Protein 1RFZ (pdb70)

Structure (mmCIF, N/CA/C/O backbone):
data_1RFZ
#
_entry.id   1RFZ
#
_cell.length_a   80.824
_cell.length_b   80.824
_cell.length_c   236.904
_cell.angle_alpha   90.00
_cell.angle_beta   90.00
_cell.angle_gamma   90.00
#
_symmetry.space_group_name_H-M   'P 41 21 2'
#
loop_
_entity.id
_entity.type
_entity.pdbx_description
1 polymer 'Hypothetical protein APC35681'
2 non-polymer 'SULFATE ION'
3 water water
#
loop_
_atom_site.group_PDB
_atom_site.id
_atom_site.type_symbol
_atom_site.label_atom_id
_atom_site.label_alt_id
_atom_site.label_comp_id
_atom_site.label_asym_id
_atom_site.label_entity_id
_atom_site.label_seq_id
_atom_site.pdbx_PDB_ins_code
_atom_site.Cartn_x
_atom_site.Cartn_y
_atom_site.Cartn_z
_atom_site.occupancy
_atom_site.B_iso_or_equiv
_atom_site.auth_seq_id
_atom_site.auth_comp_id
_atom_site.auth_asym_id
_atom_site.auth_atom_id
_atom_site.pdbx_PDB_model_num
ATOM 1 N N . SER A 1 1 ? 44.450 14.391 32.032 1.00 101.80 -2 SER A N 1
ATOM 2 C CA . SER A 1 1 ? 44.405 14.767 30.585 1.00 102.31 -2 SER A CA 1
ATOM 3 C C . SER A 1 1 ? 45.329 13.893 29.735 1.00 102.70 -2 SER A C 1
ATOM 4 O O . SER A 1 1 ? 44.874 12.936 29.118 1.00 103.39 -2 SER A O 1
ATOM 7 N N . ASN A 1 2 ? 46.620 14.216 29.690 1.00 102.41 -1 ASN A N 1
ATOM 8 C CA . ASN A 1 2 ? 47.561 13.410 28.906 1.00 102.47 -1 ASN A CA 1
ATOM 9 C C . ASN A 1 2 ? 47.680 12.022 29.541 1.00 100.66 -1 ASN A C 1
ATOM 10 O O . ASN A 1 2 ? 47.783 11.006 28.841 1.00 97.75 -1 ASN A O 1
ATOM 15 N N . ALA A 1 3 ? 47.670 11.998 30.874 1.00 99.03 0 ALA A N 1
ATOM 16 C CA . ALA A 1 3 ? 47.757 10.754 31.629 1.00 93.30 0 ALA A CA 1
ATOM 17 C C . ALA A 1 3 ? 46.357 10.157 31.822 1.00 87.49 0 ALA A C 1
ATOM 18 O O . ALA A 1 3 ? 46.216 8.943 31.989 1.00 86.53 0 ALA A O 1
ATOM 28 N N . SER A 1 5 ? 44.276 10.335 29.561 1.00 77.79 2 SER A N 1
ATOM 29 C CA . SER A 1 5 ? 44.104 9.806 28.223 1.00 75.16 2 SER A CA 1
ATOM 30 C C . SER A 1 5 ? 44.553 8.354 28.267 1.00 72.08 2 SER A C 1
ATOM 31 O O . SER A 1 5 ? 43.792 7.446 27.940 1.00 73.02 2 SER A O 1
ATOM 34 N N . GLU A 1 6 ? 45.799 8.155 28.694 1.00 69.55 3 GLU A N 1
ATOM 35 C CA . GLU A 1 6 ? 46.392 6.826 28.805 1.00 69.41 3 GLU A CA 1
ATOM 36 C C . GLU A 1 6 ? 45.589 5.907 29.707 1.00 64.62 3 GLU A C 1
ATOM 37 O O . GLU A 1 6 ? 45.404 4.744 29.375 1.00 64.66 3 GLU A O 1
ATOM 43 N N . PHE A 1 7 ? 45.120 6.418 30.846 1.00 60.45 4 PHE A N 1
ATOM 44 C CA . PHE A 1 7 ? 44.339 5.592 31.762 1.00 55.14 4 PHE A CA 1
ATOM 45 C C . PHE A 1 7 ? 43.055 5.102 31.093 1.00 57.05 4 PHE A C 1
ATOM 46 O O . PHE A 1 7 ? 42.718 3.920 31.165 1.00 55.48 4 PHE A O 1
ATOM 54 N N . ILE A 1 8 ? 42.344 6.011 30.438 1.00 57.39 5 ILE A N 1
ATOM 55 C CA . ILE A 1 8 ? 41.109 5.650 29.760 1.00 57.57 5 ILE A CA 1
ATOM 56 C C . ILE A 1 8 ? 41.318 4.635 28.636 1.00 57.37 5 ILE A C 1
ATOM 57 O O . ILE A 1 8 ? 40.618 3.626 28.566 1.00 61.36 5 ILE A O 1
ATOM 70 N N . ASN A 1 10 ? 43.707 2.522 28.188 1.00 55.09 7 ASN A N 1
ATOM 71 C CA . ASN A 1 10 ? 44.291 1.258 28.619 1.00 51.38 7 ASN A CA 1
ATOM 72 C C . ASN A 1 10 ? 43.356 0.480 29.529 1.00 50.76 7 ASN A C 1
ATOM 73 O O . ASN A 1 10 ? 43.755 -0.537 30.104 1.00 49.08 7 ASN A O 1
ATOM 78 N N . ASN A 1 11 ? 42.114 0.943 29.670 1.00 49.30 8 ASN A N 1
ATOM 79 C CA . ASN A 1 11 ? 41.180 0.243 30.536 1.00 49.01 8 ASN A CA 1
ATOM 80 C C . ASN A 1 11 ? 39.807 -0.031 29.959 1.00 48.97 8 ASN A C 1
ATOM 81 O O . ASN A 1 11 ? 38.790 0.039 30.666 1.00 48.82 8 ASN A O 1
ATOM 86 N N . LEU A 1 12 ? 39.810 -0.407 28.678 1.00 48.66 9 LEU A N 1
ATOM 87 C CA . LEU A 1 12 ? 38.600 -0.704 27.938 1.00 48.66 9 LEU A CA 1
ATOM 88 C C . LEU A 1 12 ? 38.247 -2.179 27.865 1.00 48.96 9 LEU A C 1
ATOM 89 O O . LEU A 1 12 ? 37.081 -2.515 27.682 1.00 50.35 9 LEU A O 1
ATOM 94 N N . GLU A 1 13 ? 39.232 -3.064 28.010 1.00 50.05 10 GLU A N 1
ATOM 95 C CA . GLU A 1 13 ? 38.957 -4.494 27.909 1.00 51.54 10 GLU A CA 1
ATOM 96 C C . GLU A 1 13 ? 37.890 -5.018 28.859 1.00 53.58 10 GLU A C 1
ATOM 97 O O . GLU A 1 13 ? 36.943 -5.670 28.421 1.00 53.21 10 GLU A O 1
ATOM 103 N N . GLN A 1 14 ? 38.014 -4.747 30.152 1.00 55.29 11 GLN A N 1
ATOM 104 C CA . GLN A 1 14 ? 37.012 -5.243 31.091 1.00 56.58 11 GLN A CA 1
ATOM 105 C C . GLN A 1 14 ? 35.593 -4.807 30.738 1.00 59.28 11 GLN A C 1
ATOM 106 O O . GLN A 1 14 ? 34.677 -5.626 30.682 1.00 57.42 11 GLN A O 1
ATOM 112 N N . THR A 1 15 ? 35.419 -3.509 30.509 1.00 61.82 12 THR A N 1
ATOM 113 C CA . THR A 1 15 ? 34.111 -2.960 30.170 1.00 65.86 12 THR A CA 1
ATOM 114 C C . THR A 1 15 ? 33.553 -3.551 28.880 1.00 64.34 12 THR A C 1
ATOM 115 O O . THR A 1 15 ? 32.357 -3.808 28.773 1.00 65.01 12 THR A O 1
ATOM 119 N N . ALA A 1 16 ? 34.423 -3.770 27.904 1.00 63.81 13 ALA A N 1
ATOM 120 C CA . ALA A 1 16 ? 33.998 -4.335 26.638 1.00 61.59 13 ALA A CA 1
ATOM 121 C C . ALA A 1 16 ? 33.541 -5.771 26.843 1.00 62.54 13 ALA A C 1
ATOM 122 O O . ALA A 1 16 ? 32.637 -6.253 26.151 1.00 60.09 13 ALA A O 1
ATOM 124 N N . ARG A 1 17 ? 34.159 -6.457 27.800 1.00 64.14 14 ARG A N 1
ATOM 125 C CA . ARG A 1 17 ? 33.781 -7.837 28.098 1.00 66.78 14 ARG A CA 1
ATOM 126 C C . ARG A 1 17 ? 32.427 -7.877 28.789 1.00 69.68 14 ARG A C 1
ATOM 127 O O . ARG A 1 17 ? 31.581 -8.707 28.466 1.00 71.46 14 ARG A O 1
ATOM 135 N N . ARG A 1 18 ? 32.222 -6.972 29.739 1.00 73.03 15 ARG A N 1
ATOM 136 C CA . ARG A 1 18 ? 30.966 -6.928 30.470 1.00 76.91 15 ARG A CA 1
ATOM 137 C C . ARG A 1 18 ? 29.797 -6.668 29.514 1.00 74.86 15 ARG A C 1
ATOM 138 O O . ARG A 1 18 ? 28.840 -7.438 29.479 1.00 75.81 15 ARG A O 1
ATOM 146 N N . TRP A 1 19 ? 29.879 -5.590 28.737 1.00 71.89 16 TRP A N 1
ATOM 147 C CA . TRP A 1 19 ? 28.827 -5.265 27.784 1.00 68.40 16 TRP A CA 1
ATOM 148 C C . TRP A 1 19 ? 28.468 -6.494 26.953 1.00 68.96 16 TRP A C 1
ATOM 149 O O . TRP A 1 19 ? 27.283 -6.810 26.792 1.00 68.11 16 TRP A O 1
ATOM 160 N N . LEU A 1 20 ? 29.482 -7.187 26.428 1.00 68.27 17 LEU A N 1
ATOM 161 C CA . LEU A 1 20 ? 29.240 -8.390 25.617 1.00 68.17 17 LEU A CA 1
ATOM 162 C C . LEU A 1 20 ? 28.362 -9.381 26.368 1.00 69.41 17 LEU A C 1
ATOM 163 O O . LEU A 1 20 ? 27.435 -9.952 25.801 1.00 68.02 17 LEU A O 1
ATOM 168 N N . GLU A 1 21 ? 28.677 -9.583 27.647 1.00 72.54 18 GLU A N 1
ATOM 169 C CA . GLU A 1 21 ? 27.926 -10.484 28.515 1.00 74.92 18 GLU A CA 1
ATOM 170 C C . GLU A 1 21 ? 26.526 -9.917 28.723 1.00 75.47 18 GLU A C 1
ATOM 171 O O . GLU A 1 21 ? 25.554 -10.668 28.784 1.00 76.87 18 GLU A O 1
ATOM 177 N N . GLU A 1 22 ? 26.442 -8.588 28.819 1.00 76.30 19 GLU A N 1
ATOM 178 C CA . GLU A 1 22 ? 25.178 -7.870 29.018 1.00 77.94 19 GLU A CA 1
ATOM 179 C C . GLU A 1 22 ? 24.279 -7.807 27.788 1.00 77.13 19 GLU A C 1
ATOM 180 O O . GLU A 1 22 ? 23.157 -7.310 27.872 1.00 78.62 19 GLU A O 1
ATOM 186 N N . ARG A 1 23 ? 24.777 -8.285 26.647 1.00 75.92 20 ARG A N 1
ATOM 187 C CA . ARG A 1 23 ? 23.998 -8.314 25.413 1.00 72.76 20 ARG A CA 1
ATOM 188 C C . ARG A 1 23 ? 23.757 -9.780 25.042 1.00 70.02 20 ARG A C 1
ATOM 189 O O . ARG A 1 23 ? 23.111 -10.089 24.033 1.00 70.49 20 ARG A O 1
ATOM 197 N N . GLY A 1 24 ? 24.283 -10.678 25.874 1.00 66.03 21 GLY A N 1
ATOM 198 C CA . GLY A 1 24 ? 24.092 -12.097 25.652 1.00 65.65 21 GLY A CA 1
ATOM 199 C C . GLY A 1 24 ? 25.298 -12.873 25.150 1.00 66.86 21 GLY A C 1
ATOM 200 O O . GLY A 1 24 ? 25.292 -14.117 25.132 1.00 65.26 21 GLY A O 1
ATOM 201 N N . VAL A 1 25 ? 26.354 -12.164 24.765 1.00 66.88 22 VAL A N 1
ATOM 202 C CA . VAL A 1 25 ? 27.525 -12.844 24.230 1.00 65.36 22 VAL A CA 1
ATOM 203 C C . VAL A 1 25 ? 28.610 -13.228 25.236 1.00 66.41 22 VAL A C 1
ATOM 204 O O . VAL A 1 25 ? 29.075 -12.422 26.039 1.00 64.92 22 VAL A O 1
ATOM 208 N N . THR A 1 26 ? 28.997 -14.493 25.156 1.00 67.63 23 THR A N 1
ATOM 209 C CA . THR A 1 26 ? 30.002 -15.094 26.013 1.00 72.21 23 THR A CA 1
ATOM 210 C C . THR A 1 26 ? 31.249 -15.375 25.215 1.00 72.08 23 THR A C 1
ATOM 211 O O . THR A 1 26 ? 31.159 -15.918 24.120 1.00 73.26 23 THR A O 1
ATOM 215 N N . VAL A 1 27 ? 32.411 -15.030 25.756 1.00 72.58 24 VAL A N 1
ATOM 216 C CA . VAL A 1 27 ? 33.669 -15.321 25.070 1.00 68.35 24 VAL A CA 1
ATOM 217 C C . VAL A 1 27 ? 33.641 -16.755 24.550 1.00 70.65 24 VAL A C 1
ATOM 218 O O . VAL A 1 27 ? 34.196 -17.052 23.498 1.00 74.35 24 VAL A O 1
ATOM 222 N N . GLU A 1 28 ? 32.977 -17.629 25.299 1.00 72.33 25 GLU A N 1
ATOM 223 C CA . GLU A 1 28 ? 32.860 -19.046 24.962 1.00 79.90 25 GLU A CA 1
ATOM 224 C C . GLU A 1 28 ? 31.997 -19.362 23.739 1.00 75.32 25 GLU A C 1
ATOM 225 O O . GLU A 1 28 ? 32.329 -20.236 22.944 1.00 78.25 25 GLU A O 1
ATOM 231 N N . LYS A 1 29 ? 30.870 -18.678 23.607 1.00 72.37 26 LYS A N 1
ATOM 232 C CA . LYS A 1 29 ? 29.991 -18.930 22.472 1.00 68.67 26 LYS A CA 1
ATOM 233 C C . LYS A 1 29 ? 30.630 -18.389 21.189 1.00 65.44 26 LYS A C 1
ATOM 234 O O . LYS A 1 29 ? 30.334 -18.860 20.079 1.00 61.63 26 LYS A O 1
ATOM 240 N N . ILE A 1 30 ? 31.522 -17.409 21.357 1.00 60.25 27 ILE A N 1
ATOM 241 C CA . ILE A 1 30 ? 32.270 -16.828 20.251 1.00 54.32 27 ILE A CA 1
ATOM 242 C C . ILE A 1 30 ? 33.304 -17.889 19.881 1.00 56.35 27 ILE A C 1
ATOM 243 O O . ILE A 1 30 ? 33.478 -18.229 18.707 1.00 54.70 27 ILE A O 1
ATOM 248 N N . ALA A 1 31 ? 33.988 -18.407 20.898 1.00 59.55 28 ALA A N 1
ATOM 249 C CA . ALA A 1 31 ? 34.983 -19.447 20.690 1.00 64.75 28 ALA A CA 1
ATOM 250 C C . ALA A 1 31 ? 34.258 -20.643 20.089 1.00 67.53 28 ALA A C 1
ATOM 251 O O . ALA A 1 31 ? 34.857 -21.471 19.396 1.00 70.15 28 ALA A O 1
ATOM 253 N N . GLU A 1 32 ? 32.960 -20.738 20.353 1.00 70.71 29 GLU A N 1
ATOM 254 C CA . GLU A 1 32 ? 32.190 -21.839 19.801 1.00 75.49 29 GLU A CA 1
ATOM 255 C C . GLU A 1 32 ? 32.158 -21.651 18.288 1.00 72.85 29 GLU A C 1
ATOM 256 O O . GLU A 1 32 ? 32.194 -22.617 17.530 1.00 74.53 29 GLU A O 1
ATOM 262 N N . LEU A 1 33 ? 32.125 -20.392 17.861 1.00 69.02 30 LEU A N 1
ATOM 263 C CA . LEU A 1 33 ? 32.118 -20.048 16.447 1.00 62.15 30 LEU A CA 1
ATOM 264 C C . LEU A 1 33 ? 33.480 -20.348 15.834 1.00 61.39 30 LEU A C 1
ATOM 265 O O . LEU A 1 33 ? 33.572 -20.704 14.661 1.00 60.68 30 LEU A O 1
ATOM 270 N N . VAL A 1 34 ? 34.536 -20.197 16.631 1.00 59.92 31 VAL A N 1
ATOM 271 C CA . VAL A 1 34 ? 35.887 -20.462 16.163 1.00 58.43 31 VAL A CA 1
ATOM 272 C C . VAL A 1 34 ? 36.108 -21.951 15.898 1.00 62.03 31 VAL A C 1
ATOM 273 O O . VAL A 1 34 ? 36.798 -22.318 14.940 1.00 62.04 31 VAL A O 1
ATOM 277 N N . TYR A 1 35 ? 35.538 -22.813 16.736 1.00 66.35 32 TYR A N 1
ATOM 278 C CA . TYR A 1 35 ? 35.681 -24.256 16.521 1.00 70.64 32 TYR A CA 1
ATOM 279 C C . TYR A 1 35 ? 34.951 -24.607 15.206 1.00 71.71 32 TYR A C 1
ATOM 280 O O . TYR A 1 35 ? 35.423 -25.419 14.416 1.00 71.21 32 TYR A O 1
ATOM 289 N N . TYR A 1 36 ? 33.804 -23.970 14.977 1.00 70.95 33 TYR A N 1
ATOM 290 C CA . TYR A 1 36 ? 33.008 -24.184 13.772 1.00 70.78 33 TYR A CA 1
ATOM 291 C C . TYR A 1 36 ? 33.807 -23.880 12.506 1.00 72.58 33 TYR A C 1
ATOM 292 O O . TYR A 1 36 ? 33.663 -24.571 11.497 1.00 72.41 33 TYR A O 1
ATOM 301 N N . LEU A 1 37 ? 34.650 -22.852 12.562 1.00 72.03 34 LEU A N 1
ATOM 302 C CA . LEU A 1 37 ? 35.460 -22.463 11.411 1.00 69.16 34 LEU A CA 1
ATOM 303 C C . LEU A 1 37 ? 36.784 -23.221 11.310 1.00 69.54 34 LEU A C 1
ATOM 304 O O . LEU A 1 37 ? 37.186 -23.641 10.223 1.00 70.92 34 LEU A O 1
ATOM 309 N N . GLN A 1 38 ? 37.462 -23.400 12.438 1.00 69.72 35 GLN A N 1
ATOM 310 C CA . GLN A 1 38 ? 38.755 -24.066 12.428 1.00 73.46 35 GLN A CA 1
ATOM 311 C C . GLN A 1 38 ? 38.759 -25.569 12.723 1.00 75.95 35 GLN A C 1
ATOM 312 O O . GLN A 1 38 ? 39.801 -26.235 12.596 1.00 75.44 35 GLN A O 1
ATOM 318 N N . SER A 1 39 ? 37.604 -26.107 13.103 1.00 78.69 36 SER A N 1
ATOM 319 C CA . SER A 1 39 ? 37.505 -27.529 13.411 1.00 80.31 36 SER A CA 1
ATOM 320 C C . SER A 1 39 ? 37.992 -28.370 12.233 1.00 81.90 36 SER A C 1
ATOM 321 O O . SER A 1 39 ? 39.001 -29.067 12.333 1.00 82.08 36 SER A O 1
ATOM 324 N N . LYS A 1 40 ? 37.272 -28.296 11.119 1.00 83.38 37 LYS A N 1
ATOM 325 C CA . LYS A 1 40 ? 37.624 -29.056 9.925 1.00 87.76 37 LYS A CA 1
ATOM 326 C C . LYS A 1 40 ? 39.129 -29.171 9.725 1.00 88.05 37 LYS A C 1
ATOM 327 O O . LYS A 1 40 ? 39.672 -30.268 9.603 1.00 91.54 37 LYS A O 1
ATOM 333 N N . TYR A 1 41 ? 39.807 -28.032 9.720 1.00 89.33 38 TYR A N 1
ATOM 334 C CA . TYR A 1 41 ? 41.247 -28.002 9.485 1.00 91.98 38 TYR A CA 1
ATOM 335 C C . TYR A 1 41 ? 42.078 -28.399 10.689 1.00 91.40 38 TYR A C 1
ATOM 336 O O . TYR A 1 41 ? 43.307 -28.489 10.606 1.00 90.29 38 TYR A O 1
ATOM 345 N N . HIS A 1 42 ? 41.401 -28.646 11.804 1.00 90.71 39 HIS A N 1
ATOM 346 C CA . HIS A 1 42 ? 42.078 -29.025 13.033 1.00 92.05 39 HIS A CA 1
ATOM 347 C C . HIS A 1 42 ? 41.252 -29.971 13.882 1.00 94.32 39 HIS A C 1
ATOM 348 O O . HIS A 1 42 ? 40.426 -29.555 14.697 1.00 89.65 39 HIS A O 1
ATOM 355 N N . PRO A 1 43 ? 41.462 -31.273 13.691 1.00 95.33 40 PRO A N 1
ATOM 356 C CA . PRO A 1 43 ? 40.725 -32.274 14.459 1.00 94.83 40 PRO A CA 1
ATOM 357 C C . PRO A 1 43 ? 41.096 -32.108 15.932 1.00 92.26 40 PRO A C 1
ATOM 358 O O . PRO A 1 43 ? 40.237 -31.949 16.806 1.00 93.11 40 PRO A O 1
ATOM 362 N N . ASP A 1 44 ? 42.400 -32.129 16.174 1.00 89.53 41 ASP A N 1
ATOM 363 C CA . ASP A 1 44 ? 42.989 -31.977 17.499 1.00 90.37 41 ASP A CA 1
ATOM 364 C C . ASP A 1 44 ? 42.606 -30.657 18.192 1.00 86.32 41 ASP A C 1
ATOM 365 O O . ASP A 1 44 ? 42.788 -30.515 19.402 1.00 86.44 41 ASP A O 1
ATOM 370 N N . LEU A 1 45 ? 42.082 -29.702 17.421 1.00 82.83 42 LEU A N 1
ATOM 371 C CA . LEU A 1 45 ? 41.689 -28.392 17.951 1.00 76.66 42 LEU A CA 1
ATOM 372 C C . LEU A 1 45 ? 40.903 -28.491 19.241 1.00 77.02 42 LEU A C 1
ATOM 373 O O . LEU A 1 45 ? 39.937 -29.250 19.326 1.00 73.09 42 LEU A O 1
ATOM 378 N N . THR A 1 46 ? 41.315 -27.698 20.227 1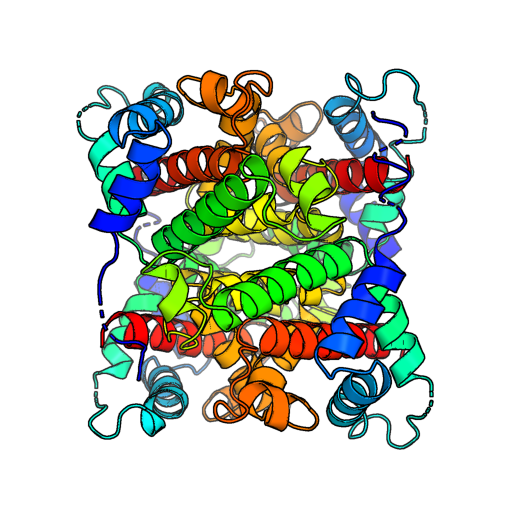.00 77.36 43 THR A N 1
ATOM 379 C CA . THR A 1 46 ? 40.667 -27.664 21.536 1.00 77.74 43 THR A CA 1
ATOM 380 C C . THR A 1 46 ? 39.847 -26.390 21.733 1.00 78.16 43 THR A C 1
ATOM 381 O O . THR A 1 46 ? 40.229 -25.312 21.284 1.00 80.11 43 THR A O 1
ATOM 393 N N . GLU A 1 48 ? 39.466 -24.728 24.366 1.00 77.67 45 GLU A N 1
ATOM 394 C CA . GLU A 1 48 ? 40.278 -23.817 25.178 1.00 78.45 45 GLU A CA 1
ATOM 395 C C . GLU A 1 48 ? 41.221 -23.082 24.237 1.00 76.29 45 GLU A C 1
ATOM 396 O O . GLU A 1 48 ? 41.532 -21.902 24.428 1.00 76.87 45 GLU A O 1
ATOM 402 N N . GLU A 1 49 ? 41.666 -23.818 23.218 1.00 75.29 46 GLU A N 1
ATOM 403 C CA . GLU A 1 49 ? 42.574 -23.327 22.183 1.00 74.84 46 GLU A CA 1
ATOM 404 C C . GLU A 1 49 ? 41.956 -22.083 21.542 1.00 69.97 46 GLU A C 1
ATOM 405 O O . GLU A 1 49 ? 42.614 -21.057 21.363 1.00 69.42 46 GLU A O 1
ATOM 411 N N . CYS A 1 50 ? 40.678 -22.204 21.200 1.00 65.63 47 CYS A N 1
ATOM 412 C CA . CYS A 1 50 ? 39.914 -21.130 20.587 1.00 62.78 47 CYS A CA 1
ATOM 413 C C . CYS A 1 50 ? 39.741 -19.968 21.557 1.00 61.87 47 CYS A C 1
ATOM 414 O O . CYS A 1 50 ? 40.075 -18.824 21.235 1.00 60.47 47 CYS A O 1
ATOM 417 N N . ILE A 1 51 ? 39.209 -20.276 22.740 1.00 61.11 48 ILE A N 1
ATOM 418 C CA . ILE A 1 51 ? 38.977 -19.271 23.769 1.00 58.60 48 ILE A CA 1
ATOM 419 C C . ILE A 1 51 ? 40.177 -18.354 23.879 1.00 57.30 48 ILE A C 1
ATOM 420 O O . ILE A 1 51 ? 40.037 -17.130 23.901 1.00 56.46 48 ILE A O 1
ATOM 425 N N . GLU A 1 52 ? 41.355 -18.960 23.944 1.00 56.67 49 GLU A N 1
ATOM 426 C CA . GLU A 1 52 ? 42.596 -18.210 24.051 1.00 57.60 49 GLU A CA 1
ATOM 427 C C . GLU A 1 52 ? 42.604 -17.116 22.985 1.00 54.67 49 GLU A C 1
ATOM 428 O O . GLU A 1 52 ? 42.742 -15.924 23.290 1.00 55.59 49 GLU A O 1
ATOM 434 N N . ASN A 1 53 ? 42.446 -17.549 21.733 1.00 51.37 50 ASN A N 1
ATOM 435 C CA . ASN A 1 53 ? 42.415 -16.667 20.577 1.00 47.93 50 ASN A CA 1
ATOM 436 C C . ASN A 1 53 ? 41.315 -15.606 20.715 1.00 47.32 50 ASN A C 1
ATOM 437 O O . ASN A 1 53 ? 41.575 -14.403 20.579 1.00 46.34 50 ASN A O 1
ATOM 442 N N . VAL A 1 54 ? 40.086 -16.042 20.983 1.00 46.10 51 VAL A N 1
ATOM 443 C CA . VAL A 1 54 ? 39.008 -15.083 21.172 1.00 48.36 51 VAL A CA 1
ATOM 444 C C . VAL A 1 54 ? 39.439 -14.012 22.208 1.00 52.26 51 VAL A C 1
ATOM 445 O O . VAL A 1 54 ? 39.222 -12.810 22.011 1.00 50.35 51 VAL A O 1
ATOM 449 N N . ASN A 1 55 ? 40.068 -14.444 23.299 1.00 56.26 52 ASN A N 1
ATOM 450 C CA . ASN A 1 55 ? 40.513 -13.502 24.314 1.00 60.42 52 ASN A CA 1
ATOM 451 C C . ASN A 1 55 ? 41.571 -12.597 23.724 1.00 62.64 52 ASN A C 1
ATOM 452 O O . ASN A 1 55 ? 41.641 -11.398 24.026 1.00 64.01 52 ASN A O 1
ATOM 457 N N . ARG A 1 56 ? 42.395 -13.177 22.863 1.00 65.01 53 ARG A N 1
ATOM 458 C CA . ARG A 1 56 ? 43.471 -12.431 22.237 1.00 69.27 53 ARG A CA 1
ATOM 459 C C . ARG A 1 56 ? 42.967 -11.244 21.429 1.00 65.52 53 ARG A C 1
ATOM 460 O O . ARG A 1 56 ? 43.488 -10.137 21.554 1.00 67.42 53 ARG A O 1
ATOM 468 N N . VAL A 1 57 ? 41.960 -11.482 20.595 1.00 60.30 54 VAL A N 1
ATOM 469 C CA . VAL A 1 57 ? 41.377 -10.425 19.782 1.00 55.07 54 VAL A CA 1
ATOM 470 C C . VAL A 1 57 ? 40.739 -9.330 20.657 1.00 53.39 54 VAL A C 1
ATOM 471 O O . VAL A 1 57 ? 40.891 -8.126 20.399 1.00 49.62 54 VAL A O 1
ATOM 475 N N . ILE A 1 58 ? 40.031 -9.762 21.694 1.00 51.44 55 ILE A N 1
ATOM 476 C CA . ILE A 1 58 ? 39.349 -8.844 22.584 1.00 49.54 55 ILE A CA 1
ATOM 477 C C . ILE A 1 58 ? 40.310 -7.962 23.380 1.00 50.24 55 ILE A C 1
ATOM 478 O O . ILE A 1 58 ? 39.969 -6.829 23.746 1.00 52.05 55 ILE A O 1
ATOM 483 N N . SER A 1 59 ? 41.521 -8.452 23.616 1.00 50.37 56 SER A N 1
ATOM 484 C CA . SER A 1 59 ? 42.533 -7.672 24.345 1.00 51.89 56 SER A CA 1
ATOM 485 C C . SER A 1 59 ? 43.050 -6.448 23.568 1.00 53.14 56 SER A C 1
ATOM 486 O O . SER A 1 59 ? 43.822 -5.651 24.099 1.00 51.82 56 SER A O 1
ATOM 489 N N . LYS A 1 60 ? 42.633 -6.328 22.309 1.00 56.48 57 LYS A N 1
ATOM 490 C CA . LYS A 1 60 ? 43.035 -5.243 21.415 1.00 59.37 57 LYS A CA 1
ATOM 491 C C . LYS A 1 60 ? 42.153 -3.990 21.481 1.00 58.56 57 LYS A C 1
ATOM 492 O O . LYS A 1 60 ? 40.942 -4.080 21.336 1.00 60.59 57 LYS A O 1
ATOM 498 N N . ARG A 1 61 ? 42.770 -2.826 21.661 1.00 59.16 58 ARG A N 1
ATOM 499 C CA . ARG A 1 61 ? 42.036 -1.563 21.723 1.00 63.82 58 ARG A CA 1
ATOM 500 C C . ARG A 1 61 ? 41.161 -1.364 20.483 1.00 60.10 58 ARG A C 1
ATOM 501 O O . ARG A 1 61 ? 39.969 -1.046 20.586 1.00 62.47 58 ARG A O 1
ATOM 509 N N . GLU A 1 62 ? 41.753 -1.543 19.309 1.00 57.08 59 GLU A N 1
ATOM 510 C CA . GLU A 1 62 ? 41.005 -1.357 18.077 1.00 54.10 59 GLU A CA 1
ATOM 511 C C . GLU A 1 62 ? 39.678 -2.106 18.129 1.00 50.05 59 GLU A C 1
ATOM 512 O O . GLU A 1 62 ? 38.669 -1.602 17.663 1.00 50.33 59 GLU A O 1
ATOM 518 N N . VAL A 1 63 ? 39.689 -3.295 18.724 1.00 46.23 60 VAL A N 1
ATOM 519 C CA . VAL A 1 63 ? 38.515 -4.143 18.836 1.00 41.70 60 VAL A CA 1
ATOM 520 C C . VAL A 1 63 ? 37.588 -3.677 19.941 1.00 45.98 60 VAL A C 1
ATOM 521 O O . VAL A 1 63 ? 36.374 -3.838 19.852 1.00 46.33 60 VAL A O 1
ATOM 525 N N . GLN A 1 64 ? 38.163 -3.149 21.014 1.00 48.96 61 GLN A N 1
ATOM 526 C CA . GLN A 1 64 ? 37.363 -2.655 22.120 1.00 49.65 61 GLN A CA 1
ATOM 527 C C . GLN A 1 64 ? 36.644 -1.467 21.530 1.00 49.23 61 GLN A C 1
ATOM 528 O O . GLN A 1 64 ? 35.420 -1.379 21.565 1.00 47.79 61 GLN A O 1
ATOM 534 N N . ASN A 1 65 ? 37.436 -0.556 20.982 1.00 49.07 62 ASN A N 1
ATOM 535 C CA . ASN A 1 65 ? 36.907 0.645 20.370 1.00 51.48 62 ASN A CA 1
ATOM 536 C C . ASN A 1 65 ? 35.731 0.281 19.483 1.00 53.85 62 ASN A C 1
ATOM 537 O O . ASN A 1 65 ? 34.742 1.027 19.392 1.00 56.16 62 ASN A O 1
ATOM 542 N N . ALA A 1 66 ? 35.837 -0.877 18.835 1.00 55.06 63 ALA A N 1
ATOM 543 C CA . ALA A 1 66 ? 34.785 -1.345 17.950 1.00 55.48 63 ALA A CA 1
ATOM 544 C C . ALA A 1 66 ? 33.631 -1.874 18.784 1.00 56.63 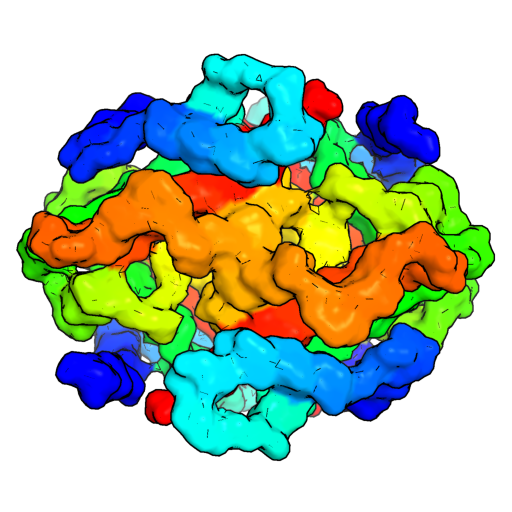63 ALA A C 1
ATOM 545 O O . ALA A 1 66 ? 32.503 -1.417 18.643 1.00 56.26 63 ALA A O 1
ATOM 547 N N . ILE A 1 67 ? 33.923 -2.825 19.665 1.00 57.26 64 ILE A N 1
ATOM 548 C CA . ILE A 1 67 ? 32.898 -3.413 20.506 1.00 58.36 64 ILE A CA 1
ATOM 549 C C . ILE A 1 67 ? 32.112 -2.370 21.286 1.00 60.43 64 ILE A C 1
ATOM 550 O O . ILE A 1 67 ? 30.899 -2.497 21.419 1.00 60.06 64 ILE A O 1
ATOM 555 N N . LEU A 1 68 ? 32.780 -1.350 21.817 1.00 61.37 65 LEU A N 1
ATOM 556 C CA . LEU A 1 68 ? 32.048 -0.338 22.581 1.00 62.39 65 LEU A CA 1
ATOM 557 C C . LEU A 1 68 ? 31.076 0.433 21.701 1.00 61.60 65 LEU A C 1
ATOM 558 O O . LEU A 1 68 ? 29.866 0.392 21.939 1.00 61.76 65 LEU A O 1
ATOM 563 N N . THR A 1 69 ? 31.602 1.119 20.686 1.00 61.56 66 THR A N 1
ATOM 564 C CA . THR A 1 69 ? 30.770 1.893 19.758 1.00 63.35 66 THR A CA 1
ATOM 565 C C . THR A 1 69 ? 29.596 1.053 19.214 1.00 65.33 66 THR A C 1
ATOM 566 O O . THR A 1 69 ? 28.453 1.516 19.123 1.00 63.52 66 THR A O 1
ATOM 570 N N . GLY A 1 70 ? 29.896 -0.190 18.851 1.00 68.33 67 GLY A N 1
ATOM 571 C CA . GLY A 1 70 ? 28.873 -1.073 18.331 1.00 70.30 67 GLY A CA 1
ATOM 572 C C . GLY A 1 70 ? 27.715 -1.244 19.291 1.00 71.83 67 GLY A C 1
ATOM 573 O O . GLY A 1 70 ? 26.592 -0.888 18.972 1.00 70.24 67 GLY A O 1
ATOM 574 N N . ILE A 1 71 ? 27.982 -1.781 20.474 1.00 72.90 68 ILE A N 1
ATOM 575 C CA . ILE A 1 71 ? 26.920 -1.993 21.442 1.00 75.84 68 ILE A CA 1
ATOM 576 C C . ILE A 1 71 ? 26.321 -0.697 21.995 1.00 77.73 68 ILE A C 1
ATOM 577 O O . ILE A 1 71 ? 25.296 -0.730 22.678 1.00 77.28 68 ILE A O 1
ATOM 582 N N . GLN A 1 72 ? 26.943 0.444 21.708 1.00 78.05 69 GLN A N 1
ATOM 583 C CA . GLN A 1 72 ? 26.403 1.723 22.178 1.00 75.87 69 GLN A CA 1
ATOM 584 C C . GLN A 1 72 ? 25.184 2.080 21.327 1.00 75.86 69 GLN A C 1
ATOM 585 O O . GLN A 1 72 ? 24.088 2.305 21.845 1.00 74.54 69 GLN A O 1
ATOM 591 N N . LEU A 1 73 ? 25.386 2.116 20.015 1.00 75.99 70 LEU A N 1
ATOM 592 C CA . LEU A 1 73 ? 24.319 2.425 19.074 1.00 74.51 70 LEU A CA 1
ATOM 593 C C . LEU A 1 73 ? 23.225 1.357 19.161 1.00 76.27 70 LEU A C 1
ATOM 594 O O . LEU A 1 73 ? 22.034 1.675 19.170 1.00 77.58 70 LEU A O 1
ATOM 599 N N . ASP A 1 74 ? 23.631 0.092 19.231 1.00 80.21 71 ASP A N 1
ATOM 600 C CA . ASP A 1 74 ? 22.671 -1.003 19.325 1.00 84.56 71 ASP A CA 1
ATOM 601 C C . ASP A 1 74 ? 21.661 -0.725 20.427 1.00 83.69 71 ASP A C 1
ATOM 602 O O . ASP A 1 74 ? 20.485 -1.049 20.284 1.00 85.99 71 ASP A O 1
ATOM 607 N N . LYS A 1 75 ? 22.125 -0.122 21.524 1.00 82.49 72 LYS A N 1
ATOM 608 C CA . LYS A 1 75 ? 21.259 0.197 22.658 1.00 82.50 72 LYS A CA 1
ATOM 609 C C . LYS A 1 75 ? 20.358 1.405 22.421 1.00 80.02 72 LYS A C 1
ATOM 610 O O . LYS A 1 75 ? 19.147 1.308 22.576 1.00 77.85 72 LYS A O 1
ATOM 616 N N . LEU A 1 76 ? 20.944 2.541 22.059 1.00 77.89 73 LEU A N 1
ATOM 617 C CA . LEU A 1 76 ? 20.150 3.739 21.803 1.00 78.09 73 LEU A CA 1
ATOM 618 C C . LEU A 1 76 ? 19.043 3.452 20.802 1.00 81.47 73 LEU A C 1
ATOM 619 O O . LEU A 1 76 ? 17.942 3.992 20.911 1.00 79.64 73 LEU A O 1
ATOM 624 N N . ALA A 1 77 ? 19.342 2.617 19.815 1.00 84.66 74 ALA A N 1
ATOM 625 C CA . ALA A 1 77 ? 18.356 2.262 18.803 1.00 87.00 74 ALA A CA 1
ATOM 626 C C . ALA A 1 77 ? 17.312 1.324 19.417 1.00 87.35 74 ALA A C 1
ATOM 627 O O . ALA A 1 77 ? 16.204 1.187 18.903 1.00 86.54 74 ALA A O 1
ATOM 629 N N . GLU A 1 78 ? 17.675 0.685 20.525 1.00 88.40 75 GLU A N 1
ATOM 630 C CA . GLU A 1 78 ? 16.774 -0.230 21.216 1.00 91.26 75 GLU A CA 1
ATOM 631 C C . GLU A 1 78 ? 15.912 0.562 22.191 1.00 92.96 75 GLU A C 1
ATOM 632 O O . GLU A 1 78 ? 14.786 0.166 22.496 1.00 95.26 75 GLU A O 1
ATOM 638 N N . ASP A 1 79 ? 16.457 1.678 22.680 1.00 94.60 76 ASP A N 1
ATOM 639 C CA . ASP A 1 79 ? 15.751 2.558 23.611 1.00 94.37 76 ASP A CA 1
ATOM 640 C C . ASP A 1 79 ? 15.223 3.747 22.827 1.00 91.55 76 ASP A C 1
ATOM 641 O O . ASP A 1 79 ? 14.964 4.801 23.395 1.00 91.48 76 ASP A O 1
ATOM 646 N N . GLY A 1 80 ? 15.090 3.580 21.519 1.00 88.90 77 GLY A N 1
ATOM 647 C CA . GLY A 1 80 ? 14.602 4.660 20.682 1.00 87.28 77 GLY A CA 1
ATOM 648 C C . GLY A 1 80 ? 15.149 6.050 20.988 1.00 85.08 77 GLY A C 1
ATOM 649 O O . GLY A 1 80 ? 14.512 7.042 20.637 1.00 85.78 77 GLY A O 1
ATOM 650 N N . ARG A 1 81 ? 16.315 6.138 21.630 1.00 83.86 78 ARG A N 1
ATOM 651 C CA . ARG A 1 81 ? 16.915 7.438 21.967 1.00 83.95 78 ARG A CA 1
ATOM 652 C C . ARG A 1 81 ? 17.586 8.146 20.772 1.00 83.91 78 ARG A C 1
ATOM 653 O O . ARG A 1 81 ? 17.909 9.340 20.850 1.00 83.73 78 ARG A O 1
ATOM 661 N N . LEU A 1 82 ? 17.772 7.416 19.668 1.00 83.90 79 LEU A N 1
ATOM 662 C CA . LEU A 1 82 ? 18.422 7.948 18.461 1.00 82.87 79 LEU A CA 1
ATOM 663 C C . LEU A 1 82 ? 17.591 8.859 17.559 1.00 82.72 79 LEU A C 1
ATOM 664 O O . LEU A 1 82 ? 16.399 8.633 17.343 1.00 81.20 79 LEU A O 1
ATOM 669 N N . ASP A 1 83 ? 18.248 9.879 17.015 1.00 82.97 80 ASP A N 1
ATOM 670 C CA . ASP A 1 83 ? 17.593 10.813 16.108 1.00 86.20 80 ASP A CA 1
ATOM 671 C C . ASP A 1 83 ? 17.236 10.111 14.798 1.00 87.55 80 ASP A C 1
ATOM 672 O O . ASP A 1 83 ? 17.823 9.088 14.428 1.00 88.18 80 ASP A O 1
ATOM 677 N N . GLU A 1 84 ? 16.271 10.677 14.090 1.00 87.58 81 GLU A N 1
ATOM 678 C CA . GLU A 1 84 ? 15.837 10.119 12.823 1.00 84.60 81 GLU A CA 1
ATOM 679 C C . GLU A 1 84 ? 16.489 10.884 11.677 1.00 84.45 81 GLU A C 1
ATOM 680 O O . GLU A 1 84 ? 16.789 12.073 11.805 1.00 81.13 81 GLU A O 1
ATOM 686 N N . PRO A 1 85 ? 16.702 10.218 10.530 1.00 85.01 82 PRO A N 1
ATOM 687 C CA . PRO A 1 85 ? 16.381 8.820 10.214 1.00 84.32 82 PRO A CA 1
ATOM 688 C C . PRO A 1 85 ? 17.317 7.697 10.703 1.00 83.94 82 PRO A C 1
ATOM 689 O O . PRO A 1 85 ? 17.078 6.525 10.396 1.00 83.23 82 PRO A O 1
ATOM 693 N N . LEU A 1 86 ? 18.365 8.025 11.456 1.00 83.16 83 LEU A N 1
ATOM 694 C CA . LEU A 1 86 ? 19.283 6.983 11.927 1.00 81.73 83 LEU A CA 1
ATOM 695 C C . LEU A 1 86 ? 18.590 5.937 12.801 1.00 80.67 83 LEU A C 1
ATOM 696 O O . LEU A 1 86 ? 18.776 4.729 12.623 1.00 78.27 83 LEU A O 1
ATOM 701 N N . GLN A 1 87 ? 17.793 6.426 13.745 1.00 80.17 84 GLN A N 1
ATOM 702 C CA . GLN A 1 87 ? 17.050 5.586 14.675 1.00 80.44 84 GLN A CA 1
ATOM 703 C C . GLN A 1 87 ? 16.388 4.393 13.990 1.00 80.95 84 GLN A C 1
ATOM 704 O O . GLN A 1 87 ? 16.751 3.234 14.223 1.00 80.23 84 GLN A O 1
ATOM 710 N N . SER A 1 88 ? 15.418 4.692 13.138 1.00 81.98 85 SER A N 1
ATOM 711 C CA . SER A 1 88 ? 14.671 3.677 12.414 1.00 83.87 85 SER A CA 1
ATOM 712 C C . SER A 1 88 ? 15.538 2.785 11.515 1.00 85.45 85 SER A C 1
ATOM 713 O O . SER A 1 88 ? 15.389 1.557 11.523 1.00 84.18 85 SER A O 1
ATOM 716 N N . ILE A 1 89 ? 16.437 3.399 10.746 1.00 85.80 86 ILE A N 1
ATOM 717 C CA . ILE A 1 89 ? 17.331 2.654 9.850 1.00 87.14 86 ILE A CA 1
ATOM 718 C C . ILE A 1 89 ? 18.103 1.579 10.629 1.00 87.18 86 ILE A C 1
ATOM 719 O O . ILE A 1 89 ? 18.098 0.391 10.271 1.00 84.11 86 ILE A O 1
ATOM 724 N N . ILE A 1 90 ? 18.768 2.023 11.695 1.00 87.67 87 ILE A N 1
ATOM 725 C CA . ILE A 1 90 ? 19.551 1.148 12.553 1.00 85.07 87 ILE A CA 1
ATOM 726 C C . ILE A 1 90 ? 18.659 0.176 13.304 1.00 85.66 87 ILE A C 1
ATOM 727 O O . ILE A 1 90 ? 18.985 -1.005 13.413 1.00 85.30 87 ILE A O 1
ATOM 732 N N . ARG A 1 91 ? 17.534 0.664 13.824 1.00 87.77 88 ARG A N 1
ATOM 733 C CA . ARG A 1 91 ? 16.654 -0.225 14.557 1.00 92.38 88 ARG A CA 1
ATOM 734 C C . ARG A 1 91 ? 16.118 -1.326 13.652 1.00 95.44 88 ARG A C 1
ATOM 735 O O . ARG A 1 91 ? 16.026 -2.489 14.061 1.00 98.04 88 ARG A O 1
ATOM 743 N N . ARG A 1 92 ? 15.790 -0.959 12.416 1.00 98.60 89 ARG A N 1
ATOM 744 C CA . ARG A 1 92 ? 15.269 -1.917 11.447 1.00 102.05 89 ARG A CA 1
ATOM 745 C C . ARG A 1 92 ? 16.330 -2.908 10.971 1.00 98.32 89 ARG A C 1
ATOM 746 O O . ARG A 1 92 ? 16.010 -4.058 10.657 1.00 98.60 89 ARG A O 1
ATOM 754 N N . ASP A 1 93 ? 17.587 -2.470 10.918 1.00 93.14 90 ASP A N 1
ATOM 755 C CA . ASP A 1 93 ? 18.669 -3.342 10.468 1.00 89.69 90 ASP A CA 1
ATOM 756 C C . ASP A 1 93 ? 18.400 -3.695 9.009 1.00 90.85 90 ASP A C 1
ATOM 757 O O . ASP A 1 93 ? 18.177 -4.864 8.656 1.00 90.27 90 ASP A O 1
ATOM 762 N N . GLU A 1 94 ? 18.413 -2.672 8.161 1.00 90.92 91 GLU A N 1
ATOM 763 C CA . GLU A 1 94 ? 18.161 -2.872 6.745 1.00 90.37 91 GLU A CA 1
ATOM 764 C C . GLU A 1 94 ? 19.439 -3.139 5.946 1.00 88.56 91 GLU A C 1
ATOM 765 O O . GLU A 1 94 ? 20.506 -2.587 6.242 1.00 87.65 91 GLU A O 1
ATOM 771 N N . GLY A 1 95 ? 19.304 -4.002 4.938 1.00 86.63 92 GLY A N 1
ATOM 772 C CA . GLY A 1 95 ? 20.416 -4.391 4.083 1.00 84.44 92 GLY A CA 1
ATOM 773 C C . GLY A 1 95 ? 21.196 -3.296 3.377 1.00 82.05 92 GLY A C 1
ATOM 774 O O . GLY A 1 95 ? 22.285 -3.560 2.873 1.00 83.42 92 GLY A O 1
ATOM 775 N N . LEU A 1 96 ? 20.659 -2.079 3.329 1.00 80.90 93 LEU A N 1
ATOM 776 C CA . LEU A 1 96 ? 21.353 -0.978 2.672 1.00 81.81 93 LEU A CA 1
ATOM 777 C C . LEU A 1 96 ? 22.279 -0.225 3.624 1.00 81.51 93 LEU A C 1
ATOM 778 O O . LEU A 1 96 ? 23.091 0.605 3.183 1.00 82.17 93 LEU A O 1
ATOM 783 N N . TYR A 1 97 ? 22.151 -0.498 4.925 1.00 81.09 94 TYR A N 1
ATOM 784 C CA . TYR A 1 97 ? 23.017 0.135 5.926 1.00 79.97 94 TYR A CA 1
ATOM 785 C C . TYR A 1 97 ? 24.269 -0.741 6.028 1.00 77.92 94 TYR A C 1
ATOM 786 O O . TYR A 1 97 ? 24.177 -1.932 6.350 1.00 74.95 94 TYR A O 1
ATOM 795 N N . GLY A 1 98 ? 25.431 -0.157 5.748 1.00 75.98 95 GLY A N 1
ATOM 796 C CA . GLY A 1 98 ? 26.660 -0.933 5.788 1.00 75.35 95 GLY A CA 1
ATOM 797 C C . GLY A 1 98 ? 27.600 -0.716 6.961 1.00 74.58 95 GLY A C 1
ATOM 798 O O . GLY A 1 98 ? 28.375 -1.609 7.284 1.00 73.64 95 GLY A O 1
ATOM 799 N N . VAL A 1 99 ? 27.537 0.461 7.587 1.00 74.07 96 VAL A N 1
ATOM 800 C CA . VAL A 1 99 ? 28.392 0.804 8.724 1.00 71.01 96 VAL A CA 1
ATOM 801 C C . VAL A 1 99 ? 28.524 -0.326 9.748 1.00 72.47 96 VAL A C 1
ATOM 802 O O . VAL A 1 99 ? 29.575 -0.487 10.377 1.00 69.70 96 VAL A O 1
ATOM 806 N N . ASP A 1 100 ? 27.464 -1.109 9.912 1.00 74.32 97 ASP A N 1
ATOM 807 C CA . ASP A 1 100 ? 27.504 -2.231 10.845 1.00 77.58 97 ASP A CA 1
ATOM 808 C C . ASP A 1 100 ? 28.434 -3.325 10.287 1.00 78.88 97 ASP A C 1
ATOM 809 O O . ASP A 1 100 ? 28.783 -4.283 10.973 1.00 80.30 97 ASP A O 1
ATOM 814 N N . GLU A 1 101 ? 28.829 -3.167 9.029 1.00 80.16 98 GLU A N 1
ATOM 815 C CA . GLU A 1 101 ? 29.711 -4.110 8.357 1.00 79.82 98 GLU A CA 1
ATOM 816 C C . GLU A 1 101 ? 31.089 -3.478 8.234 1.00 75.42 98 GLU A C 1
ATOM 817 O O . GLU A 1 101 ? 32.091 -4.179 8.110 1.00 75.92 98 GLU A O 1
ATOM 823 N N . ILE A 1 102 ? 31.124 -2.148 8.260 1.00 70.94 99 ILE A N 1
ATOM 824 C CA . ILE A 1 102 ? 32.379 -1.403 8.180 1.00 66.90 99 ILE A CA 1
ATOM 825 C C . ILE A 1 102 ? 33.118 -1.564 9.512 1.00 64.71 99 ILE A C 1
ATOM 826 O O . ILE A 1 102 ? 34.348 -1.671 9.546 1.00 65.85 99 ILE A O 1
ATOM 831 N N . LEU A 1 103 ? 32.363 -1.592 10.605 1.00 61.66 100 LEU A N 1
ATOM 832 C CA . LEU A 1 103 ? 32.958 -1.782 11.918 1.00 58.81 100 LEU A CA 1
ATOM 833 C C . LEU A 1 103 ? 33.498 -3.189 12.063 1.00 56.19 100 LEU A C 1
ATOM 834 O O . LEU A 1 103 ? 34.611 -3.380 12.529 1.00 56.84 100 LEU A O 1
ATOM 839 N N . ALA A 1 104 ? 32.711 -4.177 11.669 1.00 55.22 101 ALA A N 1
ATOM 840 C CA . ALA A 1 104 ? 33.139 -5.570 11.781 1.00 55.73 101 ALA A CA 1
ATOM 841 C C . ALA A 1 104 ? 34.444 -5.842 11.029 1.00 55.57 101 ALA A C 1
ATOM 842 O O . ALA A 1 104 ? 35.243 -6.685 11.446 1.00 56.61 101 ALA A O 1
ATOM 844 N N . LEU A 1 105 ? 34.657 -5.126 9.926 1.00 57.22 102 LEU A N 1
ATOM 845 C CA . LEU A 1 105 ? 35.851 -5.315 9.117 1.00 59.28 102 LEU A CA 1
ATOM 846 C C . LEU A 1 105 ? 37.092 -4.864 9.876 1.00 56.43 102 LEU A C 1
ATOM 847 O O . LEU A 1 105 ? 38.134 -5.535 9.835 1.00 56.10 102 LEU A O 1
ATOM 852 N N . SER A 1 106 ? 36.971 -3.738 10.579 1.00 51.88 103 SER A N 1
ATOM 853 C CA . SER A 1 106 ? 38.085 -3.205 11.343 1.00 49.04 103 SER A CA 1
ATOM 854 C C . SER A 1 106 ? 38.518 -4.206 12.391 1.00 47.37 103 SER A C 1
ATOM 855 O O . SER A 1 106 ? 39.666 -4.196 12.833 1.00 47.62 103 SER A O 1
ATOM 858 N N . ILE A 1 107 ? 37.601 -5.073 12.799 1.00 45.45 104 ILE A N 1
ATOM 859 C CA . ILE A 1 107 ? 37.960 -6.087 13.774 1.00 43.90 104 ILE A CA 1
ATOM 860 C C . ILE A 1 107 ? 38.695 -7.175 13.003 1.00 43.88 104 ILE A C 1
ATOM 861 O O . ILE A 1 107 ? 39.801 -7.570 13.366 1.00 45.78 104 ILE A O 1
ATOM 866 N N . VAL A 1 108 ? 38.080 -7.633 11.915 1.00 43.36 105 VAL A N 1
ATOM 867 C CA . VAL A 1 108 ? 38.667 -8.671 11.076 1.00 41.52 105 VAL A CA 1
ATOM 868 C C . VAL A 1 108 ? 40.066 -8.306 10.584 1.00 41.67 105 VAL A C 1
ATOM 869 O O . VAL A 1 108 ? 40.934 -9.158 10.553 1.00 36.94 105 VAL A O 1
ATOM 873 N N . ASN A 1 109 ? 40.277 -7.050 10.193 1.00 43.84 106 ASN A N 1
ATOM 874 C CA . ASN A 1 109 ? 41.593 -6.616 9.703 1.00 46.03 106 ASN A CA 1
ATOM 875 C C . ASN A 1 109 ? 42.667 -6.765 10.761 1.00 46.44 106 ASN A C 1
ATOM 876 O O . ASN A 1 109 ? 43.831 -7.004 10.447 1.00 48.23 106 ASN A O 1
ATOM 881 N N . VAL A 1 110 ? 42.272 -6.601 12.017 1.00 45.36 107 VAL A N 1
ATOM 882 C CA . VAL A 1 110 ? 43.189 -6.722 13.138 1.00 43.05 107 VAL A CA 1
ATOM 883 C C . VAL A 1 110 ? 44.095 -7.933 12.950 1.00 43.39 107 VAL A C 1
ATOM 884 O O . VAL A 1 110 ? 45.240 -7.924 13.379 1.00 43.93 107 VAL A O 1
ATOM 888 N N . TYR A 1 111 ? 43.594 -8.980 12.308 1.00 43.91 108 TYR A N 1
ATOM 889 C CA . TYR A 1 111 ? 44.432 -10.141 12.082 1.00 44.69 108 TYR A CA 1
ATOM 890 C C . TYR A 1 111 ? 44.709 -10.453 10.624 1.00 46.22 108 TYR A C 1
ATOM 891 O O . TYR A 1 111 ? 45.273 -11.507 10.304 1.00 46.70 108 TYR A O 1
ATOM 900 N N . GLY A 1 112 ? 44.326 -9.529 9.744 1.00 45.81 109 GLY A N 1
ATOM 901 C CA . GLY A 1 112 ? 44.607 -9.703 8.332 1.00 45.72 109 GLY A CA 1
ATOM 902 C C . GLY A 1 112 ? 43.502 -9.988 7.337 1.00 45.31 109 GLY A C 1
ATOM 903 O O . GLY A 1 112 ? 42.352 -10.265 7.684 1.00 46.84 109 GLY A O 1
ATOM 904 N N . SER A 1 113 ? 43.887 -9.915 6.068 1.00 42.49 110 SER A N 1
ATOM 905 C CA . SER A 1 113 ? 42.984 -10.168 4.965 1.00 42.55 110 SER A CA 1
ATOM 906 C C . SER A 1 113 ? 42.480 -11.606 4.962 1.00 41.05 110 SER A C 1
ATOM 907 O O . SER A 1 113 ? 41.373 -11.867 4.519 1.00 42.53 110 SER A O 1
ATOM 910 N N . ILE A 1 114 ? 43.289 -12.536 5.454 1.00 41.37 111 ILE A N 1
ATOM 911 C CA . ILE A 1 114 ? 42.905 -13.941 5.491 1.00 41.10 111 ILE A CA 1
ATOM 912 C C . ILE A 1 114 ? 41.532 -14.188 6.113 1.00 42.49 111 ILE A C 1
ATOM 913 O O . ILE A 1 114 ? 40.759 -15.011 5.618 1.00 43.82 111 ILE A O 1
ATOM 918 N N . GLY A 1 115 ? 41.213 -13.472 7.181 1.00 40.36 112 GLY A N 1
ATOM 919 C CA . GLY A 1 115 ? 39.929 -13.679 7.816 1.00 39.63 112 GLY A CA 1
ATOM 920 C C . GLY A 1 115 ? 38.706 -13.116 7.112 1.00 40.73 112 GLY A C 1
ATOM 921 O O . GLY A 1 115 ? 37.595 -13.300 7.597 1.00 42.79 112 GLY A O 1
ATOM 922 N N . PHE A 1 116 ? 38.876 -12.445 5.979 1.00 41.34 113 PHE A N 1
ATOM 923 C CA . PHE A 1 116 ? 37.731 -11.867 5.288 1.00 42.53 113 PHE A CA 1
ATOM 924 C C . PHE A 1 116 ? 36.677 -12.883 4.896 1.00 43.12 113 PHE A C 1
ATOM 925 O O . PHE A 1 116 ? 35.503 -12.722 5.207 1.00 45.65 113 PHE A O 1
ATOM 933 N N . THR A 1 117 ? 37.091 -13.919 4.186 1.00 42.44 114 THR A N 1
ATOM 934 C CA . THR A 1 117 ? 36.162 -14.928 3.735 1.00 42.68 114 THR A CA 1
ATOM 935 C C . THR A 1 117 ? 35.387 -15.573 4.891 1.00 42.75 114 THR A C 1
ATOM 936 O O . THR A 1 117 ? 34.154 -15.641 4.859 1.00 41.59 114 THR A O 1
ATOM 940 N N . ASN A 1 118 ? 36.084 -16.026 5.924 1.00 42.68 115 ASN A N 1
ATOM 941 C CA . ASN A 1 118 ? 35.376 -16.633 7.044 1.00 44.16 115 ASN A CA 1
ATOM 942 C C . ASN A 1 118 ? 34.367 -15.681 7.660 1.00 44.96 115 ASN A C 1
ATOM 943 O O . ASN A 1 118 ? 33.317 -16.106 8.143 1.00 43.31 115 ASN A O 1
ATOM 948 N N . TYR A 1 119 ? 34.677 -14.393 7.636 1.00 46.29 116 TYR A N 1
ATOM 949 C CA . TYR A 1 119 ? 33.774 -13.409 8.199 1.00 47.34 116 TYR A CA 1
ATOM 950 C C . TYR A 1 119 ? 32.422 -13.384 7.504 1.00 48.44 116 TYR A C 1
ATOM 951 O O . TYR A 1 119 ? 31.380 -13.592 8.128 1.00 50.44 116 TYR A O 1
ATOM 960 N N . GLY A 1 120 ? 32.442 -13.090 6.211 1.00 48.69 117 GLY A N 1
ATOM 961 C CA . GLY A 1 120 ? 31.211 -13.042 5.452 1.00 47.44 117 GLY A CA 1
ATOM 962 C C . GLY A 1 120 ? 30.528 -14.388 5.508 1.00 47.21 117 GLY A C 1
ATOM 963 O O . GLY A 1 120 ? 29.300 -14.470 5.520 1.00 44.90 117 GLY A O 1
ATOM 964 N N . TYR A 1 121 ? 31.335 -15.445 5.556 1.00 47.98 118 TYR A N 1
ATOM 965 C CA . TYR A 1 121 ? 30.806 -16.797 5.616 1.00 49.00 118 TYR A CA 1
ATOM 966 C C . TYR A 1 121 ? 29.896 -17.051 6.826 1.00 49.90 118 TYR A C 1
ATOM 967 O O . TYR A 1 121 ? 28.756 -17.494 6.655 1.00 50.70 118 TYR A O 1
ATOM 976 N N . ILE A 1 122 ? 30.379 -16.799 8.045 1.00 48.43 119 ILE A N 1
ATOM 977 C CA . ILE A 1 122 ? 29.511 -17.024 9.186 1.00 48.74 119 ILE A CA 1
ATOM 978 C C . ILE A 1 122 ? 28.502 -15.907 9.356 1.00 51.20 119 ILE A C 1
ATOM 979 O O . ILE A 1 122 ? 27.592 -16.015 10.173 1.00 50.57 119 ILE A O 1
ATOM 984 N N . ASP A 1 123 ? 28.641 -14.830 8.594 1.00 55.42 120 ASP A N 1
ATOM 985 C CA . ASP A 1 123 ? 27.675 -13.751 8.725 1.00 61.74 120 ASP A CA 1
ATOM 986 C C . ASP A 1 123 ? 26.424 -14.172 7.963 1.00 62.52 120 ASP A C 1
ATOM 987 O O . ASP A 1 123 ? 25.327 -13.697 8.232 1.00 61.29 120 ASP A O 1
ATOM 992 N N . LYS A 1 124 ? 26.599 -15.085 7.015 1.00 63.86 121 LYS A N 1
ATOM 993 C CA . LYS A 1 124 ? 25.472 -15.597 6.245 1.00 65.54 121 LYS A CA 1
ATOM 994 C C . LYS A 1 124 ? 24.888 -16.842 6.909 1.00 66.96 121 LYS A C 1
ATOM 995 O O . LYS A 1 124 ? 23.690 -16.908 7.154 1.00 68.15 121 LYS A O 1
ATOM 1001 N N . GLN A 1 125 ? 25.739 -17.816 7.217 1.00 68.33 122 GLN A N 1
ATOM 1002 C CA . GLN A 1 125 ? 25.301 -19.059 7.852 1.00 71.58 122 GLN A CA 1
ATOM 1003 C C . GLN A 1 125 ? 24.858 -18.863 9.302 1.00 70.54 122 GLN A C 1
ATOM 1004 O O . GLN A 1 125 ? 24.353 -19.786 9.928 1.00 74.01 122 GLN A O 1
ATOM 1010 N N . LYS A 1 126 ? 25.082 -17.673 9.840 1.00 68.97 123 LYS A N 1
ATOM 1011 C CA . LYS A 1 126 ? 24.732 -17.344 11.226 1.00 68.31 123 LYS A CA 1
ATOM 1012 C C . LYS A 1 126 ? 24.634 -18.478 12.273 1.00 65.28 123 LYS A C 1
ATOM 1013 O O . LYS A 1 126 ? 23.637 -18.581 12.993 1.00 64.89 123 LYS A O 1
ATOM 1019 N N . PRO A 1 127 ? 25.679 -19.321 12.394 1.00 62.37 124 PRO A N 1
ATOM 1020 C CA . PRO A 1 127 ? 25.629 -20.407 13.378 1.00 59.95 124 PRO A CA 1
ATOM 1021 C C . PRO A 1 127 ? 25.794 -19.905 14.826 1.00 59.90 124 PRO A C 1
ATOM 1022 O O . PRO A 1 127 ? 26.241 -18.772 15.047 1.00 59.30 124 PRO A O 1
ATOM 1026 N N . GLY A 1 128 ? 25.399 -20.741 15.796 1.00 59.57 125 GLY A N 1
ATOM 1027 C CA . GLY A 1 128 ? 25.506 -20.405 17.212 1.00 59.66 125 GLY A CA 1
ATOM 1028 C C . GLY A 1 128 ? 24.778 -19.153 17.670 1.00 61.63 125 GLY A C 1
ATOM 1029 O O . GLY A 1 128 ? 23.669 -18.859 17.201 1.00 62.21 125 GLY A O 1
ATOM 1030 N N . ILE A 1 129 ? 25.394 -18.412 18.591 1.00 63.29 126 ILE A N 1
ATOM 1031 C CA . ILE A 1 129 ? 24.786 -17.191 19.113 1.00 68.17 126 ILE A CA 1
ATOM 1032 C C . ILE A 1 129 ? 24.221 -16.307 18.017 1.00 70.06 126 ILE A C 1
ATOM 1033 O O . ILE A 1 129 ? 23.134 -15.751 18.159 1.00 69.72 126 ILE A O 1
ATOM 1038 N N . LEU A 1 130 ? 24.973 -16.171 16.930 1.00 71.41 127 LEU A N 1
ATOM 1039 C CA . LEU A 1 130 ? 24.554 -15.339 15.809 1.00 72.49 127 LEU A CA 1
ATOM 1040 C C . LEU A 1 130 ? 23.074 -15.563 15.554 1.00 75.73 127 LEU A C 1
ATOM 1041 O O . LEU A 1 130 ? 22.320 -14.622 15.266 1.00 73.78 127 LEU A O 1
ATOM 1046 N N . GLN A 1 131 ? 22.668 -16.821 15.696 1.00 78.60 128 GLN A N 1
ATOM 1047 C CA . GLN A 1 131 ? 21.278 -17.213 15.526 1.00 83.35 128 GLN A CA 1
ATOM 1048 C C . GLN A 1 131 ? 20.403 -16.335 16.417 1.00 83.80 128 GLN A C 1
ATOM 1049 O O . GLN A 1 131 ? 19.416 -15.751 15.968 1.00 86.90 128 GLN A O 1
ATOM 1055 N N . TYR A 1 132 ? 20.779 -16.246 17.688 1.00 85.50 129 TYR A N 1
ATOM 1056 C CA . TYR A 1 132 ? 20.038 -15.446 18.645 1.00 88.82 129 TYR A CA 1
ATOM 1057 C C . TYR A 1 132 ? 20.114 -13.951 18.375 1.00 87.13 129 TYR A C 1
ATOM 1058 O O . TYR A 1 132 ? 19.117 -13.244 18.516 1.00 89.11 129 TYR A O 1
ATOM 1067 N N . LEU A 1 133 ? 21.289 -13.461 17.991 1.00 84.74 130 LEU A N 1
ATOM 1068 C CA . LEU A 1 133 ? 21.444 -12.032 17.758 1.00 83.87 130 LEU A CA 1
ATOM 1069 C C . LEU A 1 133 ? 20.749 -11.537 16.508 1.00 86.85 130 LEU A C 1
ATOM 1070 O O . LEU A 1 133 ? 20.341 -10.375 16.438 1.00 84.17 130 LEU A O 1
ATOM 1075 N N . ASN A 1 134 ? 20.609 -12.398 15.511 1.00 90.05 131 ASN A N 1
ATOM 1076 C CA . ASN A 1 134 ? 19.954 -11.948 14.299 1.00 93.84 131 ASN A CA 1
ATOM 1077 C C . ASN A 1 134 ? 18.443 -12.105 14.408 1.00 95.12 131 ASN A C 1
ATOM 1078 O O . ASN A 1 134 ? 17.695 -11.512 13.628 1.00 94.89 131 ASN A O 1
ATOM 1083 N N . ASP A 1 135 ? 18.003 -12.900 15.383 1.00 96.30 132 ASP A N 1
ATOM 1084 C CA . ASP A 1 135 ? 16.577 -13.124 15.610 1.00 99.44 132 ASP A CA 1
ATOM 1085 C C . ASP A 1 135 ? 15.926 -11.785 15.983 1.00 99.36 132 ASP A C 1
ATOM 1086 O O . ASP A 1 135 ? 16.260 -11.184 17.009 1.00 101.72 132 ASP A O 1
ATOM 1091 N N . LYS A 1 136 ? 14.995 -11.326 15.151 1.00 98.66 133 LYS A N 1
ATOM 1092 C CA . LYS A 1 136 ? 14.336 -10.046 15.376 1.00 97.77 133 LYS A CA 1
ATOM 1093 C C . LYS A 1 136 ? 13.136 -10.112 16.301 1.00 96.85 133 LYS A C 1
ATOM 1094 O O . LYS A 1 136 ? 12.556 -9.079 16.653 1.00 95.86 133 LYS A O 1
ATOM 1100 N N . SER A 1 137 ? 12.779 -11.327 16.707 1.00 95.77 134 SER A N 1
ATOM 1101 C CA . SER A 1 137 ? 11.645 -11.533 17.601 1.00 95.45 134 SER A CA 1
ATOM 1102 C C . SER A 1 137 ? 11.986 -11.280 19.076 1.00 96.47 134 SER A C 1
ATOM 1103 O O . SER A 1 137 ? 11.142 -10.803 19.837 1.00 94.69 134 SER A O 1
ATOM 1106 N N . THR A 1 138 ? 13.222 -11.595 19.469 1.00 97.12 135 THR A N 1
ATOM 1107 C CA . THR A 1 138 ? 13.679 -11.420 20.852 1.00 96.64 135 THR A CA 1
ATOM 1108 C C . THR A 1 138 ? 13.415 -10.021 21.410 1.00 94.46 135 THR A C 1
ATOM 1109 O O . THR A 1 138 ? 13.521 -9.798 22.617 1.00 94.15 135 THR A O 1
ATOM 1113 N N . GLY A 1 139 ? 13.079 -9.080 20.535 1.00 92.26 136 GLY A N 1
ATOM 1114 C CA . GLY A 1 139 ? 12.812 -7.728 20.986 1.00 90.21 136 GLY A CA 1
ATOM 1115 C C . GLY A 1 139 ? 14.071 -6.893 21.118 1.00 87.43 136 GLY A C 1
ATOM 1116 O O . GLY A 1 139 ? 14.011 -5.658 21.112 1.00 89.11 136 GLY A O 1
ATOM 1117 N N . LYS A 1 140 ? 15.212 -7.567 21.232 1.00 85.53 137 LYS A N 1
ATOM 1118 C CA . LYS A 1 140 ? 16.502 -6.896 21.361 1.00 84.31 137 LYS A CA 1
ATOM 1119 C C . LYS A 1 140 ? 17.104 -6.530 19.996 1.00 82.87 137 LYS A C 1
ATOM 1120 O O . LYS A 1 140 ? 17.048 -7.322 19.057 1.00 81.74 137 LYS A O 1
ATOM 1126 N N . CYS A 1 141 ? 17.677 -5.327 19.907 1.00 82.78 138 CYS A N 1
ATOM 1127 C CA . CYS A 1 141 ? 18.314 -4.827 18.683 1.00 81.27 138 CYS A CA 1
ATOM 1128 C C . CYS A 1 141 ? 19.802 -5.189 18.656 1.00 81.07 138 CYS A C 1
ATOM 1129 O O . CYS A 1 141 ? 20.585 -4.698 19.476 1.00 79.61 138 CYS A O 1
ATOM 1132 N N . ASN A 1 142 ? 20.185 -6.036 17.702 1.00 80.41 139 ASN A N 1
ATOM 1133 C CA . ASN A 1 142 ? 21.565 -6.490 17.574 1.00 79.84 139 ASN A CA 1
ATOM 1134 C C . ASN A 1 142 ? 22.191 -6.157 16.221 1.00 79.79 139 ASN A C 1
ATOM 1135 O O . ASN A 1 142 ? 23.013 -6.913 15.705 1.00 81.60 139 ASN A O 1
ATOM 1140 N N . THR A 1 143 ? 21.807 -5.016 15.660 1.00 79.45 140 THR A N 1
ATOM 1141 C CA . THR A 1 143 ? 22.323 -4.572 14.371 1.00 78.73 140 THR A CA 1
ATOM 1142 C C . THR A 1 143 ? 23.843 -4.710 14.241 1.00 76.09 140 THR A C 1
ATOM 1143 O O . THR A 1 143 ? 24.345 -5.364 13.323 1.00 76.94 140 THR A O 1
ATOM 1147 N N . PHE A 1 144 ? 24.574 -4.088 15.156 1.00 71.71 141 PHE A N 1
ATOM 1148 C CA . PHE A 1 144 ? 26.021 -4.146 15.116 1.00 65.40 141 PHE A CA 1
ATOM 1149 C C . PHE A 1 144 ? 26.622 -5.399 15.715 1.00 65.97 141 PHE A C 1
ATOM 1150 O O . PHE A 1 144 ? 27.479 -6.040 15.100 1.00 66.10 141 PHE A O 1
ATOM 1158 N N . LEU A 1 145 ? 26.172 -5.740 16.919 1.00 66.20 142 LEU A N 1
ATOM 1159 C CA . LEU A 1 145 ? 26.717 -6.882 17.631 1.00 68.70 142 LEU A CA 1
ATOM 1160 C C . LEU A 1 145 ? 26.833 -8.224 16.914 1.00 72.49 142 LEU A C 1
ATOM 1161 O O . LEU A 1 145 ? 27.869 -8.882 17.029 1.00 70.66 142 LEU A O 1
ATOM 1166 N N . ASP A 1 146 ? 25.808 -8.656 16.186 1.00 75.83 143 ASP A N 1
ATOM 1167 C CA . ASP A 1 146 ? 25.920 -9.958 15.532 1.00 75.61 143 ASP A CA 1
ATOM 1168 C C . ASP A 1 146 ? 26.917 -9.941 14.376 1.00 71.83 143 ASP A C 1
ATOM 1169 O O . ASP A 1 146 ? 27.278 -10.986 13.836 1.00 72.82 143 ASP A O 1
ATOM 1174 N N . ASP A 1 147 ? 27.360 -8.745 14.007 1.00 67.88 144 ASP A N 1
ATOM 1175 C CA . ASP A 1 147 ? 28.364 -8.570 12.953 1.00 66.03 144 ASP A CA 1
ATOM 1176 C C . ASP A 1 147 ? 29.755 -8.641 13.603 1.00 63.10 144 ASP A C 1
ATOM 1177 O O . ASP A 1 147 ? 30.660 -9.304 13.094 1.00 66.10 144 ASP A O 1
ATOM 1182 N N . ILE A 1 148 ? 29.917 -7.952 14.734 1.00 59.57 145 ILE A N 1
ATOM 1183 C CA . ILE A 1 148 ? 31.178 -7.975 15.434 1.00 54.37 145 ILE A CA 1
ATOM 1184 C C . ILE A 1 148 ? 31.406 -9.321 16.110 1.00 52.33 145 ILE A C 1
ATOM 1185 O O . ILE A 1 148 ? 32.547 -9.763 16.255 1.00 48.73 145 ILE A O 1
ATOM 1190 N N . VAL A 1 149 ? 30.342 -9.997 16.514 1.00 51.09 146 VAL A N 1
ATOM 1191 C CA . VAL A 1 149 ? 30.541 -11.300 17.140 1.00 51.75 146 VAL A CA 1
ATOM 1192 C C . VAL A 1 149 ? 31.120 -12.219 16.085 1.00 53.10 146 VAL A C 1
ATOM 1193 O O . VAL A 1 149 ? 32.001 -13.039 16.370 1.00 53.06 146 VAL A O 1
ATOM 1197 N N . GLY A 1 150 ? 30.613 -12.065 14.861 1.00 51.53 147 GLY A N 1
ATOM 1198 C CA . GLY A 1 150 ? 31.064 -12.882 13.752 1.00 49.11 147 GLY A CA 1
ATOM 1199 C C . GLY A 1 150 ? 32.453 -12.476 13.331 1.00 49.01 147 GLY A C 1
ATOM 1200 O O . GLY A 1 150 ? 33.286 -13.320 12.980 1.00 51.90 147 GLY A O 1
ATOM 1201 N N . ALA A 1 151 ? 32.705 -11.173 13.359 1.00 46.60 148 ALA A N 1
ATOM 1202 C CA . ALA A 1 151 ? 34.011 -10.666 12.997 1.00 44.03 148 ALA A CA 1
ATOM 1203 C C . ALA A 1 151 ? 35.045 -11.197 14.006 1.00 44.38 148 ALA A C 1
ATOM 1204 O O . ALA A 1 151 ? 36.031 -11.818 13.611 1.00 42.22 148 ALA A O 1
ATOM 1206 N N . ILE A 1 152 ? 34.806 -10.972 15.299 1.00 43.16 149 ILE A N 1
ATOM 1207 C CA . ILE A 1 152 ? 35.722 -11.443 16.327 1.00 41.98 149 ILE A CA 1
ATOM 1208 C C . ILE A 1 152 ? 36.043 -12.928 16.107 1.00 44.24 149 ILE A C 1
ATOM 1209 O O . ILE A 1 152 ? 37.217 -13.334 16.161 1.00 46.14 149 ILE A O 1
ATOM 1214 N N . ALA A 1 153 ? 35.016 -13.743 15.856 1.00 44.39 150 ALA A N 1
ATOM 1215 C CA . ALA A 1 153 ? 35.235 -15.174 15.610 1.00 45.87 150 ALA A CA 1
ATOM 1216 C C . ALA A 1 153 ? 36.212 -15.373 14.438 1.00 46.72 150 ALA A C 1
ATOM 1217 O O . ALA A 1 153 ? 37.162 -16.156 14.522 1.00 44.76 150 ALA A O 1
ATOM 1219 N N . ALA A 1 154 ? 35.959 -14.644 13.350 1.00 47.75 151 ALA A N 1
ATOM 1220 C CA . ALA A 1 154 ? 36.779 -14.689 12.146 1.00 48.77 151 ALA A CA 1
ATOM 1221 C C . ALA A 1 154 ? 38.243 -14.336 12.435 1.00 48.85 151 ALA A C 1
ATOM 1222 O O . ALA A 1 154 ? 39.158 -15.091 12.088 1.00 49.69 151 ALA A O 1
ATOM 1224 N N . ALA A 1 155 ? 38.443 -13.176 13.059 1.00 47.82 152 ALA A N 1
ATOM 1225 C CA . ALA A 1 155 ? 39.761 -12.667 13.424 1.00 48.24 152 ALA A CA 1
ATOM 1226 C C . ALA A 1 155 ? 40.511 -13.622 14.353 1.00 50.04 152 ALA A C 1
ATOM 1227 O O . ALA A 1 155 ? 41.733 -13.742 14.278 1.00 49.12 152 ALA A O 1
ATOM 1229 N N . ALA A 1 156 ? 39.778 -14.279 15.247 1.00 52.09 153 ALA A N 1
ATOM 1230 C CA . ALA A 1 156 ? 40.376 -15.232 16.170 1.00 53.14 153 ALA A CA 1
ATOM 1231 C C . ALA A 1 156 ? 40.892 -16.422 15.365 1.00 53.31 153 ALA A C 1
ATOM 1232 O O . ALA A 1 156 ? 41.946 -16.984 15.662 1.00 54.04 153 ALA A O 1
ATOM 1234 N N . SER A 1 157 ? 40.138 -16.800 14.338 1.00 52.76 154 SER A N 1
ATOM 1235 C CA . SER A 1 157 ? 40.507 -17.915 13.472 1.00 53.81 154 SER A CA 1
ATOM 1236 C C . SER A 1 157 ? 41.700 -17.528 12.593 1.00 52.42 154 SER A C 1
ATOM 1237 O O . SER A 1 157 ? 42.578 -18.344 12.295 1.00 53.57 154 SER A O 1
ATOM 1240 N N . SER A 1 158 ? 41.713 -16.266 12.174 1.00 52.06 155 SER A N 1
ATOM 1241 C CA . SER A 1 158 ? 42.786 -15.735 11.355 1.00 50.23 155 SER A CA 1
ATOM 1242 C C . SER A 1 158 ? 44.060 -15.829 12.186 1.00 49.45 155 SER A C 1
ATOM 1243 O O . SER A 1 158 ? 45.106 -16.225 11.689 1.00 49.21 155 SER A O 1
ATOM 1246 N N . ARG A 1 159 ? 43.950 -15.481 13.466 1.00 49.77 156 ARG A N 1
ATOM 1247 C CA . ARG A 1 159 ? 45.071 -15.546 14.397 1.00 49.23 156 ARG A CA 1
ATOM 1248 C C . ARG A 1 159 ? 45.421 -16.996 14.745 1.00 50.09 156 ARG A C 1
ATOM 1249 O O . ARG A 1 159 ? 46.595 -17.350 14.865 1.00 48.36 156 ARG A O 1
ATOM 1257 N N . LEU A 1 160 ? 44.406 -17.832 14.939 1.00 49.94 157 LEU A N 1
ATOM 1258 C CA . LEU A 1 160 ? 44.667 -19.231 15.234 1.00 51.24 157 LEU A CA 1
ATOM 1259 C C . LEU A 1 160 ? 45.514 -19.762 14.084 1.00 52.57 157 LEU A C 1
ATOM 1260 O O . LEU A 1 160 ? 46.557 -20.394 14.297 1.00 52.97 157 LEU A O 1
ATOM 1265 N N . ALA A 1 161 ? 45.060 -19.481 12.862 1.00 53.76 158 ALA A N 1
ATOM 1266 C CA . ALA A 1 161 ? 45.745 -19.904 11.647 1.00 53.57 158 ALA A CA 1
ATOM 1267 C C . ALA A 1 161 ? 47.180 -19.391 11.621 1.00 56.16 158 ALA A C 1
ATOM 1268 O O . ALA A 1 161 ? 48.096 -20.163 11.440 1.00 53.70 158 ALA A O 1
ATOM 1270 N N . HIS A 1 162 ? 47.390 -18.096 11.817 1.00 59.51 159 HIS A N 1
ATOM 1271 C CA . HIS A 1 162 ? 48.751 -17.567 11.827 1.00 63.17 159 HIS A CA 1
ATOM 1272 C C . HIS A 1 162 ? 49.667 -18.282 12.813 1.00 67.63 159 HIS A C 1
ATOM 1273 O O . HIS A 1 162 ? 50.887 -18.255 12.654 1.00 70.59 159 HIS A O 1
ATOM 1280 N N . ARG A 1 163 ? 49.084 -18.911 13.832 1.00 73.32 160 ARG A N 1
ATOM 1281 C CA . ARG A 1 163 ? 49.869 -19.622 14.842 1.00 84.58 160 ARG A CA 1
ATOM 1282 C C . ARG A 1 163 ? 50.273 -21.045 14.449 1.00 86.39 160 ARG A C 1
ATOM 1283 O O . ARG A 1 163 ? 51.446 -21.419 14.562 1.00 86.33 160 ARG A O 1
ATOM 1291 N N . ALA A 1 164 ? 49.307 -21.847 14.009 1.00 88.19 161 ALA A N 1
ATOM 1292 C CA . ALA A 1 164 ? 49.606 -23.225 13.622 1.00 90.13 161 ALA A CA 1
ATOM 1293 C C . ALA A 1 164 ? 50.920 -23.300 12.839 1.00 90.91 161 ALA A C 1
ATOM 1294 O O . ALA A 1 164 ? 51.936 -23.775 13.404 1.00 84.97 161 ALA A O 1
ATOM 1296 N N . SER B 1 1 ? 54.150 9.740 -22.297 1.00 75.85 -2 SER B N 1
ATOM 1297 C CA . SER B 1 1 ? 52.910 10.166 -23.012 1.00 76.45 -2 SER B CA 1
ATOM 1298 C C . SER B 1 1 ? 51.721 10.205 -22.036 1.00 75.84 -2 SER B C 1
ATOM 1299 O O . SER B 1 1 ? 51.413 9.214 -21.370 1.00 77.67 -2 SER B O 1
ATOM 1302 N N . ASN B 1 2 ? 51.064 11.359 -21.957 1.00 76.40 -1 ASN B N 1
ATOM 1303 C CA . ASN B 1 2 ? 49.926 11.562 -21.062 1.00 78.13 -1 ASN B CA 1
ATOM 1304 C C . ASN B 1 2 ? 48.600 11.255 -21.769 1.00 76.52 -1 ASN B C 1
ATOM 1305 O O . ASN B 1 2 ? 47.684 10.679 -21.170 1.00 77.07 -1 ASN B O 1
ATOM 1310 N N . ALA B 1 3 ? 48.494 11.650 -23.038 1.00 74.93 0 ALA B N 1
ATOM 1311 C CA . ALA B 1 3 ? 47.288 11.394 -23.824 1.00 71.30 0 ALA B CA 1
ATOM 1312 C C . ALA B 1 3 ? 47.177 9.887 -23.979 1.00 69.51 0 ALA B C 1
ATOM 1313 O O . ALA B 1 3 ? 46.083 9.332 -24.021 1.00 67.07 0 ALA B O 1
ATOM 1323 N N . SER B 1 5 ? 48.155 7.857 -21.802 1.00 68.49 2 SER B N 1
ATOM 1324 C CA . SER B 1 5 ? 47.737 7.369 -20.503 1.00 68.02 2 SER B CA 1
ATOM 1325 C C . SER B 1 5 ? 46.215 7.388 -20.448 1.00 67.10 2 SER B C 1
ATOM 1326 O O . SER B 1 5 ? 45.601 6.446 -19.963 1.00 68.08 2 SER B O 1
ATOM 1329 N N . GLU B 1 6 ? 45.613 8.457 -20.957 1.00 66.94 3 GLU B N 1
ATOM 1330 C CA . GLU B 1 6 ? 44.161 8.565 -20.977 1.00 68.65 3 GLU B CA 1
ATOM 1331 C C . GLU B 1 6 ? 43.598 7.462 -21.848 1.00 64.77 3 GLU B C 1
ATOM 1332 O O . GLU B 1 6 ? 42.660 6.764 -21.473 1.00 66.42 3 GLU B O 1
ATOM 1338 N N . PHE B 1 7 ? 44.180 7.303 -23.021 1.00 60.01 4 PHE B N 1
ATOM 1339 C CA . PHE B 1 7 ? 43.721 6.277 -23.925 1.00 54.48 4 PHE B CA 1
ATOM 1340 C C . PHE B 1 7 ? 43.781 4.907 -23.236 1.00 53.94 4 PHE B C 1
ATOM 1341 O O . PHE B 1 7 ? 42.871 4.087 -23.379 1.00 55.32 4 PHE B O 1
ATOM 1349 N N . ILE B 1 8 ? 44.838 4.657 -22.477 1.00 50.69 5 ILE B N 1
ATOM 1350 C CA . ILE B 1 8 ? 44.962 3.370 -21.811 1.00 48.03 5 ILE B CA 1
ATOM 1351 C C . ILE B 1 8 ? 44.017 3.141 -20.626 1.00 47.71 5 ILE B C 1
ATOM 1352 O O . ILE B 1 8 ? 43.315 2.130 -20.574 1.00 49.64 5 ILE B O 1
ATOM 1365 N N . ASN B 1 10 ? 41.365 4.340 -20.076 1.00 49.23 7 ASN B N 1
ATOM 1366 C CA . ASN B 1 10 ? 39.989 4.459 -20.518 1.00 47.76 7 ASN B CA 1
ATOM 1367 C C . ASN B 1 10 ? 39.582 3.244 -21.312 1.00 47.10 7 ASN B C 1
ATOM 1368 O O . ASN B 1 10 ? 38.405 3.021 -21.545 1.00 48.73 7 ASN B O 1
ATOM 1373 N N . ASN B 1 11 ? 40.552 2.430 -21.700 1.00 45.22 8 ASN B N 1
ATOM 1374 C CA . ASN B 1 11 ? 40.235 1.249 -22.474 1.00 44.30 8 ASN B CA 1
ATOM 1375 C C . ASN B 1 11 ? 40.782 -0.035 -21.883 1.00 45.79 8 ASN B C 1
ATOM 1376 O O . ASN B 1 11 ? 41.550 -0.744 -22.549 1.00 46.48 8 ASN B O 1
ATOM 1381 N N . LEU B 1 12 ? 40.380 -0.343 -20.647 1.00 45.62 9 LEU B N 1
ATOM 1382 C CA . LEU B 1 12 ? 40.822 -1.568 -19.983 1.00 43.49 9 LEU B CA 1
ATOM 1383 C C . LEU B 1 12 ? 39.731 -2.642 -19.976 1.00 43.34 9 LEU B C 1
ATOM 1384 O O . LEU B 1 12 ? 40.022 -3.834 -20.031 1.00 42.31 9 LEU B O 1
ATOM 1389 N N . GLU B 1 13 ? 38.477 -2.204 -19.942 1.00 44.45 10 GLU B N 1
ATOM 1390 C CA . GLU B 1 13 ? 37.325 -3.100 -19.897 1.00 46.79 10 GLU B CA 1
ATOM 1391 C C . GLU B 1 13 ? 37.312 -4.355 -20.778 1.00 47.21 10 GLU B C 1
ATOM 1392 O O . GLU B 1 13 ? 37.338 -5.477 -20.274 1.00 52.07 10 GLU B O 1
ATOM 1398 N N . GLN B 1 14 ? 37.269 -4.200 -22.090 1.00 46.19 11 GLN B N 1
ATOM 1399 C CA . GLN B 1 14 ? 37.221 -5.390 -22.920 1.00 46.18 11 GLN B CA 1
ATOM 1400 C C . GLN B 1 14 ? 38.438 -6.293 -22.762 1.00 43.29 11 GLN B C 1
ATOM 1401 O O . GLN B 1 14 ? 38.359 -7.507 -22.962 1.00 44.30 11 GLN B O 1
ATOM 1407 N N . THR B 1 15 ? 39.571 -5.706 -22.405 1.00 41.56 12 THR B N 1
ATOM 1408 C CA . THR B 1 15 ? 40.784 -6.490 -22.230 1.00 38.30 12 THR B CA 1
ATOM 1409 C C . THR B 1 15 ? 40.558 -7.365 -21.020 1.00 39.21 12 THR B C 1
ATOM 1410 O O . THR B 1 15 ? 40.892 -8.559 -21.021 1.00 36.60 12 THR B O 1
ATOM 1414 N N . ALA B 1 16 ? 39.984 -6.742 -19.987 1.00 38.36 13 ALA B N 1
ATOM 1415 C CA . ALA B 1 16 ? 39.663 -7.410 -18.730 1.00 38.36 13 ALA B CA 1
ATOM 1416 C C . ALA B 1 16 ? 38.730 -8.595 -19.022 1.00 40.19 13 ALA B C 1
ATOM 1417 O O . ALA B 1 16 ? 38.908 -9.697 -18.483 1.00 38.17 13 ALA B O 1
ATOM 1419 N N . ARG B 1 17 ? 37.742 -8.355 -19.892 1.00 42.25 14 ARG B N 1
ATOM 1420 C CA . ARG B 1 17 ? 36.789 -9.383 -20.297 1.00 44.17 14 ARG B CA 1
ATOM 1421 C C . ARG B 1 17 ? 37.481 -10.544 -21.016 1.00 45.18 14 ARG B C 1
ATOM 1422 O O . ARG B 1 17 ? 37.213 -11.710 -20.721 1.00 47.22 14 ARG B O 1
ATOM 1430 N N . ARG B 1 18 ? 38.356 -10.218 -21.968 1.00 46.52 15 ARG B N 1
ATOM 1431 C CA . ARG B 1 18 ? 39.072 -11.233 -22.737 1.00 49.28 15 ARG B CA 1
ATOM 1432 C C . ARG B 1 18 ? 39.927 -12.121 -21.853 1.00 46.02 15 ARG B C 1
ATOM 1433 O O . ARG B 1 18 ? 39.900 -13.348 -21.971 1.00 45.53 15 ARG B O 1
ATOM 1441 N N . TRP B 1 19 ? 40.695 -11.483 -20.976 1.00 42.85 16 TRP B N 1
ATOM 1442 C CA . TRP B 1 19 ? 41.563 -12.207 -20.086 1.00 41.22 16 TRP B CA 1
ATOM 1443 C C . TRP B 1 19 ? 40.713 -13.164 -19.277 1.00 41.73 16 TRP B C 1
ATOM 1444 O O . TRP B 1 19 ? 41.130 -14.306 -19.017 1.00 41.99 16 TRP B O 1
ATOM 1455 N N . LEU B 1 20 ? 39.520 -12.721 -18.885 1.00 39.23 17 LEU B N 1
ATOM 1456 C CA . LEU B 1 20 ? 38.648 -13.600 -18.113 1.00 38.74 17 LEU B CA 1
ATOM 1457 C C . LEU B 1 20 ? 38.266 -14.802 -18.974 1.00 40.53 17 LEU B C 1
ATOM 1458 O O . LEU B 1 20 ? 38.275 -15.937 -18.501 1.00 39.37 17 LEU B O 1
ATOM 1463 N N . GLU B 1 21 ? 37.963 -14.548 -20.248 1.00 45.47 18 GLU B N 1
ATOM 1464 C CA . GLU B 1 21 ? 37.577 -15.617 -21.160 1.00 51.17 18 GLU B CA 1
ATOM 1465 C C . GLU B 1 21 ? 38.739 -16.587 -21.347 1.00 48.57 18 GLU B C 1
ATOM 1466 O O . GLU B 1 21 ? 38.553 -17.809 -21.309 1.00 50.21 18 GLU B O 1
ATOM 1472 N N . GLU B 1 22 ? 39.937 -16.039 -21.538 1.00 47.03 19 GLU B N 1
ATOM 1473 C CA . GLU B 1 22 ? 41.122 -16.858 -21.718 1.00 48.09 19 GLU B CA 1
ATOM 1474 C C . GLU B 1 22 ? 41.354 -17.742 -20.497 1.00 47.93 19 GLU B C 1
ATOM 1475 O O . GLU B 1 22 ? 41.887 -18.849 -20.608 1.00 44.80 19 GLU B O 1
ATOM 1481 N N . ARG B 1 23 ? 40.942 -17.259 -19.330 1.00 46.97 20 ARG B N 1
ATOM 1482 C CA . ARG B 1 23 ? 41.122 -18.013 -18.103 1.00 43.00 20 ARG B CA 1
ATOM 1483 C C . ARG B 1 23 ? 39.922 -18.886 -17.786 1.00 42.05 20 ARG B C 1
ATOM 1484 O O . ARG B 1 23 ? 39.777 -19.389 -16.678 1.00 43.81 20 ARG B O 1
ATOM 1492 N N . GLY B 1 24 ? 39.064 -19.068 -18.774 1.00 38.34 21 GLY B N 1
ATOM 1493 C CA . GLY B 1 24 ? 37.897 -19.902 -18.588 1.00 38.00 21 GLY B CA 1
ATOM 1494 C C . GLY B 1 24 ? 36.686 -19.271 -17.933 1.00 39.30 21 GLY B C 1
ATOM 1495 O O . GLY B 1 24 ? 35.769 -19.973 -17.531 1.00 42.15 21 GLY B O 1
ATOM 1496 N N . VAL B 1 25 ? 36.639 -17.959 -17.820 1.00 41.36 22 VAL B N 1
ATOM 1497 C CA . VAL B 1 25 ? 35.484 -17.383 -17.181 1.00 41.34 22 VAL B CA 1
ATOM 1498 C C . VAL B 1 25 ? 34.699 -16.482 -18.096 1.00 41.83 22 VAL B C 1
ATOM 1499 O O . VAL B 1 25 ? 35.241 -15.594 -18.749 1.00 42.79 22 VAL B O 1
ATOM 1503 N N . THR B 1 26 ? 33.402 -16.741 -18.134 1.00 41.01 23 THR B N 1
ATOM 1504 C CA . THR B 1 26 ? 32.471 -15.996 -18.953 1.00 40.35 23 THR B CA 1
ATOM 1505 C C . THR B 1 26 ? 31.619 -15.112 -18.068 1.00 40.87 23 THR B C 1
ATOM 1506 O O . THR B 1 26 ? 31.442 -15.382 -16.881 1.00 40.02 23 THR B O 1
ATOM 1510 N N . VAL B 1 27 ? 31.107 -14.035 -18.642 1.00 42.72 24 VAL B N 1
ATOM 1511 C CA . VAL B 1 27 ? 30.274 -13.143 -17.877 1.00 44.32 24 VAL B CA 1
ATOM 1512 C C . VAL B 1 27 ? 29.058 -13.922 -17.432 1.00 49.00 24 VAL B C 1
ATOM 1513 O O . VAL B 1 27 ? 28.552 -13.722 -16.323 1.00 49.24 24 VAL B O 1
ATOM 1517 N N . GLU B 1 28 ? 28.617 -14.840 -18.286 1.00 53.85 25 GLU B N 1
ATOM 1518 C CA . GLU B 1 28 ? 27.465 -15.670 -17.975 1.00 61.00 25 GLU B CA 1
ATOM 1519 C C . GLU B 1 28 ? 27.708 -16.445 -16.690 1.00 57.94 25 GLU B C 1
ATOM 1520 O O . GLU B 1 28 ? 26.932 -16.342 -15.734 1.00 61.44 25 GLU B O 1
ATOM 1526 N N . LYS B 1 29 ? 28.790 -17.216 -16.678 1.00 53.90 26 LYS B N 1
ATOM 1527 C CA . LYS B 1 29 ? 29.158 -18.015 -15.523 1.00 50.99 26 LYS B CA 1
ATOM 1528 C C . LYS B 1 29 ? 29.174 -17.164 -14.249 1.00 48.52 26 LYS B C 1
ATOM 1529 O O . LYS B 1 29 ? 28.701 -17.603 -13.196 1.00 49.53 26 LYS B O 1
ATOM 1535 N N . ILE B 1 30 ? 29.705 -15.944 -14.336 1.00 45.58 27 ILE B N 1
ATOM 1536 C CA . ILE B 1 30 ? 29.751 -15.075 -13.162 1.00 40.08 27 ILE B CA 1
ATOM 1537 C C . ILE B 1 30 ? 28.311 -14.728 -12.845 1.00 39.70 27 ILE B C 1
ATOM 1538 O O . ILE B 1 30 ? 27.887 -14.782 -11.693 1.00 41.16 27 ILE B O 1
ATOM 1543 N N . ALA B 1 31 ? 27.558 -14.389 -13.885 1.00 39.94 28 ALA B N 1
ATOM 1544 C CA . ALA B 1 31 ? 26.146 -14.030 -13.738 1.00 40.04 28 ALA B CA 1
ATOM 1545 C C . ALA B 1 31 ? 25.382 -15.115 -12.987 1.00 37.54 28 ALA B C 1
ATOM 1546 O O . ALA B 1 31 ? 24.500 -14.823 -12.176 1.00 36.48 28 ALA B O 1
ATOM 1548 N N . GLU B 1 32 ? 25.745 -16.362 -13.267 1.00 36.79 29 GLU B N 1
ATOM 1549 C CA . GLU B 1 32 ? 25.131 -17.519 -12.641 1.00 38.93 29 GLU B CA 1
ATOM 1550 C C . GLU B 1 32 ? 25.310 -17.549 -11.132 1.00 39.23 29 GLU B C 1
ATOM 1551 O O . GLU B 1 32 ? 24.469 -18.095 -10.416 1.00 39.81 29 GLU B O 1
ATOM 1557 N N . LEU B 1 33 ? 26.409 -16.974 -10.649 1.00 37.68 30 LEU B N 1
ATOM 1558 C CA . LEU B 1 33 ? 26.658 -16.923 -9.229 1.00 34.45 30 LEU B CA 1
ATOM 1559 C C . LEU B 1 33 ? 25.759 -15.863 -8.652 1.00 35.33 30 LEU B C 1
ATOM 1560 O O . LEU B 1 33 ? 25.175 -16.062 -7.591 1.00 37.82 30 LEU B O 1
ATOM 1565 N N . VAL B 1 34 ? 25.649 -14.724 -9.334 1.00 34.36 31 VAL B N 1
ATOM 1566 C CA . VAL B 1 34 ? 24.795 -13.654 -8.837 1.00 34.29 31 VAL B CA 1
ATOM 1567 C C . VAL B 1 34 ? 23.435 -14.302 -8.675 1.00 36.40 31 VAL B C 1
ATOM 1568 O O . VAL B 1 34 ? 22.755 -14.098 -7.661 1.00 36.51 31 VAL B O 1
ATOM 1572 N N . TYR B 1 35 ? 23.051 -15.101 -9.669 1.00 37.72 32 TYR B N 1
ATOM 1573 C CA . TYR B 1 35 ? 21.774 -15.786 -9.611 1.00 40.56 32 TYR B CA 1
ATOM 1574 C C . TYR B 1 35 ? 21.682 -16.520 -8.258 1.00 42.09 32 TYR B C 1
ATOM 1575 O O . TYR B 1 35 ? 20.825 -16.209 -7.419 1.00 40.01 32 TYR B O 1
ATOM 1584 N N . TYR B 1 36 ? 22.574 -17.488 -8.059 1.00 42.10 33 TYR B N 1
ATOM 1585 C CA . TYR B 1 36 ? 22.647 -18.257 -6.824 1.00 42.85 33 TYR B CA 1
ATOM 1586 C C . TYR B 1 36 ? 22.514 -17.351 -5.596 1.00 45.28 33 TYR B C 1
ATOM 1587 O O . TYR B 1 36 ? 21.815 -17.690 -4.631 1.00 47.12 33 TYR B O 1
ATOM 1596 N N . LEU B 1 37 ? 23.169 -16.195 -5.625 1.00 44.66 34 LEU B N 1
ATOM 1597 C CA . LEU B 1 37 ? 23.095 -15.293 -4.488 1.00 45.75 34 LEU B CA 1
ATOM 1598 C C . LEU B 1 37 ? 21.766 -14.544 -4.340 1.00 47.77 34 LEU B C 1
ATOM 1599 O O . LEU B 1 37 ? 21.374 -14.206 -3.221 1.00 48.56 34 LEU B O 1
ATOM 1604 N N . GLN B 1 38 ? 21.065 -14.297 -5.444 1.00 48.68 35 GLN B N 1
ATOM 1605 C CA . GLN B 1 38 ? 19.804 -13.563 -5.372 1.00 49.04 35 GLN B CA 1
ATOM 1606 C C . GLN B 1 38 ? 18.496 -14.262 -5.790 1.00 49.57 35 GLN B C 1
ATOM 1607 O O . GLN B 1 38 ? 17.422 -13.692 -5.598 1.00 47.25 35 GLN B O 1
ATOM 1613 N N . SER B 1 39 ? 18.569 -15.474 -6.349 1.00 50.51 36 SER B N 1
ATOM 1614 C CA . SER B 1 39 ? 17.360 -16.182 -6.789 1.00 51.34 36 SER B CA 1
ATOM 1615 C C . SER B 1 39 ? 16.419 -16.558 -5.653 1.00 53.25 36 SER B C 1
ATOM 1616 O O . SER B 1 39 ? 15.207 -16.582 -5.831 1.00 56.14 36 SER B O 1
ATOM 1619 N N . LYS B 1 40 ? 16.971 -16.857 -4.485 1.00 55.58 37 LYS B N 1
ATOM 1620 C CA . LYS B 1 40 ? 16.157 -17.206 -3.327 1.00 57.06 37 LYS B CA 1
ATOM 1621 C C . LYS B 1 40 ? 15.281 -16.025 -2.855 1.00 56.30 37 LYS B C 1
ATOM 1622 O O . LYS B 1 40 ? 14.328 -16.214 -2.102 1.00 58.14 37 LYS B O 1
ATOM 1628 N N . TYR B 1 41 ? 15.587 -14.815 -3.314 1.00 56.17 38 TYR B N 1
ATOM 1629 C CA . TYR B 1 41 ? 14.836 -13.636 -2.888 1.00 60.47 38 TYR B CA 1
ATOM 1630 C C . TYR B 1 41 ? 14.082 -12.973 -4.024 1.00 59.70 38 TYR B C 1
ATOM 1631 O O . TYR B 1 41 ? 13.214 -12.120 -3.809 1.00 57.65 38 TYR B O 1
ATOM 1640 N N . HIS B 1 42 ? 14.428 -13.362 -5.236 1.00 58.39 39 HIS B N 1
ATOM 1641 C CA . HIS B 1 42 ? 13.793 -12.817 -6.412 1.00 58.90 39 HIS B CA 1
ATOM 1642 C C . HIS B 1 42 ? 13.701 -14.007 -7.352 1.00 58.91 39 HIS B C 1
ATOM 1643 O O . HIS B 1 42 ? 14.532 -14.169 -8.253 1.00 61.25 39 HIS B O 1
ATOM 1650 N N . PRO B 1 43 ? 12.697 -14.878 -7.130 1.00 59.01 40 PRO B N 1
ATOM 1651 C CA . PRO B 1 43 ? 12.477 -16.077 -7.950 1.00 57.92 40 PRO B CA 1
ATOM 1652 C C . PRO B 1 43 ? 12.213 -15.729 -9.409 1.00 55.28 40 PRO B C 1
ATOM 1653 O O . PRO B 1 43 ? 12.472 -16.527 -10.318 1.00 56.80 40 PRO B O 1
ATOM 1657 N N . ASP B 1 44 ? 11.703 -14.527 -9.624 1.00 54.28 41 ASP B N 1
ATOM 1658 C CA . ASP B 1 44 ? 11.414 -14.067 -10.968 1.00 55.56 41 ASP B CA 1
ATOM 1659 C C . ASP B 1 44 ? 12.640 -13.412 -11.618 1.00 56.73 41 ASP B C 1
ATOM 1660 O O . ASP B 1 44 ? 12.527 -12.764 -12.662 1.00 57.32 41 ASP B O 1
ATOM 1665 N N . LEU B 1 45 ? 13.804 -13.580 -10.994 1.00 55.60 42 LEU B N 1
ATOM 1666 C CA . LEU B 1 45 ? 15.046 -13.005 -11.491 1.00 54.53 42 LEU B CA 1
ATOM 1667 C C . LEU B 1 45 ? 15.449 -13.644 -12.801 1.00 55.43 42 LEU B C 1
ATOM 1668 O O . LEU B 1 45 ? 15.521 -14.858 -12.897 1.00 54.28 42 LEU B O 1
ATOM 1673 N N . THR B 1 46 ? 15.704 -12.811 -13.806 1.00 57.88 43 THR B N 1
ATOM 1674 C CA . THR B 1 46 ? 16.117 -13.280 -15.122 1.00 58.13 43 THR B CA 1
ATOM 1675 C C . THR B 1 46 ? 17.635 -13.246 -15.226 1.00 60.02 43 THR B C 1
ATOM 1676 O O . THR B 1 46 ? 18.281 -12.348 -14.683 1.00 62.35 43 THR B O 1
ATOM 1688 N N . GLU B 1 48 ? 19.274 -12.404 -17.547 1.00 66.78 45 GLU B N 1
ATOM 1689 C CA . GLU B 1 48 ? 19.610 -11.181 -18.251 1.00 69.57 45 GLU B CA 1
ATOM 1690 C C . GLU B 1 48 ? 19.960 -10.083 -17.252 1.00 68.42 45 GLU B C 1
ATOM 1691 O O . GLU B 1 48 ? 21.011 -9.449 -17.355 1.00 69.59 45 GLU B O 1
ATOM 1697 N N . GLU B 1 49 ? 19.092 -9.871 -16.266 1.00 67.12 46 GLU B N 1
ATOM 1698 C CA . GLU B 1 49 ? 19.341 -8.828 -15.280 1.00 65.43 46 GLU B CA 1
ATOM 1699 C C . GLU B 1 49 ? 20.613 -9.114 -14.496 1.00 60.67 46 GLU B C 1
ATOM 1700 O O . GLU B 1 49 ? 21.233 -8.202 -13.952 1.00 59.90 46 GLU B O 1
ATOM 1706 N N . CYS B 1 50 ? 21.008 -10.380 -14.450 1.00 55.73 47 CYS B N 1
ATOM 1707 C CA . CYS B 1 50 ? 22.219 -10.746 -13.725 1.00 52.64 47 CYS B CA 1
ATOM 1708 C C . CYS B 1 50 ? 23.419 -10.259 -14.518 1.00 51.04 47 CYS B C 1
ATOM 1709 O O . CYS B 1 50 ? 24.293 -9.562 -13.985 1.00 49.83 47 CYS B O 1
ATOM 1712 N N . ILE B 1 51 ? 23.439 -10.628 -15.795 1.00 49.52 48 ILE B N 1
ATOM 1713 C CA . ILE B 1 51 ? 24.481 -10.200 -16.715 1.00 47.41 48 ILE B CA 1
ATOM 1714 C C . ILE B 1 51 ? 24.566 -8.673 -16.682 1.00 48.85 48 ILE B C 1
ATOM 1715 O O . ILE B 1 51 ? 25.631 -8.102 -16.483 1.00 48.59 48 ILE B O 1
ATOM 1720 N N . GLU B 1 52 ? 23.450 -7.992 -16.861 1.00 52.21 49 GLU B N 1
ATOM 1721 C CA . GLU B 1 52 ? 23.520 -6.543 -16.836 1.00 59.03 49 GLU B CA 1
ATOM 1722 C C . GLU B 1 52 ? 24.266 -6.034 -15.588 1.00 56.13 49 GLU B C 1
ATOM 1723 O O . GLU B 1 52 ? 25.052 -5.089 -15.673 1.00 56.14 49 GLU B O 1
ATOM 1729 N N . ASN B 1 53 ? 24.058 -6.671 -14.435 1.00 52.28 50 ASN B N 1
ATOM 1730 C CA . ASN B 1 53 ? 24.745 -6.228 -13.222 1.00 46.06 50 ASN B CA 1
ATOM 1731 C C . ASN B 1 53 ? 26.231 -6.582 -13.184 1.00 43.70 50 ASN B C 1
ATOM 1732 O O . ASN B 1 53 ? 27.036 -5.803 -12.698 1.00 41.41 50 ASN B O 1
ATOM 1737 N N . VAL B 1 54 ? 26.591 -7.755 -13.689 1.00 41.48 51 VAL B N 1
ATOM 1738 C CA . VAL B 1 54 ? 27.989 -8.157 -13.744 1.00 42.56 51 VAL B CA 1
ATOM 1739 C C . VAL B 1 54 ? 28.751 -7.252 -14.737 1.00 45.59 51 VAL B C 1
ATOM 1740 O O . VAL B 1 54 ? 29.878 -6.840 -14.475 1.00 43.37 51 VAL B O 1
ATOM 1744 N N . ASN B 1 55 ? 28.131 -6.931 -15.870 1.00 48.90 52 ASN B N 1
ATOM 1745 C CA . ASN B 1 55 ? 28.769 -6.063 -16.856 1.00 50.02 52 ASN B CA 1
ATOM 1746 C C . ASN B 1 55 ? 29.077 -4.714 -16.232 1.00 50.65 52 ASN B C 1
ATOM 1747 O O . ASN B 1 55 ? 30.139 -4.140 -16.464 1.00 53.06 52 ASN B O 1
ATOM 1752 N N . ARG B 1 56 ? 28.129 -4.201 -15.460 1.00 49.42 53 ARG B N 1
ATOM 1753 C CA . ARG B 1 56 ? 28.289 -2.908 -14.815 1.00 52.52 53 ARG B CA 1
ATOM 1754 C C . ARG B 1 56 ? 29.429 -2.905 -13.818 1.00 51.78 53 ARG B C 1
ATOM 1755 O O . ARG B 1 56 ? 30.073 -1.878 -13.603 1.00 53.26 53 ARG B O 1
ATOM 1763 N N . VAL B 1 57 ? 29.672 -4.049 -13.191 1.00 48.36 54 VAL B N 1
ATOM 1764 C CA . VAL B 1 57 ? 30.758 -4.118 -12.247 1.00 44.36 54 VAL B CA 1
ATOM 1765 C C . VAL B 1 57 ? 32.051 -4.036 -13.043 1.00 44.08 54 VAL B C 1
ATOM 1766 O O . VAL B 1 57 ? 32.882 -3.172 -12.811 1.00 43.67 54 VAL B O 1
ATOM 1770 N N . ILE B 1 58 ? 32.196 -4.926 -14.009 1.00 42.17 55 ILE B N 1
ATOM 1771 C CA . ILE B 1 58 ? 33.396 -4.977 -14.820 1.00 42.08 55 ILE B CA 1
ATOM 1772 C C . ILE B 1 58 ? 33.682 -3.670 -15.584 1.00 44.12 55 ILE B C 1
ATOM 1773 O O . ILE B 1 58 ? 34.802 -3.441 -16.065 1.00 44.11 55 ILE B O 1
ATOM 1778 N N . SER B 1 59 ? 32.679 -2.799 -15.673 1.00 43.64 56 SER B N 1
ATOM 1779 C CA . SER B 1 59 ? 32.867 -1.538 -16.370 1.00 42.96 56 SER B CA 1
ATOM 1780 C C . SER B 1 59 ? 33.619 -0.556 -15.465 1.00 42.46 56 SER B C 1
ATOM 1781 O O . SER B 1 59 ? 33.941 0.555 -15.865 1.00 42.54 56 SER B O 1
ATOM 1784 N N . LYS B 1 60 ? 33.903 -0.981 -14.242 1.00 44.09 57 LYS B N 1
ATOM 1785 C CA . LYS B 1 60 ? 34.642 -0.156 -13.287 1.00 46.48 57 LYS B CA 1
ATOM 1786 C C . LYS B 1 60 ? 36.177 -0.283 -13.430 1.00 46.29 57 LYS B C 1
ATOM 1787 O O . LYS B 1 60 ? 36.730 -1.382 -13.403 1.00 46.39 57 LYS B O 1
ATOM 1793 N N . ARG B 1 61 ? 36.845 0.858 -13.580 1.00 47.67 58 ARG B N 1
ATOM 1794 C CA . ARG B 1 61 ? 38.302 0.937 -13.705 1.00 49.37 58 ARG B CA 1
ATOM 1795 C C . ARG B 1 61 ? 38.940 0.126 -12.559 1.00 48.19 58 ARG B C 1
ATOM 1796 O O . ARG B 1 61 ? 39.865 -0.674 -12.778 1.00 48.27 58 ARG B O 1
ATOM 1804 N N . GLU B 1 62 ? 38.411 0.315 -11.350 1.00 48.38 59 GLU B N 1
ATOM 1805 C CA . GLU B 1 62 ? 38.878 -0.409 -10.169 1.00 51.93 59 GLU B CA 1
ATOM 1806 C C . GLU B 1 62 ? 38.941 -1.918 -10.462 1.00 46.94 59 GLU B C 1
ATOM 1807 O O . GLU B 1 62 ? 40.010 -2.541 -10.426 1.00 50.14 59 GLU B O 1
ATOM 1813 N N . VAL B 1 63 ? 37.779 -2.495 -10.757 1.00 41.18 60 VAL B N 1
ATOM 1814 C CA . VAL B 1 63 ? 37.652 -3.924 -11.034 1.00 34.05 60 VAL B CA 1
ATOM 1815 C C . VAL B 1 63 ? 38.630 -4.357 -12.098 1.00 32.11 60 VAL B C 1
ATOM 1816 O O . VAL B 1 63 ? 39.371 -5.321 -11.905 1.00 31.03 60 VAL B O 1
ATOM 1820 N N . GLN B 1 64 ? 38.632 -3.635 -13.217 1.00 30.51 61 GLN B N 1
ATOM 1821 C CA . GLN B 1 64 ? 39.536 -3.913 -14.338 1.00 29.42 61 GLN B CA 1
ATOM 1822 C C . GLN B 1 64 ? 40.993 -4.014 -13.860 1.00 29.00 61 GLN B C 1
ATOM 1823 O O . GLN B 1 64 ? 41.748 -4.919 -14.251 1.00 27.33 61 GLN B O 1
ATOM 1829 N N . ASN B 1 65 ? 41.385 -3.073 -13.013 1.00 28.71 62 ASN B N 1
ATOM 1830 C CA . ASN B 1 65 ? 42.740 -3.089 -12.507 1.00 28.90 62 ASN B CA 1
ATOM 1831 C C . ASN B 1 65 ? 42.995 -4.348 -11.719 1.00 28.41 62 ASN B C 1
ATOM 1832 O O . ASN B 1 65 ? 44.050 -4.992 -11.891 1.00 27.26 62 ASN B O 1
ATOM 1837 N N . ALA B 1 66 ? 42.036 -4.700 -10.855 1.00 28.00 63 ALA B N 1
ATOM 1838 C CA . ALA B 1 66 ? 42.162 -5.906 -10.028 1.00 26.91 63 ALA B CA 1
ATOM 1839 C C . ALA B 1 66 ? 42.182 -7.148 -10.894 1.00 27.63 63 ALA B C 1
ATOM 1840 O O . ALA B 1 66 ? 42.999 -8.025 -10.677 1.00 27.23 63 ALA B O 1
ATOM 1842 N N . ILE B 1 67 ? 41.307 -7.213 -11.892 1.00 28.95 64 ILE B N 1
ATOM 1843 C CA . ILE B 1 67 ? 41.290 -8.366 -12.776 1.00 30.66 64 ILE B CA 1
ATOM 1844 C C . ILE B 1 67 ? 42.635 -8.532 -13.480 1.00 32.92 64 ILE B C 1
ATOM 1845 O O . ILE B 1 67 ? 43.230 -9.617 -13.419 1.00 35.51 64 ILE B O 1
ATOM 1850 N N . LEU B 1 68 ? 43.120 -7.484 -14.155 1.00 33.34 65 LEU B N 1
ATOM 1851 C CA . LEU B 1 68 ? 44.388 -7.603 -14.887 1.00 32.71 65 LEU B CA 1
ATOM 1852 C C . LEU B 1 68 ? 45.521 -8.063 -13.997 1.00 32.88 65 LEU B C 1
ATOM 1853 O O . LEU B 1 68 ? 46.266 -8.965 -14.354 1.00 31.43 65 LEU B O 1
ATOM 1858 N N . THR B 1 69 ? 45.636 -7.451 -12.826 1.00 33.67 66 THR B N 1
ATOM 1859 C CA . THR B 1 69 ? 46.707 -7.781 -11.897 1.00 34.24 66 THR B CA 1
ATOM 1860 C C . THR B 1 69 ? 46.651 -9.224 -11.400 1.00 33.53 66 THR B C 1
ATOM 1861 O O . THR B 1 69 ? 47.632 -9.969 -11.511 1.00 36.23 66 THR B O 1
ATOM 1865 N N . GLY B 1 70 ? 45.516 -9.620 -10.837 1.00 30.57 67 GLY B N 1
ATOM 1866 C CA . GLY B 1 70 ? 45.387 -10.976 -10.330 1.00 30.20 67 GLY B CA 1
ATOM 1867 C C . GLY B 1 70 ? 45.596 -12.049 -11.392 1.00 30.33 67 GLY B C 1
ATOM 1868 O O . GLY B 1 70 ? 46.306 -13.038 -11.165 1.00 28.23 67 GLY B O 1
ATOM 1869 N N . ILE B 1 71 ? 44.978 -11.882 -12.554 1.00 29.61 68 ILE B N 1
ATOM 1870 C CA . ILE B 1 71 ? 45.166 -12.878 -13.600 1.00 33.15 68 ILE B CA 1
ATOM 1871 C C . ILE B 1 71 ? 46.655 -12.919 -13.984 1.00 33.97 68 ILE B C 1
ATOM 1872 O O . ILE B 1 71 ? 47.252 -13.994 -14.057 1.00 33.16 68 ILE B O 1
ATOM 1877 N N . GLN B 1 72 ? 47.254 -11.747 -14.199 1.00 33.30 69 GLN B N 1
ATOM 1878 C CA . GLN B 1 72 ? 48.668 -11.654 -14.541 1.00 32.97 69 GLN B CA 1
ATOM 1879 C C . GLN B 1 72 ? 49.493 -12.517 -13.595 1.00 34.32 69 GLN B C 1
ATOM 1880 O O . GLN B 1 72 ? 50.415 -13.237 -14.017 1.00 34.12 69 GLN B O 1
ATOM 1886 N N . LEU B 1 73 ? 49.155 -12.441 -12.308 1.00 33.86 70 LEU B N 1
ATOM 1887 C CA . LEU B 1 73 ? 49.878 -13.207 -11.306 1.00 34.89 70 LEU B CA 1
ATOM 1888 C C . LEU B 1 73 ? 49.606 -14.703 -11.412 1.00 35.80 70 LEU B C 1
ATOM 1889 O O . LEU B 1 73 ? 50.547 -15.490 -11.395 1.00 36.14 70 LEU B O 1
ATOM 1894 N N . ASP B 1 74 ? 48.338 -15.103 -11.544 1.00 38.16 71 ASP B N 1
ATOM 1895 C CA . ASP B 1 74 ? 48.008 -16.531 -11.687 1.00 39.92 71 ASP B CA 1
ATOM 1896 C C . ASP B 1 74 ? 48.759 -17.079 -12.916 1.00 39.07 71 ASP B C 1
ATOM 1897 O O . ASP B 1 74 ? 49.367 -18.162 -12.877 1.00 37.66 71 ASP B O 1
ATOM 1902 N N . LYS B 1 75 ? 48.699 -16.325 -14.009 1.00 35.52 72 LYS B N 1
ATOM 1903 C CA . LYS B 1 75 ? 49.388 -16.723 -15.210 1.00 37.03 72 LYS B CA 1
ATOM 1904 C C . LYS B 1 75 ? 50.884 -16.956 -14.898 1.00 35.95 72 LYS B C 1
ATOM 1905 O O . LYS B 1 75 ? 51.442 -18.020 -15.214 1.00 35.47 72 LYS B O 1
ATOM 1911 N N . LEU B 1 76 ? 51.528 -15.978 -14.265 1.00 34.52 73 LEU B N 1
ATOM 1912 C CA . LEU B 1 76 ? 52.957 -16.103 -13.960 1.00 36.20 73 LEU B CA 1
ATOM 1913 C C . LEU B 1 76 ? 53.287 -17.278 -13.048 1.00 36.42 73 LEU B C 1
ATOM 1914 O O . LEU B 1 76 ? 54.252 -18.010 -13.286 1.00 33.53 73 LEU B O 1
ATOM 1919 N N . ALA B 1 77 ? 52.490 -17.451 -11.999 1.00 36.20 74 ALA B N 1
ATOM 1920 C CA . ALA B 1 77 ? 52.701 -18.552 -11.074 1.00 37.55 74 ALA B CA 1
ATOM 1921 C C . ALA B 1 77 ? 52.540 -19.890 -11.815 1.00 39.62 74 ALA B C 1
ATOM 1922 O O . ALA B 1 77 ? 53.186 -20.880 -11.497 1.00 38.20 74 ALA B O 1
ATOM 1924 N N . GLU B 1 78 ? 51.674 -19.885 -12.819 1.00 42.53 75 GLU B N 1
ATOM 1925 C CA . GLU B 1 78 ? 51.363 -21.052 -13.618 1.00 43.90 75 GLU B CA 1
ATOM 1926 C C . GLU B 1 78 ? 52.525 -21.471 -14.494 1.00 45.73 75 GLU B C 1
ATOM 1927 O O . GLU B 1 78 ? 52.803 -22.667 -14.647 1.00 45.83 75 GLU B O 1
ATOM 1933 N N . ASP B 1 79 ? 53.192 -20.487 -15.084 1.00 46.75 76 ASP B N 1
ATOM 1934 C CA . ASP B 1 79 ? 54.354 -20.747 -15.942 1.00 47.09 76 ASP B CA 1
ATOM 1935 C C . ASP B 1 79 ? 55.615 -20.647 -15.088 1.00 45.94 76 ASP B C 1
ATOM 1936 O O . ASP B 1 79 ? 56.694 -20.377 -15.599 1.00 47.00 76 ASP B O 1
ATOM 1941 N N . GLY B 1 80 ? 55.458 -20.833 -13.782 1.00 46.17 77 GLY B N 1
ATOM 1942 C CA . GLY B 1 80 ? 56.580 -20.748 -12.866 1.00 45.73 77 GLY B CA 1
ATOM 1943 C C . GLY B 1 80 ? 57.561 -19.622 -13.139 1.00 45.32 77 GLY B C 1
ATOM 1944 O O . GLY B 1 80 ? 58.759 -19.802 -12.966 1.00 46.74 77 GLY B O 1
ATOM 1945 N N . ARG B 1 81 ? 57.075 -18.454 -13.532 1.00 45.70 78 ARG B N 1
ATOM 1946 C CA . ARG B 1 81 ? 57.969 -17.342 -13.823 1.00 46.37 78 ARG B CA 1
ATOM 1947 C C . ARG B 1 81 ? 58.089 -16.330 -12.692 1.00 45.65 78 ARG B C 1
ATOM 1948 O O . ARG B 1 81 ? 58.671 -15.272 -12.884 1.00 45.94 78 ARG B O 1
ATOM 1956 N N . LEU B 1 82 ? 57.521 -16.638 -11.527 1.00 45.06 79 LEU B N 1
ATOM 1957 C CA . LEU B 1 82 ? 57.603 -15.747 -10.371 1.00 43.00 79 LEU B CA 1
ATOM 1958 C C . LEU B 1 82 ? 58.831 -16.212 -9.634 1.00 44.28 79 LEU B C 1
ATOM 1959 O O . LEU B 1 82 ? 59.327 -17.294 -9.920 1.00 46.71 79 LEU B O 1
ATOM 1964 N N . ASP B 1 83 ? 59.315 -15.425 -8.675 1.00 43.80 80 ASP B N 1
ATOM 1965 C CA . ASP B 1 83 ? 60.504 -15.811 -7.909 1.00 42.45 80 ASP B CA 1
ATOM 1966 C C . ASP B 1 83 ? 60.118 -16.476 -6.594 1.00 39.96 80 ASP B C 1
ATOM 1967 O O . ASP B 1 83 ? 59.091 -16.137 -5.997 1.00 37.73 80 ASP B O 1
ATOM 1972 N N . GLU B 1 84 ? 60.926 -17.429 -6.139 1.00 37.42 81 GLU B N 1
ATOM 1973 C CA . GLU B 1 84 ? 60.611 -18.067 -4.876 1.00 37.77 81 GLU B CA 1
ATOM 1974 C C . GLU B 1 84 ? 60.925 -17.061 -3.783 1.00 38.46 81 GLU B C 1
ATOM 1975 O O . GLU B 1 84 ? 61.844 -16.259 -3.921 1.00 41.56 81 GLU B O 1
ATOM 1981 N N . PRO B 1 85 ? 60.172 -17.086 -2.676 1.00 36.96 82 PRO B N 1
ATOM 1982 C CA . PRO B 1 85 ? 59.069 -18.005 -2.414 1.00 34.45 82 PRO B CA 1
ATOM 1983 C C . PRO B 1 85 ? 57.691 -17.579 -2.908 1.00 32.74 82 PRO B C 1
ATOM 1984 O O . PRO B 1 85 ? 56.720 -18.300 -2.674 1.00 32.93 82 PRO B O 1
ATOM 1988 N N . LEU B 1 86 ? 57.583 -16.435 -3.592 1.00 31.98 83 LEU B N 1
ATOM 1989 C CA . LEU B 1 86 ? 56.261 -15.992 -4.055 1.00 30.77 83 LEU B CA 1
ATOM 1990 C C . LEU B 1 86 ? 55.667 -17.014 -4.995 1.00 31.83 83 LEU B C 1
ATOM 1991 O O . LEU B 1 86 ? 54.486 -17.335 -4.906 1.00 29.96 83 LEU B O 1
ATOM 1996 N N . GLN B 1 87 ? 56.510 -17.530 -5.885 1.00 31.94 84 GLN B N 1
ATOM 1997 C CA . GLN B 1 87 ? 56.130 -18.544 -6.863 1.00 31.26 84 GLN B CA 1
ATOM 1998 C C . GLN B 1 87 ? 55.316 -19.692 -6.252 1.00 32.28 84 GLN B C 1
ATOM 1999 O O . GLN B 1 87 ? 54.249 -20.031 -6.754 1.00 32.45 84 GLN B O 1
ATOM 2005 N N . SER B 1 8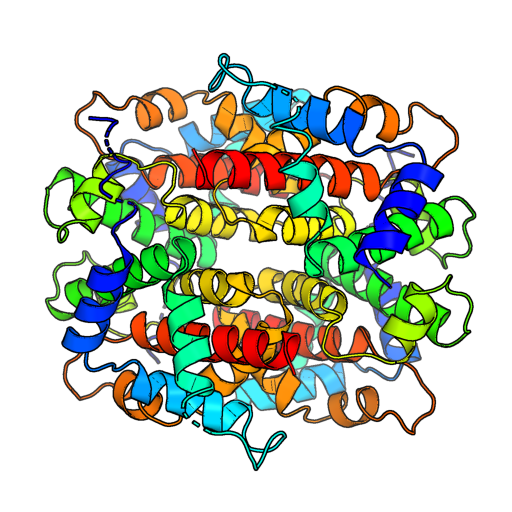8 ? 55.810 -20.287 -5.171 1.00 31.57 85 SER B N 1
ATOM 2006 C CA . SER B 1 88 ? 55.090 -21.380 -4.505 1.00 31.38 85 SER B CA 1
ATOM 2007 C C . SER B 1 88 ? 53.860 -20.865 -3.749 1.00 32.36 85 SER B C 1
ATOM 2008 O O . SER B 1 88 ? 52.792 -21.489 -3.782 1.00 30.76 85 SER B O 1
ATOM 2011 N N . ILE B 1 89 ? 54.019 -19.728 -3.068 1.00 31.31 86 ILE B N 1
ATOM 2012 C CA . ILE B 1 89 ? 52.924 -19.138 -2.322 1.00 31.09 86 ILE B CA 1
ATOM 2013 C C . ILE B 1 89 ? 51.698 -18.900 -3.221 1.00 32.16 86 ILE B C 1
ATOM 2014 O O . ILE B 1 89 ? 50.564 -19.121 -2.816 1.00 32.16 86 ILE B O 1
ATOM 2019 N N . ILE B 1 90 ? 51.913 -18.457 -4.447 1.00 34.54 87 ILE B N 1
ATOM 2020 C CA . ILE B 1 90 ? 50.785 -18.243 -5.316 1.00 37.25 87 ILE B CA 1
ATOM 2021 C C . ILE B 1 90 ? 50.358 -19.523 -6.052 1.00 34.31 87 ILE B C 1
ATOM 2022 O O . ILE B 1 90 ? 49.182 -19.858 -6.093 1.00 36.68 87 ILE B O 1
ATOM 2027 N N A ARG B 1 91 ? 51.310 -20.273 -6.580 0.50 39.30 88 ARG B N 1
ATOM 2028 N N B ARG B 1 91 ? 51.316 -20.231 -6.637 0.50 44.76 88 ARG B N 1
ATOM 2029 C CA A ARG B 1 91 ? 50.939 -21.491 -7.283 0.50 39.92 88 ARG B CA 1
ATOM 2030 C CA B ARG B 1 91 ? 51.000 -21.441 -7.390 0.50 51.06 88 ARG B CA 1
ATOM 2031 C C A ARG B 1 91 ? 50.222 -22.445 -6.336 0.50 37.15 88 ARG B C 1
ATOM 2032 C C B ARG B 1 91 ? 50.182 -22.446 -6.589 0.50 50.85 88 ARG B C 1
ATOM 2033 O O A ARG B 1 91 ? 49.212 -23.055 -6.687 0.50 37.92 88 ARG B O 1
ATOM 2034 O O B ARG B 1 91 ? 49.232 -23.040 -7.103 0.50 50.93 88 ARG B O 1
ATOM 2049 N N A ARG B 1 92 ? 50.743 -22.550 -5.121 0.50 37.61 89 ARG B N 1
ATOM 2050 N N B ARG B 1 92 ? 50.547 -22.627 -5.326 0.50 49.01 89 ARG B N 1
ATOM 2051 C CA A ARG B 1 92 ? 50.179 -23.445 -4.127 0.50 41.88 89 ARG B CA 1
ATOM 2052 C CA B ARG B 1 92 ? 49.860 -23.585 -4.472 0.50 47.58 89 ARG B CA 1
ATOM 2053 C C A ARG B 1 92 ? 49.085 -22.826 -3.271 0.50 42.84 89 ARG B C 1
ATOM 2054 C C B ARG B 1 92 ? 48.709 -22.989 -3.665 0.50 46.54 89 ARG B C 1
ATOM 2055 O O A ARG B 1 92 ? 48.695 -23.404 -2.258 0.50 46.64 89 ARG B O 1
ATOM 2056 O O B ARG B 1 92 ? 47.947 -23.727 -3.035 0.50 41.41 89 ARG B O 1
ATOM 2071 N N . ASP B 1 93 ? 48.583 -21.664 -3.686 1.00 32.73 90 ASP B N 1
ATOM 2072 C CA . ASP B 1 93 ? 47.518 -20.975 -2.953 1.00 44.43 90 ASP B CA 1
ATOM 2073 C C . ASP B 1 93 ? 47.774 -21.035 -1.441 1.00 41.90 90 ASP B C 1
ATOM 2074 O O . ASP B 1 93 ? 46.899 -21.388 -0.664 1.00 40.02 90 ASP B O 1
ATOM 2079 N N . GLU B 1 94 ? 48.988 -20.683 -1.042 1.00 38.06 91 GLU B N 1
ATOM 2080 C CA . GLU B 1 94 ? 49.425 -20.689 0.348 1.00 36.04 91 GLU B CA 1
ATOM 2081 C C . GLU B 1 94 ? 48.335 -20.134 1.271 1.00 37.93 91 GLU B C 1
ATOM 2082 O O . GLU B 1 94 ? 47.647 -19.167 0.934 1.00 36.92 91 GLU B O 1
ATOM 2088 N N . GLY B 1 95 ? 48.207 -20.745 2.447 1.00 37.88 92 GLY B N 1
ATOM 2089 C CA . GLY B 1 95 ? 47.171 -20.383 3.410 1.00 34.88 92 GLY B CA 1
ATOM 2090 C C . GLY B 1 95 ? 47.173 -19.066 4.153 1.00 35.43 92 GLY B C 1
ATOM 2091 O O . GLY B 1 95 ? 46.117 -18.604 4.602 1.00 32.97 92 GLY B O 1
ATOM 2092 N N . LEU B 1 96 ? 48.342 -18.460 4.315 1.00 36.04 93 LEU B N 1
ATOM 2093 C CA . LEU B 1 96 ? 48.421 -17.186 5.018 1.00 33.82 93 LEU B CA 1
ATOM 2094 C C . LEU B 1 96 ? 48.573 -16.004 4.084 1.00 34.36 93 LEU B C 1
ATOM 2095 O O . LEU B 1 96 ? 48.752 -14.884 4.544 1.00 34.68 93 LEU B O 1
ATOM 2100 N N . TYR B 1 97 ? 48.511 -16.262 2.779 1.00 34.40 94 TYR B N 1
ATOM 2101 C CA . TYR B 1 97 ? 48.631 -15.218 1.773 1.00 33.82 94 TYR B CA 1
ATOM 2102 C C . TYR B 1 97 ? 47.260 -14.591 1.513 1.00 32.86 94 TYR B C 1
ATOM 2103 O O . TYR B 1 97 ? 46.322 -15.292 1.118 1.00 34.42 94 TYR B O 1
ATOM 2112 N N . GLY B 1 98 ? 47.147 -13.279 1.737 1.00 31.41 95 GLY B N 1
ATOM 2113 C CA . GLY B 1 98 ? 45.879 -12.587 1.526 1.00 32.00 95 GLY B CA 1
ATOM 2114 C C . GLY B 1 98 ? 45.854 -11.509 0.429 1.00 33.21 95 GLY B C 1
ATOM 2115 O O . GLY B 1 98 ? 44.868 -10.780 0.288 1.00 29.73 95 GLY B O 1
ATOM 2116 N N . VAL B 1 99 ? 46.922 -11.416 -0.360 1.00 32.59 96 VAL B N 1
ATOM 2117 C CA . VAL B 1 99 ? 46.975 -10.403 -1.395 1.00 32.37 96 VAL B CA 1
ATOM 2118 C C . VAL B 1 99 ? 45.845 -10.613 -2.403 1.00 34.33 96 VAL B C 1
ATOM 2119 O O . VAL B 1 99 ? 45.332 -9.648 -2.992 1.00 34.27 96 VAL B O 1
ATOM 2123 N N . ASP B 1 100 ? 45.434 -11.867 -2.576 1.00 35.17 97 ASP B N 1
ATOM 2124 C CA . ASP B 1 100 ? 44.322 -12.177 -3.487 1.00 36.74 97 ASP B CA 1
ATOM 2125 C C . ASP B 1 100 ? 42.977 -11.699 -2.917 1.00 33.08 97 ASP B C 1
ATOM 2126 O O . ASP B 1 100 ? 42.103 -11.244 -3.657 1.00 33.08 97 ASP B O 1
ATOM 2131 N N . GLU B 1 101 ? 42.829 -11.788 -1.599 1.00 32.50 98 GLU B N 1
ATOM 2132 C CA . GLU B 1 101 ? 41.614 -11.339 -0.943 1.00 34.67 98 GLU B CA 1
ATOM 2133 C C . GLU B 1 101 ? 41.589 -9.826 -0.849 1.00 32.79 98 GLU B C 1
ATOM 2134 O O . GLU B 1 101 ? 40.536 -9.210 -0.910 1.00 30.44 98 GLU B O 1
ATOM 2140 N N . ILE B 1 102 ? 42.761 -9.228 -0.707 1.00 34.71 99 ILE B N 1
ATOM 2141 C CA . ILE B 1 102 ? 42.877 -7.784 -0.648 1.00 35.21 99 ILE B CA 1
ATOM 2142 C C . ILE B 1 102 ? 42.415 -7.208 -1.989 1.00 35.37 99 ILE B C 1
ATOM 2143 O O . ILE B 1 102 ? 41.659 -6.236 -2.034 1.00 33.34 99 ILE B O 1
ATOM 2148 N N . LEU B 1 103 ? 42.857 -7.828 -3.080 1.00 35.49 100 LEU B N 1
ATOM 2149 C CA . LEU B 1 103 ? 42.450 -7.413 -4.419 1.00 35.10 100 LEU B CA 1
ATOM 2150 C C . LEU B 1 103 ? 40.962 -7.629 -4.607 1.00 33.77 100 LEU B C 1
ATOM 2151 O O . LEU B 1 103 ? 40.303 -6.840 -5.271 1.00 35.92 100 LEU B O 1
ATOM 2156 N N . ALA B 1 104 ? 40.419 -8.699 -4.041 1.00 32.82 101 ALA B N 1
ATOM 2157 C CA . ALA B 1 104 ? 38.989 -8.960 -4.210 1.00 34.44 101 ALA B CA 1
ATOM 2158 C C . ALA B 1 104 ? 38.126 -7.906 -3.491 1.00 35.42 101 ALA B C 1
ATOM 2159 O O . ALA B 1 104 ? 37.138 -7.407 -4.030 1.00 33.54 101 ALA B O 1
ATOM 2161 N N . LEU B 1 105 ? 38.526 -7.570 -2.276 1.00 36.69 102 LEU B N 1
ATOM 2162 C CA . LEU B 1 105 ? 37.838 -6.583 -1.475 1.00 38.61 102 LEU B CA 1
ATOM 2163 C C . LEU B 1 105 ? 37.770 -5.237 -2.203 1.00 39.15 102 LEU B C 1
ATOM 2164 O O . LEU B 1 105 ? 36.863 -4.435 -1.968 1.00 40.72 102 LEU B O 1
ATOM 2169 N N . SER B 1 106 ? 38.727 -4.954 -3.077 1.00 36.96 103 SER B N 1
ATOM 2170 C CA . SER B 1 106 ? 38.647 -3.679 -3.755 1.00 36.07 103 SER B CA 1
ATOM 2171 C C . SER B 1 106 ? 37.527 -3.760 -4.777 1.00 35.73 103 SER B C 1
ATOM 2172 O O . SER B 1 106 ? 36.943 -2.749 -5.151 1.00 36.06 103 SER B O 1
ATOM 2175 N N . ILE B 1 107 ? 37.211 -4.975 -5.213 1.00 34.27 104 ILE B N 1
ATOM 2176 C CA . ILE B 1 107 ? 36.127 -5.158 -6.164 1.00 33.62 104 ILE B CA 1
ATOM 2177 C C . ILE B 1 107 ? 34.824 -5.063 -5.389 1.00 34.32 104 ILE B C 1
ATOM 2178 O O . ILE B 1 107 ? 33.926 -4.316 -5.741 1.00 35.12 104 ILE B O 1
ATOM 2183 N N . VAL B 1 108 ? 34.730 -5.809 -4.308 1.00 35.49 105 VAL B N 1
ATOM 2184 C CA . VAL B 1 108 ? 33.533 -5.781 -3.513 1.00 37.06 105 VAL B CA 1
ATOM 2185 C C . VAL B 1 108 ? 33.180 -4.375 -3.068 1.00 40.27 105 VAL B C 1
ATOM 2186 O O . VAL B 1 108 ? 32.024 -3.973 -3.202 1.00 41.13 105 VAL B O 1
ATOM 2190 N N . ASN B 1 109 ? 34.163 -3.634 -2.548 1.00 44.18 106 ASN B N 1
ATOM 2191 C CA . ASN B 1 109 ? 33.955 -2.254 -2.083 1.00 48.25 106 ASN B CA 1
ATOM 2192 C C . ASN B 1 109 ? 33.393 -1.335 -3.159 1.00 48.07 106 ASN B C 1
ATOM 2193 O O . ASN B 1 109 ? 32.804 -0.307 -2.866 1.00 47.42 106 ASN B O 1
ATOM 2198 N N . VAL B 1 110 ? 33.590 -1.696 -4.412 1.00 49.04 107 VAL B N 1
ATOM 2199 C CA . VAL B 1 110 ? 33.094 -0.881 -5.504 1.00 50.41 107 VAL B CA 1
ATOM 2200 C C . VAL B 1 110 ? 31.621 -0.584 -5.301 1.00 54.21 107 VAL B C 1
ATOM 2201 O O . VAL B 1 110 ? 31.129 0.461 -5.730 1.00 55.10 107 VAL B O 1
ATOM 2205 N N . TYR B 1 111 ? 30.919 -1.506 -4.641 1.00 55.38 108 TYR B N 1
ATOM 2206 C CA . TYR B 1 111 ? 29.504 -1.329 -4.374 1.00 58.07 108 TYR B CA 1
ATOM 2207 C C . TYR B 1 111 ? 29.182 -1.368 -2.882 1.00 62.43 108 TYR B C 1
ATOM 2208 O O . TYR B 1 111 ? 28.062 -1.670 -2.490 1.00 62.23 108 TYR B O 1
ATOM 2217 N N . GLY B 1 112 ? 30.162 -1.048 -2.047 1.00 67.78 109 GLY B N 1
ATOM 2218 C CA . GLY B 1 112 ? 29.911 -1.022 -0.617 1.00 71.24 109 GLY B CA 1
ATOM 2219 C C . GLY B 1 112 ? 30.209 -2.275 0.184 1.00 72.69 109 GLY B C 1
ATOM 2220 O O . GLY B 1 112 ? 30.607 -3.306 -0.354 1.00 75.89 109 GLY B O 1
ATOM 2221 N N . SER B 1 113 ? 29.998 -2.163 1.492 1.00 71.19 110 SER B N 1
ATOM 2222 C CA . SER B 1 113 ? 30.234 -3.230 2.460 1.00 72.75 110 SER B CA 1
ATOM 2223 C C . SER B 1 113 ? 29.188 -4.356 2.492 1.00 72.44 110 SER B C 1
ATOM 2224 O O . SER B 1 113 ? 29.436 -5.437 3.052 1.00 73.69 110 SER B O 1
ATOM 2227 N N . ILE B 1 114 ? 28.025 -4.093 1.904 1.00 71.31 111 ILE B N 1
ATOM 2228 C CA . ILE B 1 114 ? 26.948 -5.068 1.858 1.00 66.98 111 ILE B CA 1
ATOM 2229 C C . ILE B 1 114 ? 27.404 -6.347 1.149 1.00 66.82 111 ILE B C 1
ATOM 2230 O O . ILE B 1 114 ? 27.126 -7.459 1.617 1.00 67.47 111 ILE B O 1
ATOM 2235 N N . GLY B 1 115 ? 28.114 -6.187 0.032 1.00 63.59 112 GLY B N 1
ATOM 2236 C CA . GLY B 1 115 ? 28.590 -7.334 -0.723 1.00 61.51 112 GLY B CA 1
ATOM 2237 C C . GLY B 1 115 ? 29.723 -8.109 -0.066 1.00 60.93 112 GLY B C 1
ATOM 2238 O O . GLY B 1 115 ? 30.193 -9.111 -0.618 1.00 61.08 112 GLY B O 1
ATOM 2239 N N . PHE B 1 116 ? 30.167 -7.654 1.104 1.00 61.26 113 PHE B N 1
ATOM 2240 C CA . PHE B 1 116 ? 31.248 -8.328 1.821 1.00 62.15 113 PHE B CA 1
ATOM 2241 C C . PHE B 1 116 ? 30.850 -9.713 2.314 1.00 58.74 113 PHE B C 1
ATOM 2242 O O . PHE B 1 116 ? 31.485 -10.720 2.006 1.00 58.18 113 PHE B O 1
ATOM 2250 N N . THR B 1 117 ? 29.799 -9.753 3.112 1.00 55.56 114 THR B N 1
ATOM 2251 C CA . THR B 1 117 ? 29.350 -11.014 3.651 1.00 52.72 114 THR B CA 1
ATOM 2252 C C . THR B 1 117 ? 29.035 -12.035 2.539 1.00 49.26 114 THR B C 1
ATOM 2253 O O . THR B 1 117 ? 29.350 -13.220 2.653 1.00 49.33 114 THR B O 1
ATOM 2257 N N . ASN B 1 118 ? 28.456 -11.570 1.443 1.00 46.32 115 ASN B N 1
ATOM 2258 C CA . ASN B 1 118 ? 28.135 -12.446 0.330 1.00 42.71 115 ASN B CA 1
ATOM 2259 C C . ASN B 1 118 ? 29.392 -12.980 -0.356 1.00 41.46 115 ASN B C 1
ATOM 2260 O O . ASN B 1 118 ? 29.423 -14.114 -0.858 1.00 41.94 115 ASN B O 1
ATOM 2265 N N . TYR B 1 119 ? 30.429 -12.149 -0.392 1.00 40.23 116 TYR B N 1
ATOM 2266 C CA . TYR B 1 119 ? 31.683 -12.539 -1.017 1.00 39.23 116 TYR B CA 1
ATOM 2267 C C . TYR B 1 119 ? 32.383 -13.660 -0.238 1.00 39.56 116 TYR B C 1
ATOM 2268 O O . TYR B 1 119 ? 32.851 -14.645 -0.827 1.00 36.12 116 TYR B O 1
ATOM 2277 N N . GLY B 1 120 ? 32.461 -13.497 1.082 1.00 39.90 117 GLY B N 1
ATOM 2278 C CA . GLY B 1 120 ? 33.086 -14.504 1.906 1.00 42.38 117 GLY B CA 1
ATOM 2279 C C . GLY B 1 120 ? 32.261 -15.777 1.852 1.00 46.17 117 GLY B C 1
ATOM 2280 O O . GLY B 1 120 ? 32.801 -16.892 1.836 1.00 45.93 117 GLY B O 1
ATOM 2281 N N . TYR B 1 121 ? 30.943 -15.612 1.814 1.00 47.05 118 TYR B N 1
ATOM 2282 C CA . TYR B 1 121 ? 30.048 -16.747 1.762 1.00 49.13 118 TYR B CA 1
ATOM 2283 C C . TYR B 1 121 ? 30.267 -17.553 0.496 1.00 50.29 118 TYR B C 1
ATOM 2284 O O . TYR B 1 121 ? 30.560 -18.745 0.557 1.00 52.32 118 TYR B O 1
ATOM 2293 N N . ILE B 1 122 ? 30.104 -16.910 -0.656 1.00 51.18 119 ILE B N 1
ATOM 2294 C CA . ILE B 1 122 ? 30.290 -17.607 -1.910 1.00 52.55 119 ILE B CA 1
ATOM 2295 C C . ILE B 1 122 ? 31.757 -18.033 -2.017 1.00 54.31 119 ILE B C 1
ATOM 2296 O O . ILE B 1 122 ? 32.066 -19.062 -2.601 1.00 54.93 119 ILE B O 1
ATOM 2301 N N . ASP B 1 123 ? 32.667 -17.268 -1.425 1.00 56.93 120 ASP B N 1
ATOM 2302 C CA . ASP B 1 123 ? 34.075 -17.640 -1.493 1.00 61.99 120 ASP B CA 1
ATOM 2303 C C . ASP B 1 123 ? 34.403 -18.820 -0.591 1.00 62.61 120 ASP B C 1
ATOM 2304 O O . ASP B 1 123 ? 35.571 -19.068 -0.291 1.00 63.31 120 ASP B O 1
ATOM 2309 N N . LYS B 1 124 ? 33.372 -19.538 -0.149 1.00 63.13 121 LYS B N 1
ATOM 2310 C CA . LYS B 1 124 ? 33.544 -20.710 0.717 1.00 64.43 121 LYS B CA 1
ATOM 2311 C C . LYS B 1 124 ? 32.798 -21.871 0.092 1.00 63.71 121 LYS B C 1
ATOM 2312 O O . LYS B 1 124 ? 33.369 -22.934 -0.131 1.00 63.95 121 LYS B O 1
ATOM 2318 N N . GLN B 1 125 ? 31.517 -21.659 -0.190 1.00 63.43 122 GLN B N 1
ATOM 2319 C CA . GLN B 1 125 ? 30.689 -22.684 -0.822 1.00 63.10 122 GLN B CA 1
ATOM 2320 C C . GLN B 1 125 ? 31.273 -23.085 -2.185 1.00 61.91 122 GLN B C 1
ATOM 2321 O O . GLN B 1 125 ? 31.174 -24.244 -2.590 1.00 61.89 122 GLN B O 1
ATOM 2327 N N . LYS B 1 126 ? 31.879 -22.118 -2.879 1.00 59.38 123 LYS B N 1
ATOM 2328 C CA . LYS B 1 126 ? 32.501 -22.344 -4.182 1.00 57.17 123 LYS B CA 1
ATOM 2329 C C . LYS B 1 126 ? 31.612 -23.006 -5.235 1.00 56.52 123 LYS B C 1
ATOM 2330 O O . LYS B 1 126 ? 31.971 -24.042 -5.795 1.00 56.56 123 LYS B O 1
ATOM 2336 N N . PRO B 1 127 ? 30.445 -22.416 -5.524 1.00 55.24 124 PRO B N 1
ATOM 2337 C CA . PRO B 1 127 ? 29.533 -22.981 -6.527 1.00 55.91 124 PRO B CA 1
ATOM 2338 C C . PRO B 1 127 ? 30.004 -22.711 -7.957 1.00 56.08 124 PRO B C 1
ATOM 2339 O O . PRO B 1 127 ? 31.130 -22.272 -8.156 1.00 58.85 124 PRO B O 1
ATOM 2343 N N . GLY B 1 128 ? 29.144 -22.975 -8.940 1.00 55.38 125 GLY B N 1
ATOM 2344 C CA . GLY B 1 128 ? 29.473 -22.736 -10.345 1.00 52.13 125 GLY B CA 1
ATOM 2345 C C . GLY B 1 128 ? 30.931 -22.880 -10.748 1.00 50.30 125 GLY B C 1
ATOM 2346 O O . GLY B 1 128 ? 31.578 -23.848 -10.343 1.00 50.56 125 GLY B O 1
ATOM 2347 N N . ILE B 1 129 ? 31.449 -21.928 -11.539 1.00 47.69 126 ILE B N 1
ATOM 2348 C CA . ILE B 1 129 ? 32.852 -21.968 -11.980 1.00 45.10 126 ILE B CA 1
ATOM 2349 C C . ILE B 1 129 ? 33.792 -22.061 -10.802 1.00 44.47 126 ILE B C 1
ATOM 2350 O O . ILE B 1 129 ? 34.811 -22.742 -10.877 1.00 43.69 126 ILE B O 1
ATOM 2355 N N . LEU B 1 130 ? 33.456 -21.376 -9.720 1.00 44.39 127 LEU B N 1
ATOM 2356 C CA . LEU B 1 130 ? 34.320 -21.404 -8.565 1.00 48.73 127 LEU B CA 1
ATOM 2357 C C . LEU B 1 130 ? 34.819 -22.811 -8.272 1.00 53.73 127 LEU B C 1
ATOM 2358 O O . LEU B 1 130 ? 35.999 -23.005 -7.910 1.00 54.21 127 LEU B O 1
ATOM 2363 N N . GLN B 1 131 ? 33.939 -23.796 -8.436 1.00 57.76 128 GLN B N 1
ATOM 2364 C CA . GLN B 1 131 ? 34.337 -25.169 -8.187 1.00 64.06 128 GLN B CA 1
ATOM 2365 C C . GLN B 1 131 ? 35.503 -25.526 -9.131 1.00 64.91 128 GLN B C 1
ATOM 2366 O O . GLN B 1 131 ? 36.480 -26.149 -8.716 1.00 67.46 128 GLN B O 1
ATOM 2372 N N . TYR B 1 132 ? 35.403 -25.120 -10.396 1.00 67.11 129 TYR B N 1
ATOM 2373 C CA . TYR B 1 132 ? 36.463 -25.376 -11.366 1.00 70.48 129 TYR B CA 1
ATOM 2374 C C . TYR B 1 132 ? 37.713 -24.590 -10.976 1.00 66.52 129 TYR B C 1
ATOM 2375 O O . TYR B 1 132 ? 38.793 -25.150 -10.800 1.00 66.34 129 TYR B O 1
ATOM 2384 N N . LEU B 1 133 ? 37.546 -23.280 -10.841 1.00 61.64 130 LEU B N 1
ATOM 2385 C CA . LEU B 1 133 ? 38.640 -22.394 -10.496 1.00 58.97 130 LEU B CA 1
ATOM 2386 C C . LEU B 1 133 ? 39.402 -22.812 -9.252 1.00 62.37 130 LEU B C 1
ATOM 2387 O O . LEU B 1 133 ? 40.575 -22.451 -9.076 1.00 61.25 130 LEU B O 1
ATOM 2392 N N . ASN B 1 134 ? 38.750 -23.550 -8.366 1.00 64.79 131 ASN B N 1
ATOM 2393 C CA . ASN B 1 134 ? 39.437 -23.957 -7.157 1.00 68.66 131 ASN B CA 1
ATOM 2394 C C . ASN B 1 134 ? 40.043 -25.342 -7.331 1.00 73.01 131 ASN B C 1
ATOM 2395 O O . ASN B 1 134 ? 41.047 -25.681 -6.695 1.00 70.73 131 ASN B O 1
ATOM 2400 N N . ASP B 1 135 ? 39.437 -26.122 -8.218 1.00 76.59 132 ASP B N 1
ATOM 2401 C CA . ASP B 1 135 ? 39.875 -27.478 -8.507 1.00 80.30 132 ASP B CA 1
ATOM 2402 C C . ASP B 1 135 ? 41.249 -27.893 -7.970 1.00 81.69 132 ASP B C 1
ATOM 2403 O O . ASP B 1 135 ? 41.329 -28.811 -7.153 1.00 84.36 132 ASP B O 1
ATOM 2408 N N . LYS B 1 136 ? 42.317 -27.242 -8.447 1.00 80.56 133 LYS B N 1
ATOM 2409 C CA . LYS B 1 136 ? 43.697 -27.531 -8.012 1.00 81.06 133 LYS B CA 1
ATOM 2410 C C . LYS B 1 136 ? 44.403 -28.700 -8.727 1.00 80.61 133 LYS B C 1
ATOM 2411 O O . LYS B 1 136 ? 45.520 -29.069 -8.370 1.00 80.47 133 LYS B O 1
ATOM 2417 N N . SER B 1 137 ? 43.771 -29.271 -9.746 1.00 80.58 134 SER B N 1
ATOM 2418 C CA . SER B 1 137 ? 44.391 -30.373 -10.473 1.00 78.49 134 SER B CA 1
ATOM 2419 C C . SER B 1 137 ? 44.464 -30.110 -11.982 1.00 78.46 134 SER B C 1
ATOM 2420 O O . SER B 1 137 ? 45.184 -30.808 -12.703 1.00 77.84 134 SER B O 1
ATOM 2423 N N . THR B 1 138 ? 43.720 -29.107 -12.453 1.00 76.95 135 THR B N 1
ATOM 2424 C CA . THR B 1 138 ? 43.695 -28.750 -13.874 1.00 76.06 135 THR B CA 1
ATOM 2425 C C . THR B 1 138 ? 45.061 -28.257 -14.341 1.00 76.22 135 THR B C 1
ATOM 2426 O O . THR B 1 138 ? 45.252 -27.954 -15.524 1.00 77.11 135 THR B O 1
ATOM 2430 N N . GLY B 1 139 ? 46.006 -28.181 -13.405 1.00 76.39 136 GLY B N 1
ATOM 2431 C CA . GLY B 1 139 ? 47.341 -27.713 -13.727 1.00 74.26 136 GLY B CA 1
ATOM 2432 C C . GLY B 1 139 ? 47.295 -26.225 -13.989 1.00 72.04 136 GLY B C 1
ATOM 2433 O O . GLY B 1 139 ? 48.211 -25.639 -14.566 1.00 71.81 136 GLY B O 1
ATOM 2434 N N . LYS B 1 140 ? 46.201 -25.612 -13.560 1.00 69.80 137 LYS B N 1
ATOM 2435 C CA . LYS B 1 140 ? 46.014 -24.191 -13.747 1.00 66.13 137 LYS B CA 1
ATOM 2436 C C . LYS B 1 140 ? 45.950 -23.455 -12.417 1.00 61.62 137 LYS B C 1
ATOM 2437 O O . LYS B 1 140 ? 45.249 -23.881 -11.500 1.00 62.91 137 LYS B O 1
ATOM 2443 N N . CYS B 1 141 ? 46.712 -22.367 -12.313 1.00 56.52 138 CYS B N 1
ATOM 2444 C CA . CYS B 1 141 ? 46.718 -21.549 -11.104 1.00 49.89 138 CYS B CA 1
ATOM 2445 C C . CYS B 1 141 ? 45.597 -20.535 -11.195 1.00 45.25 138 CYS B C 1
ATOM 2446 O O . CYS B 1 141 ? 45.539 -19.748 -12.140 1.00 45.58 138 CYS B O 1
ATOM 2449 N N . ASN B 1 142 ? 44.703 -20.562 -10.215 1.00 41.67 139 ASN B N 1
ATOM 2450 C CA . ASN B 1 142 ? 43.600 -19.620 -10.194 1.00 40.60 139 ASN B CA 1
ATOM 2451 C C . ASN B 1 142 ? 43.467 -19.012 -8.824 1.00 38.28 139 ASN B C 1
ATOM 2452 O O . ASN B 1 142 ? 42.365 -18.644 -8.432 1.00 39.40 139 ASN B O 1
ATOM 2457 N N . THR B 1 143 ? 44.597 -18.886 -8.121 1.00 36.97 140 THR B N 1
ATOM 2458 C CA . THR B 1 143 ? 44.648 -18.327 -6.774 1.00 34.71 140 THR B CA 1
ATOM 2459 C C . THR B 1 143 ? 44.002 -16.958 -6.690 1.00 35.96 140 THR B C 1
ATOM 2460 O O . THR B 1 143 ? 43.252 -16.695 -5.761 1.00 34.50 140 THR B O 1
ATOM 2464 N N . PHE B 1 144 ? 44.298 -16.077 -7.643 1.00 35.27 141 PHE B N 1
ATOM 2465 C CA . PHE B 1 144 ? 43.691 -14.755 -7.627 1.00 34.04 141 PHE B CA 1
ATOM 2466 C C . PHE B 1 144 ? 42.312 -14.758 -8.273 1.00 35.28 141 PHE B C 1
ATOM 2467 O O . PHE B 1 144 ? 41.362 -14.248 -7.682 1.00 35.09 141 PHE B O 1
ATOM 2475 N N . LEU B 1 145 ? 42.209 -15.332 -9.474 1.00 35.14 142 LEU B N 1
ATOM 2476 C CA . LEU B 1 145 ? 40.951 -15.373 -10.227 1.00 35.22 142 LEU B CA 1
ATOM 2477 C C . LEU B 1 145 ? 39.778 -15.856 -9.413 1.00 37.33 142 LEU B C 1
ATOM 2478 O O . LEU B 1 145 ? 38.686 -15.282 -9.462 1.00 37.95 142 LEU B O 1
ATOM 2483 N N . ASP B 1 146 ? 40.016 -16.938 -8.683 1.00 40.55 143 ASP B N 1
ATOM 2484 C CA . ASP B 1 146 ? 39.005 -17.532 -7.821 1.00 43.73 143 ASP B CA 1
ATOM 2485 C C . ASP B 1 146 ? 38.319 -16.430 -7.025 1.00 42.31 143 ASP B C 1
ATOM 2486 O O . ASP B 1 146 ? 37.109 -16.244 -7.122 1.00 44.16 143 ASP B O 1
ATOM 2491 N N . ASP B 1 147 ? 39.118 -15.698 -6.247 1.00 40.20 144 ASP B N 1
ATOM 2492 C CA . ASP B 1 147 ? 38.642 -14.605 -5.418 1.00 38.01 144 ASP B CA 1
ATOM 2493 C C . ASP B 1 147 ? 38.038 -13.450 -6.187 1.00 37.52 144 ASP B C 1
ATOM 2494 O O . ASP B 1 147 ? 37.049 -12.875 -5.742 1.00 36.03 144 ASP B O 1
ATOM 2499 N N . ILE B 1 148 ? 38.616 -13.086 -7.327 1.00 36.69 145 ILE B N 1
ATOM 2500 C CA . ILE B 1 148 ? 38.075 -11.928 -8.013 1.00 39.18 145 ILE B CA 1
ATOM 2501 C C . ILE B 1 148 ? 36.736 -12.205 -8.683 1.00 35.98 145 ILE B C 1
ATOM 2502 O O . ILE B 1 148 ? 35.889 -11.317 -8.764 1.00 36.43 145 ILE B O 1
ATOM 2507 N N . VAL B 1 149 ? 36.530 -13.435 -9.139 1.00 33.66 146 VAL B N 1
ATOM 2508 C CA . VAL B 1 149 ? 35.255 -13.830 -9.765 1.00 29.46 146 VAL B CA 1
ATOM 2509 C C . VAL B 1 149 ? 34.220 -13.781 -8.626 1.00 29.27 146 VAL B C 1
ATOM 2510 O O . VAL B 1 149 ? 33.132 -13.226 -8.755 1.00 30.24 146 VAL B O 1
ATOM 2514 N N . GLY B 1 150 ? 34.588 -14.360 -7.492 1.00 27.96 147 GLY B N 1
ATOM 2515 C CA . GLY B 1 150 ? 33.718 -14.332 -6.337 1.00 27.73 147 GLY B CA 1
ATOM 2516 C C . GLY B 1 150 ? 33.390 -12.898 -5.994 1.00 28.46 147 GLY B C 1
ATOM 2517 O O . GLY B 1 150 ? 32.233 -12.567 -5.785 1.00 29.43 147 GLY B O 1
ATOM 2518 N N . ALA B 1 151 ? 34.396 -12.030 -5.949 1.00 31.07 148 ALA B N 1
ATOM 2519 C CA . ALA B 1 151 ? 34.173 -10.618 -5.613 1.00 32.23 148 ALA B CA 1
ATOM 2520 C C . ALA B 1 151 ? 33.211 -9.906 -6.566 1.00 34.00 148 ALA B C 1
ATOM 2521 O O . ALA B 1 151 ? 32.332 -9.152 -6.125 1.00 32.27 148 ALA B O 1
ATOM 2523 N N . ILE B 1 152 ? 33.386 -10.132 -7.869 1.00 33.54 149 ILE B N 1
ATOM 2524 C CA . ILE B 1 152 ? 32.522 -9.515 -8.863 1.00 35.17 149 ILE B CA 1
ATOM 2525 C C . ILE B 1 152 ? 31.078 -9.970 -8.650 1.00 36.70 149 ILE B C 1
ATOM 2526 O O . ILE B 1 152 ? 30.161 -9.157 -8.517 1.00 36.35 149 ILE B O 1
ATOM 2531 N N . ALA B 1 153 ? 30.874 -11.279 -8.614 1.00 36.68 150 ALA B N 1
ATOM 2532 C CA . ALA B 1 153 ? 29.531 -11.793 -8.420 1.00 35.76 150 ALA B CA 1
ATOM 2533 C C . ALA B 1 153 ? 28.913 -11.113 -7.226 1.00 35.30 150 ALA B C 1
ATOM 2534 O O . ALA B 1 153 ? 27.725 -10.787 -7.235 1.00 36.52 150 ALA B O 1
ATOM 2536 N N . ALA B 1 154 ? 29.730 -10.871 -6.208 1.00 34.85 151 ALA B N 1
ATOM 2537 C CA . ALA B 1 154 ? 29.219 -10.286 -4.979 1.00 36.16 151 ALA B CA 1
ATOM 2538 C C . ALA B 1 154 ? 28.923 -8.814 -5.066 1.00 36.16 151 ALA B C 1
ATOM 2539 O O . ALA B 1 154 ? 28.063 -8.322 -4.341 1.00 34.99 151 ALA B O 1
ATOM 2541 N N . ALA B 1 155 ? 29.646 -8.122 -5.942 1.00 37.57 152 ALA B N 1
ATOM 2542 C CA . ALA B 1 155 ? 29.468 -6.691 -6.147 1.00 39.25 152 ALA B CA 1
ATOM 2543 C C . ALA B 1 155 ? 28.238 -6.544 -7.018 1.00 42.16 152 ALA B C 1
ATOM 2544 O O . ALA B 1 155 ? 27.397 -5.665 -6.787 1.00 42.82 152 ALA B O 1
ATOM 2546 N N . ALA B 1 156 ? 28.147 -7.407 -8.030 1.00 42.49 153 ALA B N 1
ATOM 2547 C CA . ALA B 1 156 ? 27.001 -7.430 -8.932 1.00 43.79 153 ALA B CA 1
ATOM 2548 C C . ALA B 1 156 ? 25.782 -7.598 -8.024 1.00 45.71 153 ALA B C 1
ATOM 2549 O O . ALA B 1 156 ? 24.822 -6.820 -8.074 1.00 44.76 153 ALA B O 1
ATOM 2551 N N . SER B 1 157 ? 25.861 -8.629 -7.185 1.00 46.17 154 SER B N 1
ATOM 2552 C CA . SER B 1 157 ? 24.821 -8.971 -6.232 1.00 47.64 154 SER B CA 1
ATOM 2553 C C . SER B 1 157 ? 24.390 -7.742 -5.450 1.00 45.50 154 SER B C 1
ATOM 2554 O O . SER B 1 157 ? 23.205 -7.433 -5.335 1.00 48.65 154 SER B O 1
ATOM 2557 N N . SER B 1 1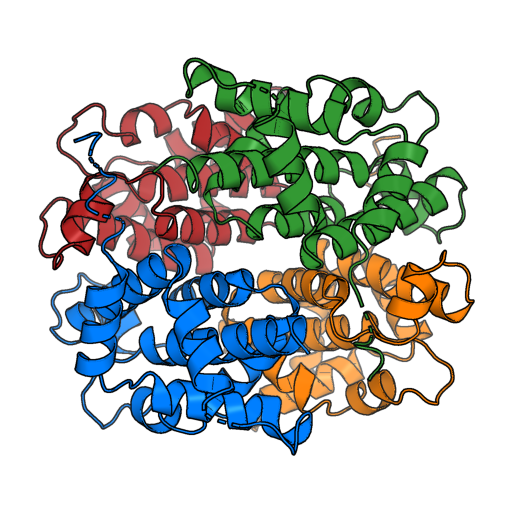58 ? 25.366 -7.034 -4.911 1.00 44.45 155 SER B N 1
ATOM 2558 C CA . SER B 1 158 ? 25.076 -5.845 -4.143 1.00 44.86 155 SER B CA 1
ATOM 2559 C C . SER B 1 158 ? 24.366 -4.810 -5.005 1.00 45.64 155 SER B C 1
ATOM 2560 O O . SER B 1 158 ? 23.436 -4.160 -4.549 1.00 43.89 155 SER B O 1
ATOM 2563 N N . ARG B 1 159 ? 24.809 -4.653 -6.248 1.00 47.01 156 ARG B N 1
ATOM 2564 C CA . ARG B 1 159 ? 24.193 -3.681 -7.145 1.00 46.69 156 ARG B CA 1
ATOM 2565 C C . ARG B 1 159 ? 22.746 -4.055 -7.413 1.00 46.66 156 ARG B C 1
ATOM 2566 O O . ARG B 1 159 ? 21.853 -3.222 -7.311 1.00 45.50 156 ARG B O 1
ATOM 2574 N N . LEU B 1 160 ? 22.525 -5.312 -7.769 1.00 47.44 157 LEU B N 1
ATOM 2575 C CA . LEU B 1 160 ? 21.176 -5.800 -8.021 1.00 51.31 157 LEU B CA 1
ATOM 2576 C C . LEU B 1 160 ? 20.308 -5.405 -6.828 1.00 54.31 157 LEU B C 1
ATOM 2577 O O . LEU B 1 160 ? 19.233 -4.845 -7.001 1.00 52.01 157 LEU B O 1
ATOM 2582 N N . ALA B 1 161 ? 20.790 -5.685 -5.620 1.00 58.91 158 ALA B N 1
ATOM 2583 C CA . ALA B 1 161 ? 20.057 -5.331 -4.411 1.00 66.22 158 ALA B CA 1
ATOM 2584 C C . ALA B 1 161 ? 19.781 -3.819 -4.350 1.00 72.29 158 ALA B C 1
ATOM 2585 O O . ALA B 1 161 ? 18.632 -3.395 -4.374 1.00 71.45 158 ALA B O 1
ATOM 2587 N N . HIS B 1 162 ? 20.834 -3.010 -4.275 1.00 78.96 159 HIS B N 1
ATOM 2588 C CA . HIS B 1 162 ? 20.680 -1.558 -4.219 1.00 86.55 159 HIS B CA 1
ATOM 2589 C C . HIS B 1 162 ? 19.534 -1.087 -5.093 1.00 87.05 159 HIS B C 1
ATOM 2590 O O . HIS B 1 162 ? 18.846 -0.135 -4.745 1.00 90.67 159 HIS B O 1
ATOM 2597 N N . ARG B 1 163 ? 19.327 -1.768 -6.219 1.00 88.07 160 ARG B N 1
ATOM 2598 C CA . ARG B 1 163 ? 18.272 -1.414 -7.170 1.00 92.31 160 ARG B CA 1
ATOM 2599 C C . ARG B 1 163 ? 16.888 -1.946 -6.824 1.00 93.22 160 ARG B C 1
ATOM 2600 O O . ARG B 1 163 ? 15.912 -1.196 -6.818 1.00 93.91 160 ARG B O 1
ATOM 2608 N N . ALA B 1 164 ? 16.801 -3.242 -6.549 1.00 93.30 161 ALA B N 1
ATOM 2609 C CA . ALA B 1 164 ? 15.527 -3.868 -6.221 1.00 92.91 161 ALA B CA 1
ATOM 2610 C C . ALA B 1 164 ? 14.903 -3.246 -4.977 1.00 93.20 161 ALA B C 1
ATOM 2611 O O . ALA B 1 164 ? 14.570 -4.003 -4.039 1.00 88.76 161 ALA B O 1
ATOM 2613 N N . SER C 1 5 ? 48.401 -28.047 5.331 1.00 80.40 2 SER C N 1
ATOM 2614 C CA . SER C 1 5 ? 48.297 -27.414 3.985 1.00 81.72 2 SER C CA 1
ATOM 2615 C C . SER C 1 5 ? 49.597 -26.734 3.636 1.00 82.43 2 SER C C 1
ATOM 2616 O O . SER C 1 5 ? 50.618 -26.939 4.293 1.00 83.33 2 SER C O 1
ATOM 2619 N N . GLU C 1 6 ? 49.550 -25.910 2.597 1.00 84.20 3 GLU C N 1
ATOM 2620 C CA . GLU C 1 6 ? 50.714 -25.154 2.164 1.00 87.09 3 GLU C CA 1
ATOM 2621 C C . GLU C 1 6 ? 50.602 -23.858 2.952 1.00 91.13 3 GLU C C 1
ATOM 2622 O O . GLU C 1 6 ? 50.978 -22.798 2.498 1.00 94.93 3 GLU C O 1
ATOM 2628 N N . PHE C 1 7 ? 50.025 -23.954 4.136 1.00 95.97 4 PHE C N 1
ATOM 2629 C CA . PHE C 1 7 ? 49.926 -22.798 4.994 1.00 103.26 4 PHE C CA 1
ATOM 2630 C C . PHE C 1 7 ? 51.359 -22.763 5.464 1.00 99.17 4 PHE C C 1
ATOM 2631 O O . PHE C 1 7 ? 51.961 -21.725 5.743 1.00 101.43 4 PHE C O 1
ATOM 2639 N N . ILE C 1 8 ? 51.893 -23.962 5.508 1.00 95.65 5 ILE C N 1
ATOM 2640 C CA . ILE C 1 8 ? 53.239 -24.228 5.939 1.00 93.00 5 ILE C CA 1
ATOM 2641 C C . ILE C 1 8 ? 54.195 -23.043 6.062 1.00 85.83 5 ILE C C 1
ATOM 2642 O O . ILE C 1 8 ? 54.700 -22.782 7.157 1.00 89.31 5 ILE C O 1
ATOM 2655 N N . ASN C 1 10 ? 56.590 -20.638 7.034 1.00 57.03 7 ASN C N 1
ATOM 2656 C CA . ASN C 1 10 ? 56.852 -19.964 8.307 1.00 54.07 7 ASN C CA 1
ATOM 2657 C C . ASN C 1 10 ? 57.187 -18.495 8.046 1.00 50.41 7 ASN C C 1
ATOM 2658 O O . ASN C 1 10 ? 56.952 -17.988 6.953 1.00 49.85 7 ASN C O 1
ATOM 2663 N N . ASN C 1 11 ? 57.756 -17.810 9.026 1.00 47.40 8 ASN C N 1
ATOM 2664 C CA . ASN C 1 11 ? 58.060 -16.401 8.828 1.00 46.73 8 ASN C CA 1
ATOM 2665 C C . ASN C 1 11 ? 58.973 -16.093 7.639 1.00 44.34 8 ASN C C 1
ATOM 2666 O O . ASN C 1 11 ? 60.035 -16.702 7.473 1.00 46.75 8 ASN C O 1
ATOM 2671 N N . LEU C 1 12 ? 58.559 -15.129 6.825 1.00 38.79 9 LEU C N 1
ATOM 2672 C CA . LEU C 1 12 ? 59.321 -14.741 5.660 1.00 37.75 9 LEU C CA 1
ATOM 2673 C C . LEU C 1 12 ? 60.032 -13.413 5.897 1.00 38.37 9 LEU C C 1
ATOM 2674 O O . LEU C 1 12 ? 60.545 -12.785 4.958 1.00 35.87 9 LEU C O 1
ATOM 2679 N N . GLU C 1 13 ? 60.059 -13.006 7.166 1.00 41.27 10 GLU C N 1
ATOM 2680 C CA . GLU C 1 13 ? 60.704 -11.762 7.614 1.00 46.59 10 GLU C CA 1
ATOM 2681 C C . GLU C 1 13 ? 62.104 -11.511 7.036 1.00 47.34 10 GLU C C 1
ATOM 2682 O O . GLU C 1 13 ? 62.416 -10.408 6.583 1.00 48.58 10 GLU C O 1
ATOM 2688 N N . GLN C 1 14 ? 62.940 -12.542 7.062 1.00 48.78 11 GLN C N 1
ATOM 2689 C CA . GLN C 1 14 ? 64.296 -12.470 6.542 1.00 52.43 11 GLN C CA 1
ATOM 2690 C C . GLN C 1 14 ? 64.316 -12.264 5.014 1.00 51.45 11 GLN C C 1
ATOM 2691 O O . GLN C 1 14 ? 65.095 -11.471 4.495 1.00 52.07 11 GLN C O 1
ATOM 2697 N N . THR C 1 15 ? 63.444 -12.965 4.298 1.00 50.51 12 THR C N 1
ATOM 2698 C CA . THR C 1 15 ? 63.382 -12.848 2.847 1.00 48.02 12 THR C CA 1
ATOM 2699 C C . THR C 1 15 ? 62.813 -11.502 2.451 1.00 46.58 12 THR C C 1
ATOM 2700 O O . THR C 1 15 ? 63.247 -10.885 1.479 1.00 48.17 12 THR C O 1
ATOM 2704 N N . ALA C 1 16 ? 61.801 -11.073 3.192 1.00 43.22 13 ALA C N 1
ATOM 2705 C CA . ALA C 1 16 ? 61.169 -9.796 2.932 1.00 42.56 13 ALA C CA 1
ATOM 2706 C C . ALA C 1 16 ? 62.260 -8.722 3.002 1.00 42.91 13 ALA C C 1
ATOM 2707 O O . ALA C 1 16 ? 62.335 -7.819 2.150 1.00 42.78 13 ALA C O 1
ATOM 2709 N N . ARG C 1 17 ? 63.111 -8.854 4.020 1.00 44.97 14 ARG C N 1
ATOM 2710 C CA . ARG C 1 17 ? 64.221 -7.937 4.267 1.00 47.23 14 ARG C CA 1
ATOM 2711 C C . ARG C 1 17 ? 65.153 -7.860 3.054 1.00 45.61 14 ARG C C 1
ATOM 2712 O O . ARG C 1 17 ? 65.416 -6.778 2.528 1.00 46.12 14 ARG C O 1
ATOM 2720 N N . ARG C 1 18 ? 65.633 -9.016 2.608 1.00 44.14 15 ARG C N 1
ATOM 2721 C CA . ARG C 1 18 ? 66.532 -9.069 1.466 1.00 47.74 15 ARG C CA 1
ATOM 2722 C C . ARG C 1 18 ? 65.957 -8.418 0.214 1.00 45.54 15 ARG C C 1
ATOM 2723 O O . ARG C 1 18 ? 66.623 -7.594 -0.423 1.00 46.07 15 ARG C O 1
ATOM 2731 N N . TRP C 1 19 ? 64.736 -8.798 -0.155 1.00 43.72 16 TRP C N 1
ATOM 2732 C CA . TRP C 1 19 ? 64.095 -8.212 -1.336 1.00 41.02 16 TRP C CA 1
ATOM 2733 C C . TRP C 1 19 ? 64.117 -6.689 -1.259 1.00 39.07 16 TRP C C 1
ATOM 2734 O O . TRP C 1 19 ? 64.344 -6.028 -2.271 1.00 35.26 16 TRP C O 1
ATOM 2745 N N . LEU C 1 20 ? 63.879 -6.153 -0.056 1.00 38.85 17 LEU C N 1
ATOM 2746 C CA . LEU C 1 20 ? 63.884 -4.708 0.175 1.00 41.02 17 LEU C CA 1
ATOM 2747 C C . LEU C 1 20 ? 65.288 -4.110 -0.101 1.00 45.80 17 LEU C C 1
ATOM 2748 O O . LEU C 1 20 ? 65.441 -3.131 -0.862 1.00 43.60 17 LEU C O 1
ATOM 2753 N N . GLU C 1 21 ? 66.301 -4.721 0.518 1.00 52.03 18 GLU C N 1
ATOM 2754 C CA . GLU C 1 21 ? 67.680 -4.300 0.370 1.00 57.64 18 GLU C CA 1
ATOM 2755 C C . GLU C 1 21 ? 68.055 -4.371 -1.090 1.00 56.83 18 GLU C C 1
ATOM 2756 O O . GLU C 1 21 ? 68.514 -3.394 -1.669 1.00 62.49 18 GLU C O 1
ATOM 2762 N N . GLU C 1 22 ? 67.846 -5.536 -1.687 1.00 56.10 19 GLU C N 1
ATOM 2763 C CA . GLU C 1 22 ? 68.160 -5.759 -3.097 1.00 57.45 19 GLU C CA 1
ATOM 2764 C C . GLU C 1 22 ? 67.513 -4.711 -3.990 1.00 51.57 19 GLU C C 1
ATOM 2765 O O . GLU C 1 22 ? 67.847 -4.570 -5.151 1.00 54.68 19 GLU C O 1
ATOM 2771 N N . ARG C 1 23 ? 66.576 -3.967 -3.445 1.00 47.15 20 ARG C N 1
ATOM 2772 C CA . ARG C 1 23 ? 65.916 -2.954 -4.228 1.00 43.17 20 ARG C CA 1
ATOM 2773 C C . ARG C 1 23 ? 66.310 -1.591 -3.662 1.00 43.05 20 ARG C C 1
ATOM 2774 O O . ARG C 1 23 ? 65.611 -0.586 -3.853 1.00 40.43 20 ARG C O 1
ATOM 2782 N N . GLY C 1 24 ? 67.447 -1.587 -2.961 1.00 41.95 21 GLY C N 1
ATOM 2783 C CA . GLY C 1 24 ? 68.004 -0.383 -2.369 1.00 38.94 21 GLY C CA 1
ATOM 2784 C C . GLY C 1 24 ? 67.272 0.201 -1.186 1.00 38.26 21 GLY C C 1
ATOM 2785 O O . GLY C 1 24 ? 67.231 1.411 -1.010 1.00 39.93 21 GLY C O 1
ATOM 2786 N N . VAL C 1 25 ? 66.674 -0.647 -0.370 1.00 37.21 22 VAL C N 1
ATOM 2787 C CA . VAL C 1 25 ? 65.973 -0.147 0.795 1.00 34.57 22 VAL C CA 1
ATOM 2788 C C . VAL C 1 25 ? 66.378 -0.942 2.010 1.00 34.59 22 VAL C C 1
ATOM 2789 O O . VAL C 1 25 ? 66.244 -2.166 2.017 1.00 35.36 22 VAL C O 1
ATOM 2793 N N . THR C 1 26 ? 66.903 -0.253 3.023 1.00 35.85 23 THR C N 1
ATOM 2794 C CA . THR C 1 26 ? 67.312 -0.913 4.276 1.00 36.48 23 THR C CA 1
ATOM 2795 C C . THR C 1 26 ? 66.296 -0.654 5.371 1.00 36.45 23 THR C C 1
ATOM 2796 O O . THR C 1 26 ? 65.440 0.224 5.253 1.00 35.35 23 THR C O 1
ATOM 2800 N N . VAL C 1 27 ? 66.378 -1.423 6.440 1.00 38.46 24 VAL C N 1
ATOM 2801 C CA . VAL C 1 27 ? 65.456 -1.221 7.541 1.00 41.73 24 VAL C CA 1
ATOM 2802 C C . VAL C 1 27 ? 65.769 0.154 8.134 1.00 46.40 24 VAL C C 1
ATOM 2803 O O . VAL C 1 27 ? 64.868 0.884 8.533 1.00 46.10 24 VAL C O 1
ATOM 2807 N N . GLU C 1 28 ? 67.056 0.505 8.140 1.00 50.21 25 GLU C N 1
ATOM 2808 C CA . GLU C 1 28 ? 67.555 1.782 8.650 1.00 54.90 25 GLU C CA 1
ATOM 2809 C C . GLU C 1 28 ? 66.951 2.980 7.897 1.00 53.57 25 GLU C C 1
ATOM 2810 O O . GLU C 1 28 ? 66.477 3.941 8.518 1.00 55.09 25 GLU C O 1
ATOM 2816 N N . LYS C 1 29 ? 66.971 2.927 6.565 1.00 52.43 26 LYS C N 1
ATOM 2817 C CA . LYS C 1 29 ? 66.400 3.997 5.750 1.00 52.91 26 LYS C CA 1
ATOM 2818 C C . LYS C 1 29 ? 64.914 4.143 6.083 1.00 51.36 26 LYS C C 1
ATOM 2819 O O . LYS C 1 29 ? 64.402 5.259 6.176 1.00 52.60 26 LYS C O 1
ATOM 2825 N N . ILE C 1 30 ? 64.210 3.020 6.238 1.00 47.32 27 ILE C N 1
ATOM 2826 C CA . ILE C 1 30 ? 62.791 3.097 6.570 1.00 46.09 27 ILE C CA 1
ATOM 2827 C C . ILE C 1 30 ? 62.649 3.653 7.988 1.00 45.58 27 ILE C C 1
ATOM 2828 O O . ILE C 1 30 ? 61.777 4.466 8.249 1.00 44.63 27 ILE C O 1
ATOM 2833 N N . ALA C 1 31 ? 63.514 3.227 8.901 1.00 45.78 28 ALA C N 1
ATOM 2834 C CA . ALA C 1 31 ? 63.463 3.721 10.276 1.00 45.08 28 ALA C CA 1
ATOM 2835 C C . ALA C 1 31 ? 63.559 5.261 10.312 1.00 44.84 28 ALA C C 1
ATOM 2836 O O . ALA C 1 31 ? 62.791 5.926 11.018 1.00 40.93 28 ALA C O 1
ATOM 2838 N N . GLU C 1 32 ? 64.497 5.816 9.544 1.00 43.62 29 GLU C N 1
ATOM 2839 C CA . GLU C 1 32 ? 64.672 7.265 9.475 1.00 45.17 29 GLU C CA 1
ATOM 2840 C C . GLU C 1 32 ? 63.357 7.980 9.186 1.00 44.37 29 GLU C C 1
ATOM 2841 O O . GLU C 1 32 ? 63.119 9.082 9.696 1.00 46.85 29 GLU C O 1
ATOM 2847 N N . LEU C 1 33 ? 62.513 7.366 8.353 1.00 41.45 30 LEU C N 1
ATOM 2848 C CA . LEU C 1 33 ? 61.226 7.957 8.015 1.00 37.94 30 LEU C CA 1
ATOM 2849 C C . LEU C 1 33 ? 60.342 7.887 9.232 1.00 37.34 30 LEU C C 1
ATOM 2850 O O . LEU C 1 33 ? 59.508 8.755 9.449 1.00 34.42 30 LEU C O 1
ATOM 2855 N N . VAL C 1 34 ? 60.522 6.844 10.031 1.00 38.20 31 VAL C N 1
ATOM 2856 C CA . VAL C 1 34 ? 59.716 6.702 11.232 1.00 40.90 31 VAL C CA 1
ATOM 2857 C C . VAL C 1 34 ? 60.105 7.802 12.224 1.00 43.99 31 VAL C C 1
ATOM 2858 O O . VAL C 1 34 ? 59.258 8.348 12.935 1.00 41.68 31 VAL C O 1
ATOM 2862 N N . TYR C 1 35 ? 61.387 8.141 12.247 1.00 46.84 32 TYR C N 1
ATOM 2863 C CA . TYR C 1 35 ? 61.877 9.191 13.129 1.00 49.35 32 TYR C CA 1
ATOM 2864 C C . TYR C 1 35 ? 61.265 10.509 12.662 1.00 48.82 32 TYR C C 1
ATOM 2865 O O . TYR C 1 35 ? 60.704 11.273 13.447 1.00 51.41 32 TYR C O 1
ATOM 2874 N N . TYR C 1 36 ? 61.377 10.754 11.361 1.00 47.73 33 TYR C N 1
ATOM 2875 C CA . TYR C 1 36 ? 60.846 11.949 10.741 1.00 47.82 33 TYR C CA 1
ATOM 2876 C C . TYR C 1 36 ? 59.367 12.163 11.091 1.00 48.39 33 TYR C C 1
ATOM 2877 O O . TYR C 1 36 ? 58.904 13.296 11.135 1.00 49.27 33 TYR C O 1
ATOM 2886 N N . LEU C 1 37 ? 58.625 11.088 11.350 1.00 48.91 34 LEU C N 1
ATOM 2887 C CA . LEU C 1 37 ? 57.197 11.212 11.667 1.00 48.82 34 LEU C CA 1
ATOM 2888 C C . LEU C 1 37 ? 56.861 11.238 13.158 1.00 50.58 34 LEU C C 1
ATOM 2889 O O . LEU C 1 37 ? 55.785 11.695 13.539 1.00 49.11 34 LEU C O 1
ATOM 2894 N N . GLN C 1 38 ? 57.758 10.735 14.000 1.00 51.98 35 GLN C N 1
ATOM 2895 C CA . GLN C 1 38 ? 57.492 10.711 15.437 1.00 57.36 35 GLN C CA 1
ATOM 2896 C C . GLN C 1 38 ? 58.428 11.559 16.300 1.00 59.11 35 GLN C C 1
ATOM 2897 O O . GLN C 1 38 ? 58.058 11.965 17.415 1.00 58.54 35 GLN C O 1
ATOM 2903 N N . SER C 1 39 ? 59.628 11.810 15.779 1.00 60.99 36 SER C N 1
ATOM 2904 C CA . SER C 1 39 ? 60.67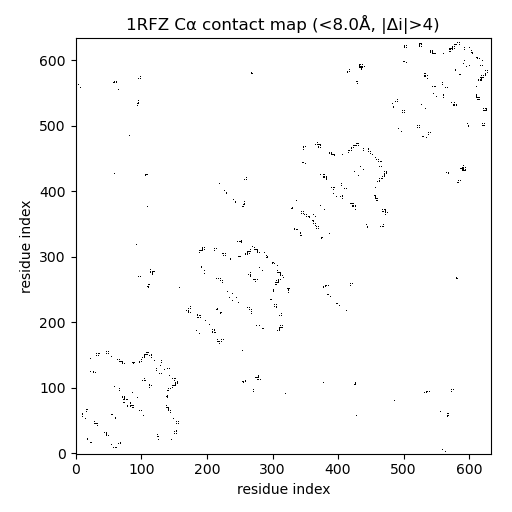1 12.591 16.454 1.00 64.68 36 SER C CA 1
ATOM 2905 C C . SER C 1 39 ? 60.106 13.853 17.118 1.00 68.72 36 SER C C 1
ATOM 2906 O O . SER C 1 39 ? 60.466 14.210 18.248 1.00 67.04 36 SER C O 1
ATOM 2909 N N . LYS C 1 40 ? 59.206 14.504 16.392 1.00 72.77 37 LYS C N 1
ATOM 2910 C CA . LYS C 1 40 ? 58.563 15.730 16.823 1.00 77.89 37 LYS C CA 1
ATOM 2911 C C . LYS C 1 40 ? 57.587 15.520 17.983 1.00 77.88 37 LYS C C 1
ATOM 2912 O O . LYS C 1 40 ? 57.308 16.446 18.732 1.00 79.79 37 LYS C O 1
ATOM 2918 N N . TYR C 1 41 ? 57.074 14.308 18.146 1.00 78.06 38 TYR C N 1
ATOM 2919 C CA . TYR C 1 41 ? 56.108 14.056 19.207 1.00 80.43 38 TYR C CA 1
ATOM 2920 C C . TYR C 1 41 ? 56.698 13.323 20.397 1.00 81.26 38 TYR C C 1
ATOM 2921 O O . TYR C 1 41 ? 56.048 13.178 21.436 1.00 80.77 38 TYR C O 1
ATOM 2930 N N . HIS C 1 42 ? 57.928 12.851 20.245 1.00 81.82 39 HIS C N 1
ATOM 2931 C CA . HIS C 1 42 ? 58.592 12.132 21.318 1.00 82.06 39 HIS C CA 1
ATOM 2932 C C . HIS C 1 42 ? 59.964 12.738 21.576 1.00 84.38 39 HIS C C 1
ATOM 2933 O O . HIS C 1 42 ? 60.813 12.821 20.685 1.00 86.02 39 HIS C O 1
ATOM 2940 N N . PRO C 1 43 ? 60.186 13.192 22.815 1.00 86.59 40 PRO C N 1
ATOM 2941 C CA . PRO C 1 43 ? 61.417 13.824 23.300 1.00 88.06 40 PRO C CA 1
ATOM 2942 C C . PRO C 1 43 ? 62.720 13.227 22.790 1.00 88.42 40 PRO C C 1
ATOM 2943 O O . PRO C 1 43 ? 63.260 13.647 21.759 1.00 91.29 40 PRO C O 1
ATOM 2947 N N . ASP C 1 44 ? 63.225 12.252 23.533 1.00 89.47 41 ASP C N 1
ATOM 2948 C CA . ASP C 1 44 ? 64.474 11.607 23.173 1.00 88.69 41 ASP C CA 1
ATOM 2949 C C . ASP C 1 44 ? 64.240 10.302 22.405 1.00 82.40 41 ASP C C 1
ATOM 2950 O O . ASP C 1 44 ? 64.786 9.250 22.746 1.00 81.78 41 ASP C O 1
ATOM 2955 N N . LEU C 1 45 ? 63.417 10.386 21.361 1.00 75.55 42 LEU C N 1
ATOM 2956 C CA . LEU C 1 45 ? 63.119 9.232 20.524 1.00 67.50 42 LEU C CA 1
ATOM 2957 C C . LEU C 1 45 ? 64.415 8.872 19.826 1.00 64.40 42 LEU C C 1
ATOM 2958 O O . LEU C 1 45 ? 64.991 9.695 19.121 1.00 62.09 42 LEU C O 1
ATOM 2963 N N . THR C 1 46 ? 64.870 7.642 20.038 1.00 63.07 43 THR C N 1
ATOM 2964 C CA . THR C 1 46 ? 66.117 7.167 19.453 1.00 59.78 43 THR C CA 1
ATOM 2965 C C . THR C 1 46 ? 65.913 6.406 18.147 1.00 58.52 43 THR C C 1
ATOM 2966 O O . THR C 1 46 ? 64.801 6.014 17.820 1.00 57.08 43 THR C O 1
ATOM 2978 N N . GLU C 1 48 ? 67.246 3.580 17.561 1.00 65.72 45 GLU C N 1
ATOM 2979 C CA . GLU C 1 48 ? 67.121 2.189 17.921 1.00 67.79 45 GLU C CA 1
ATOM 2980 C C . GLU C 1 48 ? 65.619 1.920 17.964 1.00 66.93 45 GLU C C 1
ATOM 2981 O O . GLU C 1 48 ? 65.150 0.938 17.383 1.00 71.12 45 GLU C O 1
ATOM 2987 N N . GLU C 1 49 ? 64.880 2.817 18.631 1.00 65.92 46 GLU C N 1
ATOM 2988 C CA . GLU C 1 49 ? 63.422 2.738 18.782 1.00 68.88 46 GLU C CA 1
ATOM 2989 C C . GLU C 1 49 ? 62.729 2.654 17.418 1.00 64.77 46 GLU C C 1
ATOM 2990 O O . GLU C 1 49 ? 61.735 1.954 17.236 1.00 66.69 46 GLU C O 1
ATOM 2996 N N . CYS C 1 50 ? 63.253 3.391 16.455 1.00 60.62 47 CYS C N 1
ATOM 2997 C CA . CYS C 1 50 ? 62.665 3.399 15.140 1.00 55.17 47 CYS C CA 1
ATOM 2998 C C . CYS C 1 50 ? 62.850 2.066 14.451 1.00 52.49 47 CYS C C 1
ATOM 2999 O O . CYS C 1 50 ? 61.891 1.478 13.957 1.00 51.58 47 CYS C O 1
ATOM 3002 N N . ILE C 1 51 ? 64.088 1.590 14.428 1.00 47.73 48 ILE C N 1
ATOM 3003 C CA . ILE C 1 51 ? 64.417 0.313 13.805 1.00 43.67 48 ILE C CA 1
ATOM 3004 C C . ILE C 1 51 ? 63.627 -0.846 14.438 1.00 43.79 48 ILE C C 1
ATOM 3005 O O . ILE C 1 51 ? 63.229 -1.778 13.753 1.00 45.34 48 ILE C O 1
ATOM 3010 N N . GLU C 1 52 ? 63.388 -0.787 15.741 1.00 44.31 49 GLU C N 1
ATOM 3011 C CA . GLU C 1 52 ? 62.643 -1.851 16.383 1.00 45.36 49 GLU C CA 1
ATOM 3012 C C . GLU C 1 52 ? 61.287 -1.936 15.724 1.00 43.96 49 GLU C C 1
ATOM 3013 O O . GLU C 1 52 ? 60.932 -2.974 15.163 1.00 42.93 49 GLU C O 1
ATOM 3019 N N . ASN C 1 53 ? 60.530 -0.840 15.817 1.00 42.21 50 ASN C N 1
ATOM 3020 C CA . ASN C 1 53 ? 59.201 -0.766 15.234 1.00 40.45 50 ASN C CA 1
ATOM 3021 C C . ASN C 1 53 ? 59.224 -1.164 13.774 1.00 40.23 50 ASN C C 1
ATOM 3022 O O . ASN C 1 53 ? 58.386 -1.949 13.329 1.00 40.43 50 ASN C O 1
ATOM 3027 N N . VAL C 1 54 ? 60.174 -0.629 13.014 1.00 38.37 51 VAL C N 1
ATOM 3028 C CA . VAL C 1 54 ? 60.234 -0.989 11.609 1.00 36.42 51 VAL C CA 1
ATOM 3029 C C . VAL C 1 54 ? 60.396 -2.492 11.487 1.00 36.27 51 VAL C C 1
ATOM 3030 O O . VAL C 1 54 ? 59.751 -3.111 10.649 1.00 38.47 51 VAL C O 1
ATOM 3034 N N . ASN C 1 55 ? 61.225 -3.084 12.339 1.00 36.51 52 ASN C N 1
ATOM 3035 C CA . ASN C 1 55 ? 61.417 -4.531 12.325 1.00 37.67 52 ASN C CA 1
ATOM 3036 C C . ASN C 1 55 ? 60.181 -5.313 12.774 1.00 39.83 52 ASN C C 1
ATOM 3037 O O . ASN C 1 55 ? 59.880 -6.366 12.207 1.00 39.20 52 ASN C O 1
ATOM 3042 N N . ARG C 1 56 ? 59.471 -4.810 13.785 1.00 41.47 53 ARG C N 1
ATOM 3043 C CA . ARG C 1 56 ? 58.273 -5.489 14.263 1.00 43.93 53 ARG C CA 1
ATOM 3044 C C . ARG C 1 56 ? 57.271 -5.574 13.122 1.00 42.60 53 ARG C C 1
ATOM 3045 O O . ARG C 1 56 ? 56.694 -6.627 12.845 1.00 44.10 53 ARG C O 1
ATOM 3053 N N . VAL C 1 57 ? 57.064 -4.452 12.458 1.00 39.75 54 VAL C N 1
ATOM 3054 C CA . VAL C 1 57 ? 56.156 -4.416 11.341 1.00 36.48 54 VAL C CA 1
ATOM 3055 C C . VAL C 1 57 ? 56.614 -5.437 10.293 1.00 37.72 54 VAL C C 1
ATOM 3056 O O . VAL C 1 57 ? 55.928 -6.409 10.011 1.00 37.34 54 VAL C O 1
ATOM 3060 N N . ILE C 1 58 ? 57.790 -5.220 9.728 1.00 38.41 55 ILE C N 1
ATOM 3061 C CA . ILE C 1 58 ? 58.317 -6.112 8.715 1.00 38.69 55 ILE C CA 1
ATOM 3062 C C . ILE C 1 58 ? 58.287 -7.601 9.099 1.00 39.02 55 ILE C C 1
ATOM 3063 O O . ILE C 1 58 ? 58.407 -8.468 8.240 1.00 39.13 55 ILE C O 1
ATOM 3068 N N . SER C 1 59 ? 58.095 -7.909 10.376 1.00 40.25 56 SER C N 1
ATOM 3069 C CA . SER C 1 59 ? 58.061 -9.317 10.814 1.00 41.58 56 SER C CA 1
ATOM 3070 C C . SER C 1 59 ? 56.687 -9.989 10.650 1.00 39.89 56 SER C C 1
ATOM 3071 O O . SER C 1 59 ? 56.572 -11.204 10.750 1.00 41.00 56 SER C O 1
ATOM 3074 N N . LYS C 1 60 ? 55.653 -9.184 10.434 1.00 38.77 57 LYS C N 1
ATOM 3075 C CA . LYS C 1 60 ? 54.293 -9.666 10.245 1.00 38.32 57 LYS C CA 1
ATOM 3076 C C . LYS C 1 60 ? 54.135 -10.275 8.858 1.00 36.18 57 LYS C C 1
ATOM 3077 O O . LYS C 1 60 ? 54.585 -9.681 7.883 1.00 36.05 57 LYS C O 1
ATOM 3083 N N . ARG C 1 61 ? 53.486 -11.441 8.770 1.00 36.78 58 ARG C N 1
ATOM 3084 C CA . ARG C 1 61 ? 53.252 -12.101 7.482 1.00 36.98 58 ARG C CA 1
ATOM 3085 C C . ARG C 1 61 ? 52.452 -11.210 6.519 1.00 35.43 58 ARG C C 1
ATOM 3086 O O . ARG C 1 61 ? 52.789 -11.145 5.333 1.00 34.04 58 ARG C O 1
ATOM 3094 N N . GLU C 1 62 ? 51.403 -10.542 7.027 1.00 32.64 59 GLU C N 1
ATOM 3095 C CA . GLU C 1 62 ? 50.582 -9.651 6.205 1.00 32.61 59 GLU C CA 1
ATOM 3096 C C . GLU C 1 62 ? 51.499 -8.738 5.425 1.00 32.16 59 GLU C C 1
ATOM 3097 O O . GLU C 1 62 ? 51.365 -8.600 4.208 1.00 32.34 59 GLU C O 1
ATOM 3103 N N . VAL C 1 63 ? 52.429 -8.105 6.135 1.00 31.15 60 VAL C N 1
ATOM 3104 C CA . VAL C 1 63 ? 53.328 -7.176 5.493 1.00 31.49 60 VAL C CA 1
ATOM 3105 C C . VAL C 1 63 ? 54.216 -7.896 4.509 1.00 33.20 60 VAL C C 1
ATOM 3106 O O . VAL C 1 63 ? 54.256 -7.541 3.326 1.00 33.63 60 VAL C O 1
ATOM 3110 N N . GLN C 1 64 ? 54.922 -8.915 4.981 1.00 32.55 61 GLN C N 1
ATOM 3111 C CA . GLN C 1 64 ? 55.798 -9.658 4.091 1.00 33.46 61 GLN C CA 1
ATOM 3112 C C . GLN C 1 64 ? 55.122 -9.950 2.760 1.00 34.68 61 GLN C C 1
ATOM 3113 O O . GLN C 1 64 ? 55.684 -9.662 1.702 1.00 37.48 61 GLN C O 1
ATOM 3119 N N . ASN C 1 65 ? 53.912 -10.510 2.822 1.00 34.32 62 ASN C N 1
ATOM 3120 C CA . ASN C 1 65 ? 53.135 -10.834 1.635 1.00 33.16 62 ASN C CA 1
ATOM 3121 C C . ASN C 1 65 ? 53.032 -9.662 0.662 1.00 32.84 62 ASN C C 1
ATOM 3122 O O . ASN C 1 65 ? 53.200 -9.817 -0.549 1.00 32.33 62 ASN C O 1
ATOM 3127 N N . ALA C 1 66 ? 52.739 -8.484 1.198 1.00 32.48 63 ALA C N 1
ATOM 3128 C CA . ALA C 1 66 ? 52.602 -7.282 0.393 1.00 29.56 63 ALA C CA 1
ATOM 3129 C C . ALA C 1 66 ? 53.933 -6.922 -0.282 1.00 30.44 63 ALA C C 1
ATOM 3130 O O . ALA C 1 66 ? 53.970 -6.618 -1.468 1.00 31.14 63 ALA C O 1
ATOM 3132 N N . ILE C 1 67 ? 55.014 -6.952 0.492 1.00 27.19 64 ILE C N 1
ATOM 3133 C CA . ILE C 1 67 ? 56.338 -6.629 0.014 1.00 29.01 64 ILE C CA 1
ATOM 3134 C C . ILE C 1 67 ? 56.769 -7.529 -1.154 1.00 31.22 64 ILE C C 1
ATOM 3135 O O . ILE C 1 67 ? 57.223 -7.035 -2.205 1.00 30.03 64 ILE C O 1
ATOM 3140 N N . LEU C 1 68 ? 56.640 -8.843 -0.990 1.00 31.25 65 LEU C N 1
ATOM 3141 C CA . LEU C 1 68 ? 57.039 -9.744 -2.063 1.00 31.00 65 LEU C CA 1
ATOM 3142 C C . LEU C 1 68 ? 56.236 -9.514 -3.336 1.00 31.49 65 LEU C C 1
ATOM 3143 O O . LEU C 1 68 ? 56.777 -9.513 -4.443 1.00 33.31 65 LEU C O 1
ATOM 3148 N N . THR C 1 69 ? 54.944 -9.290 -3.187 1.00 29.58 66 THR C N 1
ATOM 3149 C CA . THR C 1 69 ? 54.119 -9.108 -4.358 1.00 30.65 66 THR C CA 1
ATOM 3150 C C . THR C 1 69 ? 54.420 -7.800 -5.071 1.00 30.65 66 THR C C 1
ATOM 3151 O O . THR C 1 69 ? 54.628 -7.768 -6.296 1.00 30.51 66 THR C O 1
ATOM 3155 N N . GLY C 1 70 ? 54.444 -6.724 -4.293 1.00 30.96 67 GLY C N 1
ATOM 3156 C CA . GLY C 1 70 ? 54.701 -5.406 -4.841 1.00 31.92 67 GLY C CA 1
ATOM 3157 C C . GLY C 1 70 ? 56.026 -5.315 -5.560 1.00 31.30 67 GLY C C 1
ATOM 3158 O O . GLY C 1 70 ? 56.092 -4.839 -6.693 1.00 31.65 67 GLY C O 1
ATOM 3159 N N . ILE C 1 71 ? 57.084 -5.779 -4.902 1.00 30.21 68 ILE C N 1
ATOM 3160 C CA . ILE C 1 71 ? 58.413 -5.750 -5.493 1.00 28.47 68 ILE C CA 1
ATOM 3161 C C . ILE C 1 71 ? 58.456 -6.591 -6.770 1.00 30.35 68 ILE C C 1
ATOM 3162 O O . ILE C 1 71 ? 58.943 -6.118 -7.814 1.00 30.54 68 ILE C O 1
ATOM 3167 N N . GLN C 1 72 ? 57.931 -7.818 -6.676 1.00 31.48 69 GLN C N 1
ATOM 3168 C CA . GLN C 1 72 ? 57.857 -8.758 -7.797 1.00 31.96 69 GLN C CA 1
ATOM 3169 C C . GLN C 1 72 ? 57.326 -8.080 -9.076 1.00 33.04 69 GLN C C 1
ATOM 3170 O O . GLN C 1 72 ? 57.931 -8.197 -10.153 1.00 31.72 69 GLN C O 1
ATOM 3176 N N . LEU C 1 73 ? 56.200 -7.371 -8.953 1.00 32.50 70 LEU C N 1
ATOM 3177 C CA . LEU C 1 73 ? 55.602 -6.682 -10.106 1.00 33.67 70 LEU C CA 1
ATOM 3178 C C . LEU C 1 73 ? 56.514 -5.579 -10.653 1.00 34.94 70 LEU C C 1
ATOM 3179 O O . LEU C 1 73 ? 56.689 -5.448 -11.872 1.00 32.35 70 LEU C O 1
ATOM 3184 N N . ASP C 1 74 ? 57.085 -4.800 -9.731 1.00 39.42 71 ASP C N 1
ATOM 3185 C CA . ASP C 1 74 ? 58.017 -3.721 -10.063 1.00 44.28 71 ASP C CA 1
ATOM 3186 C C . ASP C 1 74 ? 59.148 -4.288 -10.931 1.00 43.64 71 ASP C C 1
ATOM 3187 O O . ASP C 1 74 ? 59.521 -3.699 -11.953 1.00 42.43 71 ASP C O 1
ATOM 3192 N N . LYS C 1 75 ? 59.680 -5.435 -10.503 1.00 41.56 72 LYS C N 1
ATOM 3193 C CA . LYS C 1 75 ? 60.765 -6.116 -11.204 1.00 42.55 72 LYS C CA 1
ATOM 3194 C C . LYS C 1 75 ? 60.357 -6.571 -12.593 1.00 42.76 72 LYS C C 1
ATOM 3195 O O . LYS C 1 75 ? 61.008 -6.237 -13.582 1.00 42.25 72 LYS C O 1
ATOM 3201 N N . LEU C 1 76 ? 59.293 -7.365 -12.659 1.00 41.35 73 LEU C N 1
ATOM 3202 C CA . LEU C 1 76 ? 58.806 -7.856 -13.938 1.00 38.81 73 LEU C CA 1
ATOM 3203 C C . LEU C 1 76 ? 58.526 -6.672 -14.859 1.00 37.15 73 LEU C C 1
ATOM 3204 O O . LEU C 1 76 ? 58.795 -6.727 -16.057 1.00 36.22 73 LEU C O 1
ATOM 3209 N N . ALA C 1 77 ? 57.989 -5.595 -14.301 1.00 34.11 74 ALA C N 1
ATOM 3210 C CA . ALA C 1 77 ? 57.721 -4.420 -15.114 1.00 34.35 74 ALA C CA 1
ATOM 3211 C C . ALA C 1 77 ? 58.994 -3.785 -15.690 1.00 38.03 74 ALA C C 1
ATOM 3212 O O . ALA C 1 77 ? 59.070 -3.552 -16.891 1.00 38.19 74 ALA C O 1
ATOM 3214 N N . GLU C 1 78 ? 60.002 -3.503 -14.865 1.00 40.70 75 GLU C N 1
ATOM 3215 C CA . GLU C 1 78 ? 61.197 -2.879 -15.409 1.00 42.25 75 GLU C CA 1
ATOM 3216 C C . GLU C 1 78 ? 61.955 -3.796 -16.340 1.00 44.35 75 GLU C C 1
ATOM 3217 O O . GLU C 1 78 ? 62.770 -3.328 -17.134 1.00 47.25 75 GLU C O 1
ATOM 3223 N N . ASP C 1 79 ? 61.687 -5.099 -16.256 1.00 45.48 76 ASP C N 1
ATOM 3224 C CA . ASP C 1 79 ? 62.343 -6.075 -17.125 1.00 45.56 76 ASP C CA 1
ATOM 3225 C C . ASP C 1 79 ? 61.450 -6.315 -18.312 1.00 44.37 76 ASP C C 1
ATOM 3226 O O . ASP C 1 79 ? 61.749 -7.177 -19.139 1.00 45.27 76 ASP C O 1
ATOM 3231 N N . GLY C 1 80 ? 60.352 -5.559 -18.375 1.00 44.74 77 GLY C N 1
ATOM 3232 C CA . GLY C 1 80 ? 59.384 -5.680 -19.458 1.00 45.47 77 GLY C CA 1
ATOM 3233 C C . GLY C 1 80 ? 58.853 -7.093 -19.670 1.00 45.97 77 GLY C C 1
ATOM 3234 O O . GLY C 1 80 ? 58.696 -7.548 -20.810 1.00 44.88 77 GLY C O 1
ATOM 3235 N N . ARG C 1 81 ? 58.552 -7.788 -18.573 1.00 44.74 78 ARG C N 1
ATOM 3236 C CA . ARG C 1 81 ? 58.080 -9.161 -18.652 1.00 43.13 78 ARG C CA 1
ATOM 3237 C C . ARG C 1 81 ? 56.593 -9.351 -18.380 1.00 42.10 78 ARG C C 1
ATOM 3238 O O . ARG C 1 81 ? 56.098 -10.478 -18.422 1.00 40.59 78 ARG C O 1
ATOM 3246 N N . LEU C 1 82 ? 55.877 -8.266 -18.109 1.00 40.43 79 LEU C N 1
ATOM 3247 C CA . LEU C 1 82 ? 54.455 -8.392 -17.845 1.00 41.54 79 LEU C CA 1
ATOM 3248 C C . LEU C 1 82 ? 53.742 -8.360 -19.178 1.00 43.80 79 LEU C C 1
ATOM 3249 O O . LEU C 1 82 ? 54.398 -8.204 -20.208 1.00 46.31 79 LEU C O 1
ATOM 3254 N N . ASP C 1 83 ? 52.419 -8.522 -19.168 1.00 44.30 80 ASP C N 1
ATOM 3255 C CA . ASP C 1 83 ? 51.624 -8.491 -20.400 1.00 43.35 80 ASP C CA 1
ATOM 3256 C C . ASP C 1 83 ? 50.954 -7.146 -20.615 1.00 42.85 80 ASP C C 1
ATOM 3257 O O . ASP C 1 83 ? 50.445 -6.533 -19.672 1.00 43.36 80 ASP C O 1
ATOM 3262 N N . GLU C 1 84 ? 50.964 -6.669 -21.851 1.00 41.87 81 GLU C N 1
ATOM 3263 C CA . GLU C 1 84 ? 50.334 -5.389 -22.135 1.00 42.89 81 GLU C CA 1
ATOM 3264 C C . GLU C 1 84 ? 48.838 -5.580 -21.989 1.00 41.78 81 GLU C C 1
ATOM 3265 O O . GLU C 1 84 ? 48.339 -6.675 -22.253 1.00 44.18 81 GLU C O 1
ATOM 3271 N N . PRO C 1 85 ? 48.098 -4.532 -21.566 1.00 38.55 82 PRO C N 1
ATOM 3272 C CA . PRO C 1 85 ? 48.604 -3.203 -21.225 1.00 37.91 82 PRO C CA 1
ATOM 3273 C C . PRO C 1 85 ? 49.083 -3.044 -19.769 1.00 38.86 82 PRO C C 1
ATOM 3274 O O . PRO C 1 85 ? 49.586 -1.973 -19.410 1.00 35.54 82 PRO C O 1
ATOM 3278 N N . LEU C 1 86 ? 48.924 -4.092 -18.942 1.00 38.31 83 LEU C N 1
ATOM 3279 C CA . LEU C 1 86 ? 49.344 -4.049 -17.518 1.00 37.22 83 LEU C CA 1
ATOM 3280 C C . LEU C 1 86 ? 50.797 -3.599 -17.415 1.00 36.16 83 LEU C C 1
ATOM 3281 O O . LEU C 1 86 ? 51.150 -2.778 -16.564 1.00 35.62 83 LEU C O 1
ATOM 3286 N N . GLN C 1 87 ? 51.625 -4.175 -18.282 1.00 36.55 84 GLN C N 1
ATOM 3287 C CA . GLN C 1 87 ? 53.044 -3.862 -18.376 1.00 40.51 84 GLN C CA 1
ATOM 3288 C C . GLN C 1 87 ? 53.282 -2.349 -18.390 1.00 41.31 84 GLN C C 1
ATOM 3289 O O . GLN C 1 87 ? 54.008 -1.812 -17.561 1.00 39.85 84 GLN C O 1
ATOM 3295 N N . SER C 1 88 ? 52.671 -1.643 -19.319 1.00 44.54 85 SER C N 1
ATOM 3296 C CA . SER C 1 88 ? 52.898 -0.215 -19.334 1.00 48.72 85 SER C CA 1
ATOM 3297 C C . SER C 1 88 ? 52.212 0.472 -18.150 1.00 46.55 85 SER C C 1
ATOM 3298 O O . SER C 1 88 ? 52.790 1.351 -17.528 1.00 48.41 85 SER C O 1
ATOM 3301 N N . ILE C 1 89 ? 50.999 0.061 -17.815 1.00 43.89 86 ILE C N 1
ATOM 3302 C CA . ILE C 1 89 ? 50.310 0.683 -16.698 1.00 42.16 86 ILE C CA 1
ATOM 3303 C C . ILE C 1 89 ? 51.174 0.685 -15.438 1.00 42.14 86 ILE C C 1
ATOM 3304 O O . ILE C 1 89 ? 51.304 1.721 -14.764 1.00 42.55 86 ILE C O 1
ATOM 3309 N N . ILE C 1 90 ? 51.765 -0.465 -15.111 1.00 40.25 87 ILE C N 1
ATOM 3310 C CA . ILE C 1 90 ? 52.600 -0.552 -13.910 1.00 38.80 87 ILE C CA 1
ATOM 3311 C C . ILE C 1 90 ? 53.938 0.194 -14.084 1.00 41.81 87 ILE C C 1
ATOM 3312 O O . ILE C 1 90 ? 54.361 0.961 -13.202 1.00 36.66 87 ILE C O 1
ATOM 3317 N N . ARG C 1 91 ? 54.574 -0.010 -15.234 1.00 44.64 88 ARG C N 1
ATOM 3318 C CA . ARG C 1 91 ? 55.849 0.631 -15.536 1.00 48.99 88 ARG C CA 1
ATOM 3319 C C . ARG C 1 91 ? 55.756 2.155 -15.496 1.00 49.91 88 ARG C C 1
ATOM 3320 O O . ARG C 1 91 ? 56.659 2.833 -14.998 1.00 53.18 88 ARG C O 1
ATOM 3328 N N . ARG C 1 92 ? 54.664 2.688 -16.026 1.00 51.59 89 ARG C N 1
ATOM 3329 C CA . ARG C 1 92 ? 54.445 4.124 -16.063 1.00 56.28 89 ARG C CA 1
ATOM 3330 C C . ARG C 1 92 ? 53.852 4.655 -14.773 1.00 52.69 89 ARG C C 1
ATOM 3331 O O . ARG C 1 92 ? 53.578 5.848 -14.652 1.00 55.21 89 ARG C O 1
ATOM 3339 N N . ASP C 1 93 ? 53.651 3.780 -13.802 1.00 50.02 90 ASP C N 1
ATOM 3340 C CA . ASP C 1 93 ? 53.061 4.209 -12.538 1.00 47.98 90 ASP C CA 1
ATOM 3341 C C . ASP C 1 93 ? 51.732 4.987 -12.755 1.00 45.90 90 ASP C C 1
ATOM 3342 O O . ASP C 1 93 ? 51.471 6.001 -12.115 1.00 44.96 90 ASP C O 1
ATOM 3347 N N . GLU C 1 94 ? 50.890 4.508 -13.663 1.00 42.81 91 GLU C N 1
ATOM 3348 C CA . GLU C 1 94 ? 49.617 5.167 -13.931 1.00 41.58 91 GLU C CA 1
ATOM 3349 C C . GLU C 1 94 ? 48.820 5.543 -12.683 1.00 41.91 91 GLU C C 1
ATOM 3350 O O . GLU C 1 94 ? 48.319 4.678 -11.959 1.00 41.70 91 GLU C O 1
ATOM 3356 N N . GLY C 1 95 ? 48.675 6.842 -12.453 1.00 41.13 92 GLY C N 1
ATOM 3357 C CA . GLY C 1 95 ? 47.923 7.314 -11.304 1.00 39.88 92 GLY C CA 1
ATOM 3358 C C . GLY C 1 95 ? 46.519 6.750 -11.109 1.00 40.81 92 GLY C C 1
ATOM 3359 O O . GLY C 1 95 ? 46.054 6.645 -9.970 1.00 40.74 92 GLY C O 1
ATOM 3360 N N . LEU C 1 96 ? 45.830 6.392 -12.189 1.00 39.49 93 LEU C N 1
ATOM 3361 C CA . LEU C 1 96 ? 44.482 5.856 -12.059 1.00 39.10 93 LEU C CA 1
ATOM 3362 C C . LEU C 1 96 ? 44.436 4.355 -11.755 1.00 39.84 93 LEU C C 1
ATOM 3363 O O . LEU C 1 96 ? 43.353 3.770 -11.629 1.00 41.72 93 LEU C O 1
ATOM 3368 N N . TYR C 1 97 ? 45.619 3.747 -11.652 1.00 38.85 94 TYR C N 1
ATOM 3369 C CA . TYR C 1 97 ? 45.793 2.331 -11.321 1.00 34.99 94 TYR C CA 1
ATOM 3370 C C . TYR C 1 97 ? 46.144 2.370 -9.835 1.00 33.72 94 TYR C C 1
ATOM 3371 O O . TYR C 1 97 ? 47.219 2.860 -9.480 1.00 34.91 94 TYR C O 1
ATOM 3380 N N . GLY C 1 98 ? 45.255 1.861 -8.975 1.00 32.05 95 GLY C N 1
ATOM 3381 C CA . GLY C 1 98 ? 45.488 1.914 -7.538 1.00 29.93 95 GLY C CA 1
ATOM 3382 C C . GLY C 1 98 ? 45.754 0.630 -6.764 1.00 31.53 95 GLY C C 1
ATOM 3383 O O . GLY C 1 98 ? 45.614 0.598 -5.521 1.00 26.12 95 GLY C O 1
ATOM 3384 N N . VAL C 1 99 ? 46.152 -0.422 -7.475 1.00 32.42 96 VAL C N 1
ATOM 3385 C CA . VAL C 1 99 ? 46.427 -1.693 -6.836 1.00 33.39 96 VAL C CA 1
ATOM 3386 C C . VAL C 1 99 ? 47.603 -1.570 -5.892 1.00 36.16 96 VAL C C 1
ATOM 3387 O O . VAL C 1 99 ? 47.697 -2.321 -4.929 1.00 38.16 96 VAL C O 1
ATOM 3391 N N . ASP C 1 100 ? 48.503 -0.625 -6.159 1.00 37.75 97 ASP C N 1
ATOM 3392 C CA . ASP C 1 100 ? 49.660 -0.414 -5.288 1.00 40.48 97 ASP C CA 1
ATOM 3393 C C . ASP C 1 100 ? 49.195 0.312 -4.046 1.00 41.40 97 ASP C C 1
ATOM 3394 O O . ASP C 1 100 ? 49.705 0.094 -2.945 1.00 42.74 97 ASP C O 1
ATOM 3399 N N . GLU C 1 101 ? 48.205 1.175 -4.220 1.00 44.14 98 GLU C N 1
ATOM 3400 C CA . GLU C 1 101 ? 47.659 1.902 -3.089 1.00 50.04 98 GLU C CA 1
ATOM 3401 C C . GLU C 1 101 ? 47.074 0.838 -2.159 1.00 48.64 98 GLU C C 1
ATOM 3402 O O . GLU C 1 101 ? 47.242 0.886 -0.945 1.00 48.76 98 GLU C O 1
ATOM 3408 N N . ILE C 1 102 ? 46.393 -0.123 -2.779 1.00 48.19 99 ILE C N 1
ATOM 3409 C CA . ILE C 1 102 ? 45.758 -1.264 -2.129 1.00 45.51 99 ILE C CA 1
ATOM 3410 C C . ILE C 1 102 ? 46.726 -2.059 -1.248 1.00 42.48 99 ILE C C 1
ATOM 3411 O O . ILE C 1 102 ? 46.452 -2.289 -0.071 1.00 44.27 99 ILE C O 1
ATOM 3416 N N . LEU C 1 103 ? 47.844 -2.499 -1.818 1.00 35.83 100 LEU C N 1
ATOM 3417 C CA . LEU C 1 103 ? 48.818 -3.273 -1.059 1.00 32.06 100 LEU C CA 1
ATOM 3418 C C . LEU C 1 103 ? 49.378 -2.503 0.113 1.00 32.85 100 LEU C C 1
ATOM 3419 O O . LEU C 1 103 ? 49.575 -3.055 1.194 1.00 33.47 100 LEU C O 1
ATOM 3424 N N . ALA C 1 104 ? 49.654 -1.225 -0.113 1.00 34.91 101 ALA C N 1
ATOM 3425 C CA . ALA C 1 104 ? 50.183 -0.350 0.922 1.00 34.64 101 ALA C CA 1
ATOM 3426 C C . ALA C 1 104 ? 49.194 -0.227 2.080 1.00 36.15 101 ALA C C 1
ATOM 3427 O O . ALA C 1 104 ? 49.574 -0.426 3.229 1.00 35.66 101 ALA C O 1
ATOM 3429 N N . LEU C 1 105 ? 47.933 0.108 1.793 1.00 41.21 102 LEU C N 1
ATOM 3430 C CA . LEU C 1 105 ? 46.943 0.244 2.862 1.00 47.98 102 LEU C CA 1
ATOM 3431 C C . LEU C 1 105 ? 46.902 -1.055 3.639 1.00 46.61 102 LEU C C 1
ATOM 3432 O O . LEU C 1 105 ? 46.596 -1.073 4.831 1.00 48.04 102 LEU C O 1
ATOM 3437 N N . SER C 1 106 ? 47.228 -2.141 2.944 1.00 43.71 103 SER C N 1
ATOM 3438 C CA . SER C 1 106 ? 47.290 -3.481 3.515 1.00 38.74 103 SER C CA 1
ATOM 3439 C C . SER C 1 106 ? 48.293 -3.448 4.679 1.00 37.75 103 SER C C 1
ATOM 3440 O O . SER C 1 106 ? 47.998 -3.858 5.810 1.00 38.26 103 SER C O 1
ATOM 3443 N N . ILE C 1 107 ? 49.485 -2.940 4.387 1.00 34.65 104 ILE C N 1
ATOM 3444 C CA . ILE C 1 107 ? 50.530 -2.843 5.389 1.00 34.12 104 ILE C CA 1
ATOM 3445 C C . ILE C 1 107 ? 50.135 -1.936 6.549 1.00 34.16 104 ILE C C 1
ATOM 3446 O O . ILE C 1 107 ? 50.341 -2.281 7.712 1.00 34.14 104 ILE C O 1
ATOM 3451 N N . VAL C 1 108 ? 49.552 -0.788 6.222 1.00 35.29 105 VAL C N 1
ATOM 3452 C CA . VAL C 1 108 ? 49.133 0.180 7.219 1.00 36.27 105 VAL C CA 1
ATOM 3453 C C . VAL C 1 108 ? 48.216 -0.418 8.280 1.00 40.65 105 VAL C C 1
ATOM 3454 O O . VAL C 1 108 ? 48.494 -0.298 9.479 1.00 38.59 105 VAL C O 1
ATOM 3458 N N . ASN C 1 109 ? 47.142 -1.076 7.843 1.00 43.24 106 ASN C N 1
ATOM 3459 C CA . ASN C 1 109 ? 46.170 -1.679 8.759 1.00 44.02 106 ASN C CA 1
ATOM 3460 C C . ASN C 1 109 ? 46.705 -2.668 9.772 1.00 43.88 106 ASN C C 1
ATOM 3461 O O . ASN C 1 109 ? 46.031 -2.978 10.749 1.00 43.17 106 ASN C O 1
ATOM 3466 N N . VAL C 1 110 ? 47.901 -3.185 9.548 1.00 44.38 107 VAL C N 1
ATOM 3467 C CA . VAL C 1 110 ? 48.437 -4.116 10.517 1.00 45.50 107 VAL C CA 1
ATOM 3468 C C . VAL C 1 110 ? 48.505 -3.395 11.854 1.00 48.68 107 VAL C C 1
ATOM 3469 O O . VAL C 1 110 ? 48.428 -4.031 12.888 1.00 49.86 107 VAL C O 1
ATOM 3473 N N . TYR C 1 111 ? 48.620 -2.071 11.852 1.00 52.23 108 TYR C N 1
ATOM 3474 C CA . TYR C 1 111 ? 48.683 -1.361 13.123 1.00 56.11 108 TYR C CA 1
ATOM 3475 C C . TYR C 1 111 ? 47.656 -0.280 13.368 1.00 61.17 108 TYR C C 1
ATOM 3476 O O . TYR C 1 111 ? 47.995 0.837 13.765 1.00 62.48 108 TYR C O 1
ATOM 3485 N N . GLY C 1 112 ? 46.393 -0.618 13.154 1.00 64.27 109 GLY C N 1
ATOM 3486 C CA . GLY C 1 112 ? 45.337 0.339 13.403 1.00 68.74 109 GLY C CA 1
ATOM 3487 C C . GLY C 1 112 ? 45.107 1.329 12.291 1.00 72.10 109 GLY C C 1
ATOM 3488 O O . GLY C 1 112 ? 45.637 1.180 11.197 1.00 73.31 109 GLY C O 1
ATOM 3489 N N . SER C 1 113 ? 44.312 2.350 12.599 1.00 75.42 110 SER C N 1
ATOM 3490 C CA . SER C 1 113 ? 43.950 3.404 11.663 1.00 77.17 110 SER C CA 1
ATOM 3491 C C . SER C 1 113 ? 44.765 4.682 11.846 1.00 76.46 110 SER C C 1
ATOM 3492 O O . SER C 1 113 ? 44.709 5.592 11.023 1.00 78.97 110 SER C O 1
ATOM 3495 N N . ILE C 1 114 ? 45.523 4.740 12.930 1.00 75.90 111 ILE C N 1
ATOM 3496 C CA . ILE C 1 114 ? 46.372 5.885 13.238 1.00 76.62 111 ILE C CA 1
ATOM 3497 C C . ILE C 1 114 ? 47.437 6.116 12.146 1.00 73.28 111 ILE C C 1
ATOM 3498 O O . ILE C 1 114 ? 47.973 7.229 11.993 1.00 73.91 111 ILE C O 1
ATOM 3503 N N . GLY C 1 115 ? 47.741 5.055 11.398 1.00 70.02 112 GLY C N 1
ATOM 3504 C CA . GLY C 1 115 ? 48.742 5.131 10.349 1.00 65.28 112 GLY C CA 1
ATOM 3505 C C . GLY C 1 115 ? 48.298 5.824 9.078 1.00 61.57 112 GLY C C 1
ATOM 3506 O O . GLY C 1 115 ? 49.129 6.341 8.337 1.00 62.29 112 GLY C O 1
ATOM 3507 N N . PHE C 1 116 ? 46.995 5.828 8.811 1.00 59.52 113 PHE C N 1
ATOM 3508 C CA . PHE C 1 116 ? 46.444 6.482 7.621 1.00 60.65 113 PHE C CA 1
ATOM 3509 C C . PHE C 1 116 ? 46.907 7.934 7.453 1.00 59.34 113 PHE C C 1
ATOM 3510 O O . PHE C 1 116 ? 47.156 8.412 6.344 1.00 57.44 113 PHE C O 1
ATOM 3518 N N . THR C 1 117 ? 47.042 8.633 8.564 1.00 59.87 114 THR C N 1
ATOM 3519 C CA . THR C 1 117 ? 47.479 10.008 8.518 1.00 59.16 114 THR C CA 1
ATOM 3520 C C . THR C 1 117 ? 48.963 10.150 8.145 1.00 58.65 114 THR C C 1
ATOM 3521 O O . THR C 1 117 ? 49.327 11.069 7.412 1.00 58.71 114 THR C O 1
ATOM 3525 N N . ASN C 1 118 ? 49.816 9.248 8.629 1.00 57.17 115 ASN C N 1
ATOM 3526 C CA . ASN C 1 118 ? 51.238 9.334 8.312 1.00 56.64 115 ASN C CA 1
ATOM 3527 C C . ASN C 1 118 ? 51.524 8.777 6.940 1.00 55.82 115 ASN C C 1
ATOM 3528 O O . ASN C 1 118 ? 52.447 9.231 6.256 1.00 55.90 115 ASN C O 1
ATOM 3533 N N . TYR C 1 119 ? 50.743 7.788 6.525 1.00 55.13 116 TYR C N 1
ATOM 3534 C CA . TYR C 1 119 ? 50.979 7.226 5.217 1.00 53.50 116 TYR C CA 1
ATOM 3535 C C . TYR C 1 119 ? 50.824 8.347 4.188 1.00 54.66 116 TYR C C 1
ATOM 3536 O O . TYR C 1 119 ? 51.688 8.546 3.325 1.00 52.06 116 TYR C O 1
ATOM 3545 N N . GLY C 1 120 ? 49.721 9.085 4.297 1.00 55.04 117 GLY C N 1
ATOM 3546 C CA . GLY C 1 120 ? 49.489 10.191 3.393 1.00 54.40 117 GLY C CA 1
ATOM 3547 C C . GLY C 1 120 ? 50.607 11.204 3.554 1.00 55.20 117 GLY C C 1
ATOM 3548 O O . GLY C 1 120 ? 51.304 11.525 2.595 1.00 57.64 117 GLY C O 1
ATOM 3549 N N . TYR C 1 121 ? 50.789 11.699 4.773 1.00 53.49 118 TYR C N 1
ATOM 3550 C CA . TYR C 1 121 ? 51.833 12.671 5.048 1.00 54.12 118 TYR C CA 1
ATOM 3551 C C . TYR C 1 121 ? 53.227 12.340 4.461 1.00 54.54 118 TYR C C 1
ATOM 3552 O O . TYR C 1 121 ? 53.683 13.064 3.570 1.00 55.02 118 TYR C O 1
ATOM 3561 N N . ILE C 1 122 ? 53.915 11.291 4.934 1.00 54.27 119 ILE C N 1
ATOM 3562 C CA . ILE C 1 122 ? 55.241 10.990 4.358 1.00 54.40 119 ILE C CA 1
ATOM 3563 C C . ILE C 1 122 ? 55.128 10.712 2.877 1.00 56.81 119 ILE C C 1
ATOM 3564 O O . ILE C 1 122 ? 56.127 10.769 2.164 1.00 55.77 119 ILE C O 1
ATOM 3569 N N . ASP C 1 123 ? 53.927 10.389 2.410 1.00 60.57 120 ASP C N 1
ATOM 3570 C CA . ASP C 1 123 ? 53.770 10.117 0.996 1.00 66.69 120 ASP C CA 1
ATOM 3571 C C . ASP C 1 123 ? 54.076 11.374 0.201 1.00 68.80 120 ASP C C 1
ATOM 3572 O O . ASP C 1 123 ? 54.742 11.313 -0.835 1.00 71.27 120 ASP C O 1
ATOM 3577 N N . LYS C 1 124 ? 53.601 12.514 0.700 1.00 70.30 121 LYS C N 1
ATOM 3578 C CA . LYS C 1 124 ? 53.808 13.784 0.028 1.00 74.27 121 LYS C CA 1
ATOM 3579 C C . LYS C 1 124 ? 55.155 14.425 0.337 1.00 70.95 121 LYS C C 1
ATOM 3580 O O . LYS C 1 124 ? 55.751 15.071 -0.532 1.00 73.73 121 LYS C O 1
ATOM 3586 N N . GLN C 1 125 ? 55.638 14.256 1.564 1.00 66.58 122 GLN C N 1
ATOM 3587 C CA . GLN C 1 125 ? 56.931 14.816 1.929 1.00 65.07 122 GLN C CA 1
ATOM 3588 C C . GLN C 1 125 ? 58.039 14.077 1.188 1.00 64.42 122 GLN C C 1
ATOM 3589 O O . GLN C 1 125 ? 59.063 14.664 0.831 1.00 63.40 122 GLN C O 1
ATOM 3595 N N . LYS C 1 126 ? 57.830 12.785 0.962 1.00 61.20 123 LYS C N 1
ATOM 3596 C CA . LYS C 1 126 ? 58.802 11.965 0.259 1.00 58.15 123 LYS C CA 1
ATOM 3597 C C . LYS C 1 126 ? 60.241 12.213 0.727 1.00 57.50 123 LYS C C 1
ATOM 3598 O O . LYS C 1 126 ? 61.083 12.665 -0.046 1.00 59.90 123 LYS C O 1
ATOM 3604 N N . PRO C 1 127 ? 60.539 11.932 2.008 1.00 55.82 124 PRO C N 1
ATOM 3605 C CA . PRO C 1 127 ? 61.900 12.143 2.518 1.00 52.96 124 PRO C CA 1
ATOM 3606 C C . PRO C 1 127 ? 62.784 10.912 2.285 1.00 48.75 124 PRO C C 1
ATOM 3607 O O . PRO C 1 127 ? 62.299 9.861 1.893 1.00 48.60 124 PRO C O 1
ATOM 3611 N N . GLY C 1 128 ? 64.081 11.058 2.525 1.00 48.12 125 GLY C N 1
ATOM 3612 C CA . GLY C 1 128 ? 64.998 9.936 2.386 1.00 46.72 125 GLY C CA 1
ATOM 3613 C C . GLY C 1 128 ? 64.903 9.114 1.122 1.00 44.98 125 GLY C C 1
ATOM 3614 O O . GLY C 1 128 ? 64.748 9.691 0.046 1.00 44.51 125 GLY C O 1
ATOM 3615 N N . ILE C 1 129 ? 65.003 7.782 1.236 1.00 42.17 126 ILE C N 1
ATOM 3616 C CA . ILE C 1 129 ? 64.931 6.922 0.045 1.00 41.48 126 ILE C CA 1
ATOM 3617 C C . ILE C 1 129 ? 63.687 7.190 -0.762 1.00 41.08 126 ILE C C 1
ATOM 3618 O O . ILE C 1 129 ? 63.657 6.859 -1.938 1.00 39.45 126 ILE C O 1
ATOM 3623 N N . LEU C 1 130 ? 62.654 7.758 -0.144 1.00 40.81 127 LEU C N 1
ATOM 3624 C CA . LEU C 1 130 ? 61.447 8.047 -0.902 1.00 43.98 127 LEU C CA 1
ATOM 3625 C C . LEU C 1 130 ? 61.752 8.965 -2.114 1.00 47.60 127 LEU C C 1
ATOM 3626 O O . LEU C 1 130 ? 61.030 8.980 -3.118 1.00 45.74 127 LEU C O 1
ATOM 3631 N N . GLN C 1 131 ? 62.848 9.711 -2.024 1.00 54.01 128 GLN C N 1
ATOM 3632 C CA . GLN C 1 131 ? 63.281 10.561 -3.130 1.00 59.57 128 GLN C CA 1
ATOM 3633 C C . GLN C 1 131 ? 63.854 9.651 -4.240 1.00 60.65 128 GLN C C 1
ATOM 3634 O O . GLN C 1 131 ? 63.538 9.817 -5.409 1.00 62.30 128 GLN C O 1
ATOM 3640 N N . TYR C 1 132 ? 64.693 8.692 -3.854 1.00 63.72 129 TYR C N 1
ATOM 3641 C CA . TYR C 1 132 ? 65.300 7.747 -4.785 1.00 70.50 129 TYR C CA 1
ATOM 3642 C C . TYR C 1 132 ? 64.220 6.893 -5.429 1.00 71.30 129 TYR C C 1
ATOM 3643 O O . TYR C 1 132 ? 64.181 6.723 -6.648 1.00 71.49 129 TYR C O 1
ATOM 3652 N N . LEU C 1 133 ? 63.350 6.338 -4.595 1.00 70.63 130 LEU C N 1
ATOM 3653 C CA . LEU C 1 133 ? 62.280 5.476 -5.062 1.00 67.96 130 LEU C CA 1
ATOM 3654 C C . LEU C 1 133 ? 61.281 6.172 -5.961 1.00 68.93 130 LEU C C 1
ATOM 3655 O O . LEU C 1 133 ? 60.794 5.590 -6.925 1.00 69.49 130 LEU C O 1
ATOM 3660 N N . ASN C 1 134 ? 60.980 7.424 -5.658 1.00 69.88 131 ASN C N 1
ATOM 3661 C CA . ASN C 1 134 ? 60.002 8.156 -6.448 1.00 74.15 131 ASN C CA 1
ATOM 3662 C C . ASN C 1 134 ? 60.589 8.854 -7.685 1.00 76.53 131 ASN C C 1
ATOM 3663 O O . ASN C 1 134 ? 59.842 9.404 -8.492 1.00 76.37 131 ASN C O 1
ATOM 3668 N N . ASP C 1 135 ? 61.907 8.802 -7.861 1.00 78.26 132 ASP C N 1
ATOM 3669 C CA . ASP C 1 135 ? 62.549 9.501 -8.977 1.00 77.74 132 ASP C CA 1
ATOM 3670 C C . ASP C 1 135 ? 61.910 9.428 -10.357 1.00 77.73 132 ASP C C 1
ATOM 3671 O O . ASP C 1 135 ? 61.550 10.465 -10.918 1.00 78.69 132 ASP C O 1
ATOM 3676 N N . LYS C 1 136 ? 61.795 8.229 -10.919 1.00 76.35 133 LYS C N 1
ATOM 3677 C CA . LYS C 1 136 ? 61.194 8.064 -12.251 1.00 77.99 133 LYS C CA 1
ATOM 3678 C C . LYS C 1 136 ? 62.169 8.246 -13.404 1.00 76.29 133 LYS C C 1
ATOM 3679 O O . LYS C 1 136 ? 61.738 8.362 -14.545 1.00 78.32 133 LYS C O 1
ATOM 3685 N N . SER C 1 137 ? 63.467 8.289 -13.126 1.00 75.51 134 SER C N 1
ATOM 3686 C CA . SER C 1 137 ? 64.445 8.476 -14.196 1.00 72.09 134 SER C CA 1
ATOM 3687 C C . SER C 1 137 ? 65.744 7.814 -13.808 1.00 68.57 134 SER C C 1
ATOM 3688 O O . SER C 1 137 ? 66.832 8.290 -14.148 1.00 68.55 134 SER C O 1
ATOM 3691 N N . THR C 1 138 ? 65.610 6.717 -13.076 1.00 64.76 135 THR C N 1
ATOM 3692 C CA . THR C 1 138 ? 66.751 5.943 -12.609 1.00 60.91 135 THR C CA 1
ATOM 3693 C C . THR C 1 138 ? 66.676 4.679 -13.427 1.00 58.87 135 THR C C 1
ATOM 3694 O O . THR C 1 138 ? 67.528 3.795 -13.316 1.00 58.96 135 THR C O 1
ATOM 3698 N N . GLY C 1 139 ? 65.623 4.605 -14.243 1.00 58.64 136 GLY C N 1
ATOM 3699 C CA . GLY C 1 139 ? 65.406 3.436 -15.072 1.00 56.71 136 GLY C CA 1
ATOM 3700 C C . GLY C 1 139 ? 64.942 2.252 -14.251 1.00 54.05 136 GLY C C 1
ATOM 3701 O O . GLY C 1 139 ? 64.948 1.117 -14.723 1.00 52.80 136 GLY C O 1
ATOM 3702 N N . LYS C 1 140 ? 64.548 2.528 -13.010 1.00 53.49 137 LYS C N 1
ATOM 3703 C CA . LYS C 1 140 ? 64.058 1.504 -12.098 1.00 50.91 137 LYS C CA 1
ATOM 3704 C C . LYS C 1 140 ? 62.574 1.713 -11.787 1.00 48.20 137 LYS C C 1
ATOM 3705 O O . LYS C 1 140 ? 62.133 2.832 -11.532 1.00 50.27 137 LYS C O 1
ATOM 3711 N N . CYS C 1 141 ? 61.798 0.633 -11.848 1.00 45.22 138 CYS C N 1
ATOM 3712 C CA . CYS C 1 141 ? 60.376 0.717 -11.517 1.00 40.06 138 CYS C CA 1
ATOM 3713 C C . CYS C 1 141 ? 60.139 0.495 -10.019 1.00 35.55 138 CYS C C 1
ATOM 3714 O O . CYS C 1 141 ? 60.473 -0.556 -9.472 1.00 33.07 138 CYS C O 1
ATOM 3717 N N . ASN C 1 142 ? 59.580 1.494 -9.359 1.00 34.62 139 ASN C N 1
ATOM 3718 C CA . ASN C 1 142 ? 59.277 1.367 -7.944 1.00 36.12 139 ASN C CA 1
ATOM 3719 C C . ASN C 1 142 ? 57.820 1.783 -7.767 1.00 38.26 139 ASN C C 1
ATOM 3720 O O . ASN C 1 142 ? 57.460 2.392 -6.762 1.00 38.33 139 ASN C O 1
ATOM 3725 N N . THR C 1 143 ? 56.987 1.449 -8.752 1.00 40.35 140 THR C N 1
ATOM 3726 C CA . THR C 1 143 ? 55.575 1.769 -8.697 1.00 41.53 140 THR C CA 1
ATOM 3727 C C . THR C 1 143 ? 54.973 1.266 -7.395 1.00 42.05 140 THR C C 1
ATOM 3728 O O . THR C 1 143 ? 54.195 1.979 -6.766 1.00 44.62 140 THR C O 1
ATOM 3732 N N . PHE C 1 144 ? 55.336 0.048 -6.989 1.00 40.01 141 PHE C N 1
ATOM 3733 C CA . PHE C 1 144 ? 54.815 -0.536 -5.751 1.00 40.27 141 PHE C CA 1
ATOM 3734 C C . PHE C 1 144 ? 55.641 -0.259 -4.493 1.00 41.65 141 PHE C C 1
ATOM 3735 O O . PHE C 1 144 ? 55.086 0.104 -3.445 1.00 37.87 141 PHE C O 1
ATOM 3743 N N . LEU C 1 145 ? 56.954 -0.442 -4.590 1.00 42.81 142 LEU C N 1
ATOM 3744 C CA . LEU C 1 145 ? 57.830 -0.223 -3.443 1.00 43.39 142 LEU C CA 1
ATOM 3745 C C . LEU C 1 145 ? 57.668 1.167 -2.870 1.00 45.43 142 LEU C C 1
ATOM 3746 O O . LEU C 1 145 ? 57.810 1.378 -1.665 1.00 46.90 142 LEU C O 1
ATOM 3751 N N . ASP C 1 146 ? 57.370 2.116 -3.750 1.00 47.86 143 ASP C N 1
ATOM 3752 C CA . ASP C 1 146 ? 57.181 3.489 -3.339 1.00 51.81 143 ASP C CA 1
ATOM 3753 C C . ASP C 1 146 ? 56.166 3.546 -2.203 1.00 49.20 143 ASP C C 1
ATOM 3754 O O . ASP C 1 146 ? 56.514 3.908 -1.081 1.00 50.99 143 ASP C O 1
ATOM 3759 N N . ASP C 1 147 ? 54.921 3.153 -2.491 1.00 49.14 144 ASP C N 1
ATOM 3760 C CA . ASP C 1 147 ? 53.833 3.140 -1.500 1.00 44.23 144 ASP C CA 1
ATOM 3761 C C . ASP C 1 147 ? 54.136 2.234 -0.318 1.00 40.44 144 ASP C C 1
ATOM 3762 O O . ASP C 1 147 ? 53.822 2.564 0.815 1.00 37.95 144 ASP C O 1
ATOM 3767 N N . ILE C 1 148 ? 54.731 1.082 -0.615 1.00 37.33 145 ILE C N 1
ATOM 3768 C CA . ILE C 1 148 ? 55.097 0.079 0.373 1.00 36.38 145 ILE C CA 1
ATOM 3769 C C . ILE C 1 148 ? 56.027 0.569 1.481 1.00 36.69 145 ILE C C 1
ATOM 3770 O O . ILE C 1 148 ? 55.831 0.221 2.648 1.00 36.13 145 ILE C O 1
ATOM 3775 N N . VAL C 1 149 ? 57.039 1.359 1.130 1.00 38.26 146 VAL C N 1
ATOM 3776 C CA . VAL C 1 149 ? 57.978 1.853 2.136 1.00 40.19 146 VAL C CA 1
ATOM 3777 C C . VAL C 1 149 ? 57.292 2.948 2.939 1.00 40.63 146 VAL C C 1
ATOM 3778 O O . VAL C 1 149 ? 57.454 3.034 4.168 1.00 39.50 146 VAL C O 1
ATOM 3782 N N . GLY C 1 150 ? 56.520 3.776 2.230 1.00 39.92 147 GLY C N 1
ATOM 3783 C CA . GLY C 1 150 ? 55.761 4.831 2.879 1.00 38.12 147 GLY C CA 1
ATOM 3784 C C . GLY C 1 150 ? 54.800 4.184 3.853 1.00 37.53 147 GLY C C 1
ATOM 3785 O O . GLY C 1 150 ? 54.599 4.644 4.966 1.00 37.96 147 GLY C O 1
ATOM 3786 N N . ALA C 1 151 ? 54.208 3.079 3.444 1.00 38.82 148 ALA C N 1
ATOM 3787 C CA . ALA C 1 151 ? 53.286 2.392 4.322 1.00 38.04 148 ALA C CA 1
ATOM 3788 C C . ALA C 1 151 ? 54.011 1.763 5.510 1.00 35.77 148 ALA C C 1
ATOM 3789 O O . ALA C 1 151 ? 53.533 1.843 6.639 1.00 35.20 148 ALA C O 1
ATOM 3791 N N . ILE C 1 152 ? 55.162 1.146 5.264 1.00 33.07 149 ILE C N 1
ATOM 3792 C CA . ILE C 1 152 ? 55.890 0.500 6.350 1.00 33.82 149 ILE C CA 1
ATOM 3793 C C . ILE C 1 152 ? 56.251 1.504 7.427 1.00 35.50 149 ILE C C 1
ATOM 3794 O O . ILE C 1 152 ? 56.189 1.202 8.621 1.00 33.93 149 ILE C O 1
ATOM 3799 N N . ALA C 1 153 ? 56.629 2.699 6.997 1.00 37.85 150 ALA C N 1
ATOM 3800 C CA . ALA C 1 153 ? 56.996 3.744 7.932 1.00 38.65 150 ALA C CA 1
ATOM 3801 C C . ALA C 1 153 ? 55.785 4.083 8.773 1.00 38.26 150 ALA C C 1
ATOM 3802 O O . ALA C 1 153 ? 55.844 4.080 9.993 1.00 40.95 150 ALA C O 1
ATOM 3804 N N . ALA C 1 154 ? 54.679 4.357 8.098 1.00 37.95 151 ALA C N 1
ATOM 3805 C CA . ALA C 1 154 ? 53.428 4.733 8.759 1.00 38.25 151 ALA C CA 1
ATOM 3806 C C . ALA C 1 154 ? 52.985 3.755 9.823 1.00 36.13 151 ALA C C 1
ATOM 3807 O O . ALA C 1 154 ? 52.575 4.156 10.903 1.00 36.36 151 ALA C O 1
ATOM 3809 N N . ALA C 1 155 ? 53.056 2.471 9.496 1.00 37.93 152 ALA C N 1
ATOM 3810 C CA . ALA C 1 155 ? 52.655 1.405 10.410 1.00 39.39 152 ALA C CA 1
ATOM 3811 C C . ALA C 1 155 ? 53.547 1.366 11.651 1.00 41.75 152 ALA C C 1
ATOM 3812 O O . ALA C 1 155 ? 53.055 1.290 12.764 1.00 39.37 152 ALA C O 1
ATOM 3814 N N . ALA C 1 156 ? 54.862 1.413 11.445 1.00 44.29 153 ALA C N 1
ATOM 3815 C CA . ALA C 1 156 ? 55.826 1.394 12.540 1.00 45.69 153 ALA C CA 1
ATOM 3816 C C . ALA C 1 156 ? 55.606 2.617 13.429 1.00 47.13 153 ALA C C 1
ATOM 3817 O O . ALA C 1 156 ? 55.731 2.562 14.655 1.00 48.80 153 ALA C O 1
ATOM 3819 N N . SER C 1 157 ? 55.268 3.723 12.783 1.00 47.12 154 SER C N 1
ATOM 3820 C CA . SER C 1 157 ? 55.025 4.977 13.453 1.00 48.02 154 SER C CA 1
ATOM 3821 C C . SER C 1 157 ? 53.776 4.816 14.308 1.00 48.05 154 SER C C 1
ATOM 3822 O O . SER C 1 157 ? 53.709 5.297 15.439 1.00 49.86 154 SER C O 1
ATOM 3825 N N . SER C 1 158 ? 52.787 4.126 13.757 1.00 48.63 155 SER C N 1
ATOM 3826 C CA . SER C 1 158 ? 51.535 3.894 14.451 1.00 48.41 155 SER C CA 1
ATOM 3827 C C . SER C 1 158 ? 51.816 2.959 15.602 1.00 50.54 155 SER C C 1
ATOM 3828 O O . SER C 1 158 ? 51.303 3.144 16.706 1.00 49.87 155 SER C O 1
ATOM 3831 N N . ARG C 1 159 ? 52.648 1.956 15.343 1.00 50.69 156 ARG C N 1
ATOM 3832 C CA . ARG C 1 159 ? 53.022 0.986 16.360 1.00 48.39 156 ARG C CA 1
ATOM 3833 C C . ARG C 1 159 ? 53.710 1.727 17.488 1.00 50.52 156 ARG C C 1
ATOM 3834 O O . ARG C 1 159 ? 53.423 1.497 18.657 1.00 50.15 156 ARG C O 1
ATOM 3842 N N . LEU C 1 160 ? 54.621 2.622 17.126 1.00 50.11 157 LEU C N 1
ATOM 3843 C CA . LEU C 1 160 ? 55.364 3.393 18.110 1.00 51.26 157 LEU C CA 1
ATOM 3844 C C . LEU C 1 160 ? 54.443 4.187 19.047 1.00 52.75 157 LEU C C 1
ATOM 3845 O O . LEU C 1 160 ? 54.758 4.373 20.225 1.00 53.25 157 LEU C O 1
ATOM 3850 N N . ALA C 1 161 ? 53.312 4.661 18.535 1.00 53.83 158 ALA C N 1
ATOM 3851 C CA . ALA C 1 161 ? 52.379 5.383 19.384 1.00 56.96 158 ALA C CA 1
ATOM 3852 C C . ALA C 1 161 ? 51.804 4.379 20.398 1.00 59.34 158 ALA C C 1
ATOM 3853 O O . ALA C 1 161 ? 52.076 4.469 21.585 1.00 62.42 158 ALA C O 1
ATOM 3855 N N . HIS C 1 162 ? 51.031 3.404 19.931 1.00 61.48 159 HIS C N 1
ATOM 3856 C CA . HIS C 1 162 ? 50.445 2.407 20.831 1.00 66.18 159 HIS C CA 1
ATOM 3857 C C . HIS C 1 162 ? 51.423 1.979 21.915 1.00 69.45 159 HIS C C 1
ATOM 3858 O O . HIS C 1 162 ? 51.045 1.803 23.077 1.00 69.93 159 HIS C O 1
ATOM 3865 N N . ARG C 1 163 ? 52.680 1.794 21.529 1.00 72.82 160 ARG C N 1
ATOM 3866 C CA . ARG C 1 163 ? 53.728 1.409 22.467 1.00 74.87 160 ARG C CA 1
ATOM 3867 C C . ARG C 1 163 ? 54.404 2.689 22.924 1.00 77.25 160 ARG C C 1
ATOM 3868 O O . ARG C 1 163 ? 55.491 3.033 22.470 1.00 76.32 160 ARG C O 1
ATOM 3876 N N . ALA C 1 164 ? 53.728 3.409 23.804 1.00 80.11 161 ALA C N 1
ATOM 3877 C CA . ALA C 1 164 ? 54.235 4.664 24.347 1.00 86.30 161 ALA C CA 1
ATOM 3878 C C . ALA C 1 164 ? 53.347 4.915 25.549 1.00 92.15 161 ALA C C 1
ATOM 3879 O O . ALA C 1 164 ? 53.770 5.481 26.562 1.00 90.95 161 ALA C O 1
ATOM 3881 N N . ALA C 1 165 ? 52.103 4.461 25.416 1.00 96.47 162 ALA C N 1
ATOM 3882 C CA . ALA C 1 165 ? 51.110 4.577 26.468 1.00 100.74 162 ALA C CA 1
ATOM 3883 C C . ALA C 1 165 ? 51.368 3.447 27.473 1.00 103.16 162 ALA C C 1
ATOM 3884 O O . ALA C 1 165 ? 50.553 2.501 27.520 1.00 100.89 162 ALA C O 1
ATOM 3886 N N . ASN D 1 11 ? 15.274 9.568 0.986 1.00 103.04 8 ASN D N 1
ATOM 3887 C CA . ASN D 1 11 ? 15.170 10.327 2.272 1.00 103.96 8 ASN D CA 1
ATOM 3888 C C . ASN D 1 11 ? 16.553 10.548 2.883 1.00 103.72 8 ASN D C 1
ATOM 3889 O O . ASN D 1 11 ? 16.682 11.123 3.964 1.00 104.84 8 ASN D O 1
ATOM 3894 N N . LEU D 1 12 ? 17.590 10.094 2.189 1.00 104.31 9 LEU D N 1
ATOM 3895 C CA . LEU D 1 12 ? 18.943 10.242 2.706 1.00 104.30 9 LEU D CA 1
ATOM 3896 C C . LEU D 1 12 ? 19.733 11.372 2.059 1.00 104.71 9 LEU D C 1
ATOM 3897 O O . LEU D 1 12 ? 20.053 12.347 2.732 1.00 104.02 9 LEU D O 1
ATOM 3902 N N . GLU D 1 13 ? 20.041 11.252 0.768 1.00 105.44 10 GLU D N 1
ATOM 3903 C CA . GLU D 1 13 ? 20.813 12.286 0.076 1.00 107.02 10 GLU D CA 1
ATOM 3904 C C . GLU D 1 13 ? 20.531 13.628 0.770 1.00 109.72 10 GLU D C 1
ATOM 3905 O O . GLU D 1 13 ? 21.456 14.369 1.103 1.00 108.51 10 GLU D O 1
ATOM 3911 N N . GLN D 1 14 ? 19.250 13.895 1.027 1.00 111.70 11 GLN D N 1
ATOM 3912 C CA . GLN D 1 14 ? 18.795 15.122 1.686 1.00 112.86 11 GLN D CA 1
ATOM 3913 C C . GLN D 1 14 ? 19.301 15.257 3.128 1.00 110.51 11 GLN D C 1
ATOM 3914 O O . GLN D 1 14 ? 20.308 15.922 3.370 1.00 110.90 11 GLN D O 1
ATOM 3920 N N . THR D 1 15 ? 18.588 14.643 4.073 1.00 107.72 12 THR D N 1
ATOM 3921 C CA . THR D 1 15 ? 18.953 14.692 5.489 1.00 103.93 12 THR D CA 1
ATOM 3922 C C . THR D 1 15 ? 20.439 14.987 5.664 1.00 102.98 12 THR D C 1
ATOM 3923 O O . THR D 1 15 ? 20.820 15.820 6.483 1.00 102.24 12 THR D O 1
ATOM 3927 N N . ALA D 1 16 ? 21.267 14.297 4.885 1.00 103.72 13 ALA D N 1
ATOM 3928 C CA . ALA D 1 16 ? 22.713 14.455 4.929 1.00 103.53 13 ALA D CA 1
ATOM 3929 C C . ALA D 1 16 ? 23.189 15.900 4.942 1.00 103.47 13 ALA D C 1
ATOM 3930 O O . ALA D 1 16 ? 23.822 16.331 5.906 1.00 104.38 13 ALA D O 1
ATOM 3932 N N . ARG D 1 17 ? 22.883 16.643 3.876 1.00 105.16 14 ARG D N 1
ATOM 3933 C CA . ARG D 1 17 ? 23.297 18.049 3.746 1.00 110.13 14 ARG D CA 1
ATOM 3934 C C . ARG D 1 17 ? 22.796 18.971 4.857 1.00 108.31 14 ARG D C 1
ATOM 3935 O O . ARG D 1 17 ? 23.525 19.877 5.267 1.00 108.79 14 ARG D O 1
ATOM 3943 N N . ARG D 1 18 ? 21.567 18.762 5.339 1.00 105.64 15 ARG D N 1
ATOM 3944 C CA . ARG D 1 18 ? 21.060 19.624 6.409 1.00 101.69 15 ARG D CA 1
ATOM 3945 C C . ARG D 1 18 ? 21.738 19.249 7.721 1.00 98.68 15 ARG D C 1
ATOM 3946 O O . ARG D 1 18 ? 21.906 20.098 8.598 1.00 96.30 15 ARG D O 1
ATOM 3954 N N . TRP D 1 19 ? 22.127 17.979 7.855 1.00 95.46 16 TRP D N 1
ATOM 3955 C CA . TRP D 1 19 ? 22.814 17.531 9.060 1.00 88.98 16 TRP D CA 1
ATOM 3956 C C . TRP D 1 19 ? 24.212 18.091 8.968 1.00 87.09 16 TRP D C 1
ATOM 3957 O O . TRP D 1 19 ? 24.762 18.561 9.959 1.00 88.35 16 TRP D O 1
ATOM 3968 N N . LEU D 1 20 ? 24.779 18.041 7.766 1.00 87.86 17 LEU D N 1
ATOM 3969 C CA . LEU D 1 20 ? 26.110 18.572 7.529 1.00 89.82 17 LEU D CA 1
ATOM 3970 C C . LEU D 1 20 ? 26.074 20.046 7.889 1.00 90.78 17 LEU D C 1
ATOM 3971 O O . LEU D 1 20 ? 26.886 20.532 8.688 1.00 92.63 17 LEU D O 1
ATOM 3976 N N . GLU D 1 21 ? 25.112 20.757 7.304 1.00 92.57 18 GLU D N 1
ATOM 3977 C CA . GLU D 1 21 ? 24.959 22.183 7.561 1.00 95.96 18 GLU D CA 1
ATOM 3978 C C . GLU D 1 21 ? 24.624 22.439 9.031 1.00 94.06 18 GLU D C 1
ATOM 3979 O O . GLU D 1 21 ? 25.272 23.265 9.680 1.00 95.04 18 GLU D O 1
ATOM 3985 N N . GLU D 1 22 ? 23.632 21.717 9.553 1.00 92.26 19 GLU D N 1
ATOM 3986 C CA . GLU D 1 22 ? 23.212 21.857 10.948 1.00 94.63 19 GLU D CA 1
ATOM 3987 C C . GLU D 1 22 ? 24.385 22.022 11.921 1.00 97.37 19 GLU D C 1
ATOM 3988 O O . GLU D 1 22 ? 24.227 22.635 12.977 1.00 96.59 19 GLU D O 1
ATOM 3994 N N . ARG D 1 23 ? 25.553 21.477 11.577 1.00 98.64 20 ARG D N 1
ATOM 3995 C CA . ARG D 1 23 ? 26.722 21.585 12.452 1.00 97.31 20 ARG D CA 1
ATOM 3996 C C . ARG D 1 23 ? 27.639 22.748 12.065 1.00 95.60 20 ARG D C 1
ATOM 3997 O O . ARG D 1 23 ? 28.254 23.373 12.934 1.00 94.76 20 ARG D O 1
ATOM 4005 N N . GLY D 1 24 ? 27.732 23.038 10.768 1.00 92.30 21 GLY D N 1
ATOM 4006 C CA . GLY D 1 24 ? 28.569 24.145 10.329 1.00 91.98 21 GLY D CA 1
ATOM 4007 C C . GLY D 1 24 ? 29.417 23.851 9.105 1.00 91.31 21 GLY D C 1
ATOM 4008 O O . GLY D 1 24 ? 30.388 24.560 8.807 1.00 91.28 21 GLY D O 1
ATOM 4009 N N . VAL D 1 25 ? 29.046 22.802 8.385 1.00 91.07 22 VAL D N 1
ATOM 4010 C CA . VAL D 1 25 ? 29.778 22.407 7.196 1.00 89.03 22 VAL D CA 1
ATOM 4011 C C . VAL D 1 25 ? 28.899 22.538 5.956 1.00 88.91 22 VAL D C 1
ATOM 4012 O O . VAL D 1 25 ? 27.719 22.181 5.970 1.00 87.20 22 VAL D O 1
ATOM 4016 N N . THR D 1 26 ? 29.476 23.067 4.884 1.00 88.90 23 THR D N 1
ATOM 4017 C CA . THR D 1 26 ? 28.739 23.233 3.642 1.00 89.78 23 THR D CA 1
ATOM 4018 C C . THR D 1 26 ? 29.459 22.653 2.443 1.00 87.21 23 THR D C 1
ATOM 4019 O O . THR D 1 26 ? 30.689 22.659 2.376 1.00 90.14 23 THR D O 1
ATOM 4023 N N . VAL D 1 27 ? 28.675 22.178 1.482 1.00 84.42 24 VAL D N 1
ATOM 4024 C CA . VAL D 1 27 ? 29.210 21.615 0.250 1.00 81.61 24 VAL D CA 1
ATOM 4025 C C . VAL D 1 27 ? 30.223 22.600 -0.349 1.00 83.65 24 VAL D C 1
ATOM 4026 O O . VAL D 1 27 ? 30.946 22.272 -1.288 1.00 82.27 24 VAL D O 1
ATOM 4030 N N . GLU D 1 28 ? 30.264 23.806 0.214 1.00 86.30 25 GLU D N 1
ATOM 4031 C CA . GLU D 1 28 ? 31.163 24.858 -0.248 1.00 89.95 25 GLU D CA 1
ATOM 4032 C C . GLU D 1 28 ? 32.570 24.710 0.302 1.00 90.05 25 GLU D C 1
ATOM 4033 O O . GLU D 1 28 ? 33.522 24.526 -0.460 1.00 90.29 25 GLU D O 1
ATOM 4039 N N . LYS D 1 29 ? 32.707 24.800 1.621 1.00 89.96 26 LYS D N 1
ATOM 4040 C CA . LYS D 1 29 ? 34.024 24.673 2.235 1.00 89.84 26 LYS D CA 1
ATOM 4041 C C . LYS D 1 29 ? 34.608 23.302 1.908 1.00 87.61 26 LYS D C 1
ATOM 4042 O O . LYS D 1 29 ? 35.824 23.145 1.766 1.00 87.20 26 LYS D O 1
ATOM 4048 N N . ILE D 1 30 ? 33.730 22.313 1.788 1.00 85.26 27 ILE D N 1
ATOM 4049 C CA . ILE D 1 30 ? 34.155 20.975 1.436 1.00 85.60 27 ILE D CA 1
ATOM 4050 C C . ILE D 1 30 ? 34.873 21.105 0.101 1.00 88.29 27 ILE D C 1
ATOM 4051 O O . ILE D 1 30 ? 35.991 20.625 -0.058 1.00 87.90 27 ILE D O 1
ATOM 4056 N N . ALA D 1 31 ? 34.221 21.764 -0.854 1.00 90.92 28 ALA D N 1
ATOM 4057 C CA . ALA D 1 31 ? 34.792 21.962 -2.182 1.00 91.73 28 ALA D CA 1
ATOM 4058 C C . ALA D 1 31 ? 36.073 22.788 -2.127 1.00 90.86 28 ALA D C 1
ATOM 4059 O O . ALA D 1 31 ? 36.994 22.560 -2.910 1.00 91.25 28 ALA D O 1
ATOM 4061 N N . GLU D 1 32 ? 36.133 23.750 -1.210 1.00 89.65 29 GLU D N 1
ATOM 4062 C CA . GLU D 1 32 ? 37.324 24.582 -1.082 1.00 91.98 29 GLU D CA 1
ATOM 4063 C C . GLU D 1 32 ? 38.530 23.706 -0.768 1.00 91.93 29 GLU D C 1
ATOM 4064 O O . GLU D 1 32 ? 39.681 24.084 -1.016 1.00 92.54 29 GLU D O 1
ATOM 4070 N N . LEU D 1 33 ? 38.248 22.534 -0.207 1.00 90.62 30 LEU D N 1
ATOM 4071 C CA . LEU D 1 33 ? 39.279 21.570 0.147 1.00 84.98 30 LEU D CA 1
ATOM 4072 C C . LEU D 1 33 ? 39.688 20.765 -1.078 1.00 84.84 30 LEU D C 1
ATOM 4073 O O . LEU D 1 33 ? 40.878 20.614 -1.352 1.00 81.53 30 LEU D O 1
ATOM 4078 N N . VAL D 1 34 ? 38.702 20.254 -1.814 1.00 85.83 31 VAL D N 1
ATOM 4079 C CA . VAL D 1 34 ? 38.978 19.480 -3.025 1.00 89.41 31 VAL D CA 1
ATOM 4080 C C . VAL D 1 34 ? 39.771 20.370 -3.966 1.00 92.03 31 VAL D C 1
ATOM 4081 O O . VAL D 1 34 ? 40.600 19.896 -4.745 1.00 93.71 31 VAL D O 1
ATOM 4085 N N . TYR D 1 35 ? 39.515 21.670 -3.887 1.00 95.35 32 TYR D N 1
ATOM 4086 C CA . TYR D 1 35 ? 40.216 22.615 -4.734 1.00 97.20 32 TYR D CA 1
ATOM 4087 C C . TYR D 1 35 ? 41.682 22.674 -4.328 1.00 97.17 32 TYR D C 1
ATOM 4088 O O . TYR D 1 35 ? 42.561 22.820 -5.173 1.00 96.78 32 TYR D O 1
ATOM 4097 N N . TYR D 1 36 ? 41.945 22.546 -3.033 1.00 96.30 33 TYR D N 1
ATOM 4098 C CA . TYR D 1 36 ? 43.315 22.586 -2.528 1.00 94.82 33 TYR D CA 1
ATOM 4099 C C . TYR D 1 36 ? 44.141 21.365 -2.935 1.00 95.29 33 TYR D C 1
ATOM 4100 O O . TYR D 1 36 ? 45.320 21.489 -3.272 1.00 94.87 33 TYR D O 1
ATOM 4109 N N . LEU D 1 37 ? 43.506 20.194 -2.891 1.00 96.42 34 LEU D N 1
ATOM 4110 C CA . LEU D 1 37 ? 44.135 18.917 -3.233 1.00 96.42 34 LEU D CA 1
ATOM 4111 C C . LEU D 1 37 ? 44.510 18.786 -4.704 1.00 97.98 34 LEU D C 1
ATOM 4112 O O . LEU D 1 37 ? 45.400 18.005 -5.048 1.00 97.43 34 LEU D O 1
ATOM 4117 N N . GLN D 1 38 ? 43.836 19.539 -5.569 1.00 99.31 35 GLN D N 1
ATOM 4118 C CA . GLN D 1 38 ? 44.119 19.470 -6.998 1.00 101.74 35 GLN D CA 1
ATOM 4119 C C . GLN D 1 38 ? 44.231 20.817 -7.706 1.00 105.75 35 GLN D C 1
ATOM 4120 O O . GLN D 1 38 ? 44.125 20.888 -8.931 1.00 104.00 35 GLN D O 1
ATOM 4126 N N . SER D 1 39 ? 44.447 21.880 -6.934 1.00 109.08 36 SER D N 1
ATOM 4127 C CA . SER D 1 39 ? 44.589 23.225 -7.489 1.00 111.51 36 SER D CA 1
ATOM 4128 C C . SER D 1 39 ? 45.881 23.285 -8.290 1.00 112.42 36 SER D C 1
ATOM 4129 O O . SER D 1 39 ? 45.929 23.831 -9.391 1.00 111.17 36 SER D O 1
ATOM 4132 N N . LYS D 1 40 ? 46.927 22.710 -7.714 1.00 113.47 37 LYS D N 1
ATOM 4133 C CA . LYS D 1 40 ? 48.241 22.677 -8.333 1.00 114.43 37 LYS D CA 1
ATOM 4134 C C . LYS D 1 40 ? 48.276 21.806 -9.587 1.00 116.22 37 LYS D C 1
ATOM 4135 O O . LYS D 1 40 ? 49.051 22.063 -10.507 1.00 117.53 37 LYS D O 1
ATOM 4141 N N . TYR D 1 41 ? 47.432 20.781 -9.629 1.00 119.45 38 TYR D N 1
ATOM 4142 C CA . TYR D 1 41 ? 47.411 19.861 -10.766 1.00 123.34 38 TYR D CA 1
ATOM 4143 C C . TYR D 1 41 ? 46.374 20.221 -11.826 1.00 122.71 38 TYR D C 1
ATOM 4144 O O . TYR D 1 41 ? 46.488 19.804 -12.980 1.00 123.98 38 TYR D O 1
ATOM 4153 N N . HIS D 1 42 ? 45.365 20.992 -11.433 1.00 123.07 39 HIS D N 1
ATOM 4154 C CA . HIS D 1 42 ? 44.315 21.405 -12.359 1.00 125.13 39 HIS D CA 1
ATOM 4155 C C . HIS D 1 42 ? 44.028 22.907 -12.238 1.00 125.00 39 HIS D C 1
ATOM 4156 O O . HIS D 1 42 ? 42.884 23.302 -12.000 1.00 123.22 39 HIS D O 1
ATOM 4163 N N . PRO D 1 43 ? 45.065 23.765 -12.393 1.00 123.98 40 PRO D N 1
ATOM 4164 C CA . PRO D 1 43 ? 44.896 25.225 -12.298 1.00 123.25 40 PRO D CA 1
ATOM 4165 C C . PRO D 1 43 ? 43.765 25.690 -13.210 1.00 122.68 40 PRO D C 1
ATOM 4166 O O . PRO D 1 43 ? 43.115 26.713 -12.963 1.00 120.07 40 PRO D O 1
ATOM 4170 N N . ASP D 1 44 ? 43.551 24.913 -14.268 1.00 121.99 41 ASP D N 1
ATOM 4171 C CA . ASP D 1 44 ? 42.508 25.180 -15.247 1.00 120.42 41 ASP D CA 1
ATOM 4172 C C . ASP D 1 44 ? 41.237 24.477 -14.769 1.00 117.61 41 ASP D C 1
ATOM 4173 O O . ASP D 1 44 ? 40.933 23.357 -15.193 1.00 118.23 41 ASP D O 1
ATOM 4178 N N . LEU D 1 45 ? 40.505 25.135 -13.873 1.00 116.24 42 LEU D N 1
ATOM 4179 C CA . LEU D 1 45 ? 39.284 24.553 -13.338 1.00 114.98 42 LEU D CA 1
ATOM 4180 C C . LEU D 1 45 ? 38.457 25.546 -12.526 1.00 115.05 42 LEU D C 1
ATOM 4181 O O . LEU D 1 45 ? 38.990 26.493 -11.932 1.00 114.16 42 LEU D O 1
ATOM 4186 N N . THR D 1 46 ? 37.151 25.292 -12.498 1.00 116.33 43 THR D N 1
ATOM 4187 C CA . THR D 1 46 ? 36.189 26.130 -11.790 1.00 117.23 43 THR D CA 1
ATOM 4188 C C . THR D 1 46 ? 35.911 25.635 -10.377 1.00 117.52 43 THR D C 1
ATOM 4189 O O . THR D 1 46 ? 35.913 24.428 -10.116 1.00 119.11 43 THR D O 1
ATOM 4201 N N . GLU D 1 48 ? 33.315 25.638 -9.245 1.00 117.10 45 GLU D N 1
ATOM 4202 C CA . GLU D 1 48 ? 32.034 24.963 -9.430 1.00 114.74 45 GLU D CA 1
ATOM 4203 C C . GLU D 1 48 ? 32.282 23.485 -9.704 1.00 113.81 45 GLU D C 1
ATOM 4204 O O . GLU D 1 48 ? 31.521 22.619 -9.258 1.00 113.28 45 GLU D O 1
ATOM 4210 N N . GLU D 1 49 ? 33.338 23.208 -10.464 1.00 112.35 46 GLU D N 1
ATOM 4211 C CA . GLU D 1 49 ? 33.705 21.836 -10.779 1.00 113.05 46 GLU D CA 1
ATOM 4212 C C . GLU D 1 49 ? 33.760 21.129 -9.426 1.00 111.21 46 GLU D C 1
ATOM 4213 O O . GLU D 1 49 ? 32.929 20.270 -9.121 1.00 112.16 46 GLU D O 1
ATOM 4219 N N . CYS D 1 50 ? 34.734 21.530 -8.614 1.00 109.37 47 CYS D N 1
ATOM 4220 C CA . CYS D 1 50 ? 34.925 20.974 -7.282 1.00 106.15 47 CYS D CA 1
ATOM 4221 C C . CYS D 1 50 ? 33.582 20.649 -6.643 1.00 102.85 47 CYS D C 1
ATOM 4222 O O . CYS D 1 50 ? 33.297 19.493 -6.322 1.00 105.01 47 CYS D O 1
ATOM 4225 N N . ILE D 1 51 ? 32.764 21.685 -6.477 1.00 99.18 48 ILE D N 1
ATOM 4226 C CA . ILE D 1 51 ? 31.449 21.567 -5.855 1.00 97.89 48 ILE D CA 1
ATOM 4227 C C . ILE D 1 51 ? 30.581 20.397 -6.307 1.00 91.38 48 ILE D C 1
ATOM 4228 O O . ILE D 1 51 ? 29.927 19.760 -5.479 1.00 90.96 48 ILE D O 1
ATOM 4233 N N A GLU D 1 52 ? 30.571 20.111 -7.606 0.50 91.54 49 GLU D N 1
ATOM 4234 N N B GLU D 1 52 ? 30.579 20.126 -7.612 0.50 90.81 49 GLU D N 1
ATOM 4235 C CA A GLU D 1 52 ? 29.743 19.022 -8.114 0.50 90.58 49 GLU D CA 1
ATOM 4236 C CA B GLU D 1 52 ? 29.776 19.045 -8.184 0.50 88.54 49 GLU D CA 1
ATOM 4237 C C A GLU D 1 52 ? 30.299 17.641 -7.781 0.50 89.77 49 GLU D C 1
ATOM 4238 C C B GLU D 1 52 ? 30.312 17.640 -7.893 0.50 88.47 49 GLU D C 1
ATOM 4239 O O A GLU D 1 52 ? 29.535 16.686 -7.617 0.50 87.95 49 GLU D O 1
ATOM 4240 O O B GLU D 1 52 ? 29.547 16.673 -7.859 0.50 85.78 49 GLU D O 1
ATOM 4251 N N . ASN D 1 53 ? 31.623 17.528 -7.696 1.00 82.14 50 ASN D N 1
ATOM 4252 C CA . ASN D 1 53 ? 32.243 16.251 -7.365 1.00 90.41 50 ASN D CA 1
ATOM 4253 C C . ASN D 1 53 ? 31.783 16.049 -5.931 1.00 86.89 50 ASN D C 1
ATOM 4254 O O . ASN D 1 53 ? 31.251 15.002 -5.562 1.00 86.90 50 ASN D O 1
ATOM 4259 N N . VAL D 1 54 ? 31.974 17.094 -5.134 1.00 84.47 51 VAL D N 1
ATOM 4260 C CA . VAL D 1 54 ? 31.556 17.091 -3.741 1.00 84.47 51 VAL D CA 1
ATOM 4261 C C . VAL D 1 54 ? 30.075 16.679 -3.648 1.00 87.13 51 VAL D C 1
ATOM 4262 O O . VAL D 1 54 ? 29.696 15.911 -2.760 1.00 84.12 51 VAL D O 1
ATOM 4266 N N . ASN D 1 55 ? 29.250 17.192 -4.566 1.00 89.23 52 ASN D N 1
ATOM 4267 C CA . ASN D 1 55 ? 27.817 16.880 -4.603 1.00 91.62 52 ASN D CA 1
ATOM 4268 C C . ASN D 1 55 ? 27.589 15.407 -4.921 1.00 93.76 52 ASN D C 1
ATOM 4269 O O . ASN D 1 55 ? 26.668 14.779 -4.388 1.00 95.26 52 ASN D O 1
ATOM 4274 N N . ARG D 1 56 ? 28.425 14.866 -5.806 1.00 96.05 53 ARG D N 1
ATOM 4275 C CA . ARG D 1 56 ? 28.324 13.470 -6.214 1.00 101.20 53 ARG D CA 1
ATOM 4276 C C . ARG D 1 56 ? 28.830 12.541 -5.114 1.00 100.43 53 ARG D C 1
ATOM 4277 O O . ARG D 1 56 ? 28.352 11.409 -4.974 1.00 103.04 53 ARG D O 1
ATOM 4285 N N . VAL D 1 57 ? 29.809 13.013 -4.344 1.00 98.40 54 VAL D N 1
ATOM 4286 C CA . VAL D 1 57 ? 30.355 12.217 -3.246 1.00 93.76 54 VAL D CA 1
ATOM 4287 C C . VAL D 1 57 ? 29.222 12.043 -2.245 1.00 90.93 54 VAL D C 1
ATOM 4288 O O . VAL D 1 57 ? 28.845 10.924 -1.889 1.00 89.40 54 VAL D O 1
ATOM 4292 N N . ILE D 1 58 ? 28.668 13.177 -1.828 1.00 87.92 55 ILE D N 1
ATOM 4293 C CA . ILE D 1 58 ? 27.584 13.215 -0.858 1.00 87.30 55 ILE D CA 1
ATOM 4294 C C . ILE D 1 58 ? 26.316 12.589 -1.424 1.00 87.71 55 ILE D C 1
ATOM 4295 O O . ILE D 1 58 ? 25.385 12.267 -0.686 1.00 86.40 55 ILE D O 1
ATOM 4300 N N . SER D 1 59 ? 26.294 12.396 -2.735 1.00 89.60 56 SER D N 1
ATOM 4301 C CA . SER D 1 59 ? 25.130 11.809 -3.375 1.00 90.65 56 SER D CA 1
ATOM 4302 C C . SER D 1 59 ? 25.086 10.280 -3.253 1.00 91.50 56 SER D C 1
ATOM 4303 O O . SER D 1 59 ? 24.026 9.678 -3.456 1.00 89.68 56 SER D O 1
ATOM 4306 N N . LYS D 1 60 ? 26.221 9.654 -2.923 1.00 92.03 57 LYS D N 1
ATOM 4307 C CA . LYS D 1 60 ? 26.271 8.194 -2.783 1.00 93.12 57 LYS D CA 1
ATOM 4308 C C . LYS D 1 60 ? 25.899 7.721 -1.377 1.00 93.40 57 LYS D C 1
ATOM 4309 O O . LYS D 1 60 ? 26.438 8.203 -0.385 1.00 94.55 57 LYS D O 1
ATOM 4315 N N . ARG D 1 61 ? 24.968 6.770 -1.318 1.00 93.69 58 ARG D N 1
ATOM 4316 C CA . ARG D 1 61 ? 24.446 6.213 -0.070 1.00 94.98 58 ARG D CA 1
ATOM 4317 C C . ARG D 1 61 ? 25.467 5.871 1.015 1.00 96.21 58 ARG D C 1
ATOM 4318 O O . ARG D 1 61 ? 25.389 6.392 2.129 1.00 96.22 58 ARG D O 1
ATOM 4326 N N . GLU D 1 62 ? 26.401 4.974 0.702 1.00 94.89 59 GLU D N 1
ATOM 4327 C CA . GLU D 1 62 ? 27.421 4.563 1.663 1.00 89.55 59 GLU D CA 1
ATOM 4328 C C . GLU D 1 62 ? 28.005 5.755 2.407 1.00 85.27 59 GLU D C 1
ATOM 4329 O O . GLU D 1 62 ? 28.282 5.672 3.599 1.00 84.29 59 GLU D O 1
ATOM 4335 N N . VAL D 1 63 ? 28.188 6.863 1.699 1.00 80.52 60 VAL D N 1
ATOM 4336 C CA . VAL D 1 63 ? 28.729 8.071 2.306 1.00 76.34 60 VAL D CA 1
ATOM 4337 C C . VAL D 1 63 ? 27.685 8.710 3.211 1.00 78.36 60 VAL D C 1
ATOM 4338 O O . VAL D 1 63 ? 27.977 9.123 4.329 1.00 80.10 60 VAL D O 1
ATOM 4342 N N . GLN D 1 64 ? 26.465 8.805 2.710 1.00 80.38 61 GLN D N 1
ATOM 4343 C CA . GLN D 1 64 ? 25.378 9.393 3.470 1.00 81.45 61 GLN D CA 1
ATOM 4344 C C . GLN D 1 64 ? 25.127 8.497 4.685 1.00 81.83 61 GLN D C 1
ATOM 4345 O O . GLN D 1 64 ? 24.974 8.970 5.814 1.00 81.35 61 GLN D O 1
ATOM 4351 N N . ASN D 1 65 ? 25.118 7.196 4.426 1.00 82.68 62 ASN D N 1
ATOM 4352 C CA . ASN D 1 65 ? 24.906 6.160 5.430 1.00 84.53 62 ASN D CA 1
ATOM 4353 C C . ASN D 1 65 ? 25.855 6.362 6.629 1.00 83.50 62 ASN D C 1
ATOM 4354 O O . ASN D 1 65 ? 25.573 5.907 7.742 1.00 81.45 62 ASN D O 1
ATOM 4359 N N . ALA D 1 66 ? 26.976 7.045 6.386 1.00 82.94 63 ALA D N 1
ATOM 4360 C CA . ALA D 1 66 ? 27.987 7.313 7.416 1.00 82.41 63 ALA D CA 1
ATOM 4361 C C . ALA D 1 66 ? 27.748 8.636 8.117 1.00 83.26 63 ALA D C 1
ATOM 4362 O O . ALA D 1 66 ? 27.490 8.657 9.320 1.00 80.16 63 ALA D O 1
ATOM 4364 N N . ILE D 1 67 ? 27.855 9.731 7.357 1.00 83.71 64 ILE D N 1
ATOM 4365 C CA . ILE D 1 67 ? 27.659 11.091 7.874 1.00 82.69 64 ILE D CA 1
ATOM 4366 C C . ILE D 1 67 ? 26.631 11.104 9.000 1.00 81.64 64 ILE D C 1
ATOM 4367 O O . ILE D 1 67 ? 26.849 11.729 10.041 1.00 80.02 64 ILE D O 1
ATOM 4372 N N . LEU D 1 68 ? 25.511 10.415 8.782 1.00 81.16 65 LEU D N 1
ATOM 4373 C CA . LEU D 1 68 ? 24.464 10.330 9.794 1.00 80.44 65 LEU D CA 1
ATOM 4374 C C . LEU D 1 68 ? 25.038 9.702 11.044 1.00 79.46 65 LEU D C 1
ATOM 4375 O O . LEU D 1 68 ? 24.971 10.278 12.130 1.00 81.25 65 LEU D O 1
ATOM 4380 N N . THR D 1 69 ? 25.596 8.508 10.873 1.00 78.90 66 THR D N 1
ATOM 4381 C CA . THR D 1 69 ? 26.202 7.759 11.962 1.00 75.64 66 THR D CA 1
ATOM 4382 C C . THR D 1 69 ? 27.309 8.605 12.594 1.00 74.20 66 THR D C 1
ATOM 4383 O O . THR D 1 69 ? 27.352 8.782 13.813 1.00 73.42 66 THR D O 1
ATOM 4387 N N . GLY D 1 70 ? 28.186 9.140 11.750 1.00 73.11 67 GLY D N 1
ATOM 4388 C CA . GLY D 1 70 ? 29.280 9.969 12.226 1.00 74.01 67 GLY D CA 1
ATOM 4389 C C . GLY D 1 70 ? 28.857 11.125 13.116 1.00 75.07 67 GLY D C 1
ATOM 4390 O O . GLY D 1 70 ? 29.187 11.152 14.300 1.00 73.16 67 GLY D O 1
ATOM 4391 N N . ILE D 1 71 ? 28.121 12.079 12.549 1.00 77.32 68 ILE D N 1
ATOM 4392 C CA . ILE D 1 71 ? 27.659 13.245 13.300 1.00 76.75 68 ILE D CA 1
ATOM 4393 C C . ILE D 1 71 ? 26.721 12.857 14.451 1.00 75.51 68 ILE D C 1
ATOM 4394 O O . ILE D 1 71 ? 26.708 13.508 15.499 1.00 74.55 68 ILE D O 1
ATOM 4399 N N . GLN D 1 72 ? 25.937 11.801 14.247 1.00 74.94 69 GLN D N 1
ATOM 4400 C CA . GLN D 1 72 ? 25.020 11.306 15.270 1.00 76.92 69 GLN D CA 1
ATOM 4401 C C . GLN D 1 72 ? 25.791 11.106 16.572 1.00 79.24 69 GLN D C 1
ATOM 4402 O O . GLN D 1 72 ? 25.323 11.469 17.654 1.00 80.16 69 GLN D O 1
ATOM 4408 N N . LEU D 1 73 ? 26.978 10.521 16.457 1.00 80.90 70 LEU D N 1
ATOM 4409 C CA . LEU D 1 73 ? 27.818 10.287 17.621 1.00 80.82 70 LEU D CA 1
ATOM 4410 C C . LEU D 1 73 ? 28.391 11.602 18.122 1.00 81.18 70 LEU D C 1
ATOM 4411 O O . LEU D 1 73 ? 28.389 11.842 19.323 1.00 82.35 70 LEU D O 1
ATOM 4416 N N . ASP D 1 74 ? 28.875 12.452 17.214 1.00 82.15 71 ASP D N 1
ATOM 4417 C CA . ASP D 1 74 ? 29.447 13.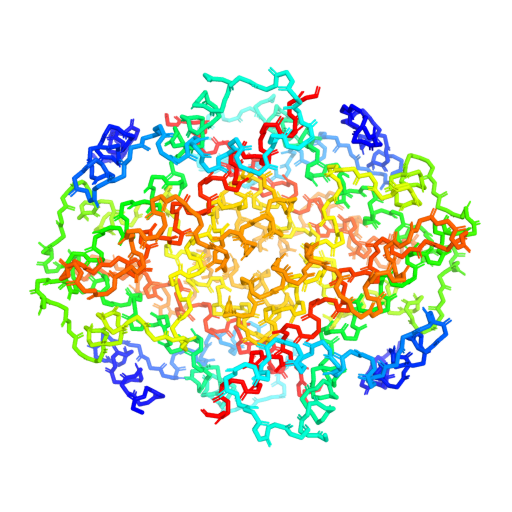749 17.607 1.00 87.03 71 ASP D CA 1
ATOM 4418 C C . ASP D 1 74 ? 28.476 14.568 18.453 1.00 87.37 71 ASP D C 1
ATOM 4419 O O . ASP D 1 74 ? 28.843 15.124 19.496 1.00 88.65 71 ASP D O 1
ATOM 4424 N N . LYS D 1 75 ? 27.234 14.645 17.986 1.00 86.76 72 LYS D N 1
ATOM 4425 C CA . LYS D 1 75 ? 26.212 15.394 18.688 1.00 86.02 72 LYS D CA 1
ATOM 4426 C C . LYS D 1 75 ? 25.880 14.644 19.983 1.00 83.70 72 LYS D C 1
ATOM 4427 O O . LYS D 1 75 ? 25.845 15.244 21.061 1.00 82.73 72 LYS D O 1
ATOM 4433 N N . LEU D 1 76 ? 25.668 13.331 19.869 1.00 81.45 73 LEU D N 1
ATOM 4434 C CA . LEU D 1 76 ? 25.346 12.475 21.019 1.00 81.42 73 LEU D CA 1
ATOM 4435 C C . LEU D 1 76 ? 26.412 12.508 22.119 1.00 83.08 73 LEU D C 1
ATOM 4436 O O . LEU D 1 76 ? 26.106 12.254 23.285 1.00 81.95 73 LEU D O 1
ATOM 4441 N N . ALA D 1 77 ? 27.658 12.800 21.736 1.00 85.24 74 ALA D N 1
ATOM 4442 C CA . ALA D 1 77 ? 28.789 12.861 22.672 1.00 88.29 74 ALA D CA 1
ATOM 4443 C C . ALA D 1 77 ? 28.932 14.263 23.253 1.00 90.66 74 ALA D C 1
ATOM 4444 O O . ALA D 1 77 ? 29.278 14.442 24.426 1.00 88.77 74 ALA D O 1
ATOM 4446 N N . GLU D 1 78 ? 28.675 15.248 22.400 1.00 93.04 75 GLU D N 1
ATOM 4447 C CA . GLU D 1 78 ? 28.726 16.659 22.757 1.00 96.09 75 GLU D CA 1
ATOM 4448 C C . GLU D 1 78 ? 27.698 16.932 23.863 1.00 97.14 75 GLU D C 1
ATOM 4449 O O . GLU D 1 78 ? 27.985 17.614 24.855 1.00 96.86 75 GLU D O 1
ATOM 4455 N N . ASP D 1 79 ? 26.500 16.379 23.666 1.00 98.38 76 ASP D N 1
ATOM 4456 C CA . ASP D 1 79 ? 25.380 16.504 24.597 1.00 98.89 76 ASP D CA 1
ATOM 4457 C C . ASP D 1 79 ? 25.439 15.312 25.542 1.00 97.56 76 ASP D C 1
ATOM 4458 O O . ASP D 1 79 ? 24.531 15.061 26.336 1.00 96.83 76 ASP D O 1
ATOM 4463 N N . GLY D 1 80 ? 26.541 14.583 25.409 1.00 96.32 77 GLY D N 1
ATOM 4464 C CA . GLY D 1 80 ? 26.846 13.415 26.216 1.00 94.90 77 GLY D CA 1
ATOM 4465 C C . GLY D 1 80 ? 25.830 12.461 26.823 1.00 92.69 77 GLY D C 1
ATOM 4466 O O . GLY D 1 80 ? 25.738 12.389 28.049 1.00 91.34 77 GLY D O 1
ATOM 4467 N N . ARG D 1 81 ? 25.078 11.728 26.000 1.00 91.93 78 ARG D N 1
ATOM 4468 C CA . ARG D 1 81 ? 24.144 10.749 26.551 1.00 90.80 78 ARG D CA 1
ATOM 4469 C C . ARG D 1 81 ? 24.803 9.398 26.336 1.00 87.57 78 ARG D C 1
ATOM 4470 O O . ARG D 1 81 ? 24.155 8.354 26.378 1.00 88.02 78 ARG D O 1
ATOM 4478 N N . LEU D 1 82 ? 26.113 9.440 26.111 1.00 85.09 79 LEU D N 1
ATOM 4479 C CA . LEU D 1 82 ? 26.898 8.237 25.882 1.00 82.32 79 LEU D CA 1
ATOM 4480 C C . LEU D 1 82 ? 27.419 7.639 27.183 1.00 80.19 79 LEU D C 1
ATOM 4481 O O . LEU D 1 82 ? 27.928 8.350 28.054 1.00 80.71 79 LEU D O 1
ATOM 4486 N N . ASP D 1 83 ? 27.276 6.324 27.313 1.00 77.89 80 ASP D N 1
ATOM 4487 C CA . ASP D 1 83 ? 27.753 5.629 28.494 1.00 75.01 80 ASP D CA 1
ATOM 4488 C C . ASP D 1 83 ? 29.277 5.660 28.451 1.00 73.44 80 ASP D C 1
ATOM 4489 O O . ASP D 1 83 ? 29.892 5.692 27.373 1.00 71.91 80 ASP D O 1
ATOM 4494 N N . GLU D 1 84 ? 29.881 5.670 29.632 1.00 70.97 81 GLU D N 1
ATOM 4495 C CA . GLU D 1 84 ? 31.325 5.714 29.752 1.00 66.78 81 GLU D CA 1
ATOM 4496 C C . GLU D 1 84 ? 31.922 4.313 29.644 1.00 64.85 81 GLU D C 1
ATOM 4497 O O . GLU D 1 84 ? 31.254 3.314 29.927 1.00 64.01 81 GLU D O 1
ATOM 4503 N N . PRO D 1 85 ? 33.191 4.223 29.219 1.00 63.05 82 PRO D N 1
ATOM 4504 C CA . PRO D 1 85 ? 34.032 5.368 28.855 1.00 61.49 82 PRO D CA 1
ATOM 4505 C C . PRO D 1 85 ? 33.855 5.877 27.420 1.00 60.77 82 PRO D C 1
ATOM 4506 O O . PRO D 1 85 ? 34.579 6.788 26.988 1.00 59.10 82 PRO D O 1
ATOM 4510 N N . LEU D 1 86 ? 32.896 5.307 26.688 1.00 60.41 83 LEU D N 1
ATOM 4511 C CA . LEU D 1 86 ? 32.674 5.725 25.300 1.00 62.24 83 LEU D CA 1
ATOM 4512 C C . LEU D 1 86 ? 32.488 7.232 25.245 1.00 64.48 83 LEU D C 1
ATOM 4513 O O . LEU D 1 86 ? 33.075 7.915 24.398 1.00 60.43 83 LEU D O 1
ATOM 4518 N N . GLN D 1 87 ? 31.670 7.734 26.166 1.00 67.59 84 GLN D N 1
ATOM 4519 C CA . GLN D 1 87 ? 31.407 9.153 26.270 1.00 71.79 84 GLN D CA 1
ATOM 4520 C C . GLN D 1 87 ? 32.736 9.899 26.239 1.00 74.81 84 GLN D C 1
ATOM 4521 O O . GLN D 1 87 ? 33.056 10.591 25.272 1.00 76.88 84 GLN D O 1
ATOM 4527 N N . SER D 1 88 ? 33.516 9.745 27.298 1.00 76.31 85 SER D N 1
ATOM 4528 C CA . SER D 1 88 ? 34.812 10.404 27.379 1.00 78.27 85 SER D CA 1
ATOM 4529 C C . SER D 1 88 ? 35.689 10.185 26.143 1.00 76.35 85 SER D C 1
ATOM 4530 O O . SER D 1 88 ? 36.191 11.149 25.562 1.00 79.22 85 SER D O 1
ATOM 4533 N N . ILE D 1 89 ? 35.868 8.925 25.741 1.00 74.52 86 ILE D N 1
ATOM 4534 C CA . ILE D 1 89 ? 36.721 8.603 24.587 1.00 73.47 86 ILE D CA 1
ATOM 4535 C C . ILE D 1 89 ? 36.460 9.494 23.373 1.00 73.98 86 ILE D C 1
ATOM 4536 O O . ILE D 1 89 ? 37.378 10.148 22.868 1.00 69.42 86 ILE D O 1
ATOM 4541 N N . ILE D 1 90 ? 35.205 9.488 22.915 1.00 76.56 87 ILE D N 1
ATOM 4542 C CA . ILE D 1 90 ? 34.749 10.270 21.764 1.00 77.27 87 ILE D CA 1
ATOM 4543 C C . ILE D 1 90 ? 34.866 11.758 22.031 1.00 78.65 87 ILE D C 1
ATOM 4544 O O . ILE D 1 90 ? 35.352 12.527 21.189 1.00 79.59 87 ILE D O 1
ATOM 4549 N N . ARG D 1 91 ? 34.391 12.155 23.208 1.00 79.21 88 ARG D N 1
ATOM 4550 C CA . ARG D 1 91 ? 34.424 13.548 23.615 1.00 84.03 88 ARG D CA 1
ATOM 4551 C C . ARG D 1 91 ? 35.837 14.101 23.535 1.00 84.28 88 ARG D C 1
ATOM 4552 O O . ARG D 1 91 ? 36.041 15.210 23.053 1.00 84.99 88 ARG D O 1
ATOM 4560 N N . ARG D 1 92 ? 36.815 13.320 23.981 1.00 84.93 89 ARG D N 1
ATOM 4561 C CA . ARG D 1 92 ? 38.209 13.760 23.962 1.00 83.15 89 ARG D CA 1
ATOM 4562 C C . ARG D 1 92 ? 38.955 13.503 22.645 1.00 82.19 89 ARG D C 1
ATOM 4563 O O . ARG D 1 92 ? 40.182 13.617 22.612 1.00 80.79 89 ARG D O 1
ATOM 4571 N N . ASP D 1 93 ? 38.229 13.180 21.572 1.00 81.04 90 ASP D N 1
ATOM 4572 C CA . ASP D 1 93 ? 38.848 12.870 20.277 1.00 79.30 90 ASP D CA 1
ATOM 4573 C C . ASP D 1 93 ? 40.168 12.167 20.566 1.00 75.56 90 ASP D C 1
ATOM 4574 O O . ASP D 1 93 ? 41.239 12.640 20.193 1.00 78.09 90 ASP D O 1
ATOM 4579 N N . GLU D 1 94 ? 40.078 11.037 21.253 1.00 72.56 91 GLU D N 1
ATOM 4580 C CA . GLU D 1 94 ? 41.261 10.282 21.619 1.00 71.69 91 GLU D CA 1
ATOM 4581 C C . GLU D 1 94 ? 42.064 9.772 20.419 1.00 69.45 91 GLU D C 1
ATOM 4582 O O . GLU D 1 94 ? 41.524 9.141 19.503 1.00 69.80 91 GLU D O 1
ATOM 4588 N N . GLY D 1 95 ? 43.366 10.036 20.455 1.00 67.19 92 GLY D N 1
ATOM 4589 C CA . GLY D 1 95 ? 44.254 9.620 19.384 1.00 65.20 92 GLY D CA 1
ATOM 4590 C C . GLY D 1 95 ? 44.347 8.125 19.124 1.00 64.61 92 GLY D C 1
ATOM 4591 O O . GLY D 1 95 ? 44.688 7.718 18.014 1.00 63.43 92 GLY D O 1
ATOM 4592 N N . LEU D 1 96 ? 44.072 7.295 20.125 1.00 63.44 93 LEU D N 1
ATOM 4593 C CA . LEU D 1 96 ? 44.145 5.856 19.908 1.00 61.23 93 LEU D CA 1
ATOM 4594 C C . LEU D 1 96 ? 42.779 5.302 19.578 1.00 64.43 93 LEU D C 1
ATOM 4595 O O . LEU D 1 96 ? 42.614 4.096 19.428 1.00 62.25 93 LEU D O 1
ATOM 4600 N N . TYR D 1 97 ? 41.791 6.187 19.494 1.00 65.59 94 TYR D N 1
ATOM 4601 C CA . TYR D 1 97 ? 40.454 5.768 19.117 1.00 66.31 94 TYR D CA 1
ATOM 4602 C C . TYR D 1 97 ? 40.397 6.024 17.614 1.00 68.54 94 TYR D C 1
ATOM 4603 O O . TYR D 1 97 ? 40.701 7.129 17.155 1.00 69.24 94 TYR D O 1
ATOM 4612 N N . GLY D 1 98 ? 40.016 5.006 16.849 1.00 69.16 95 GLY D N 1
ATOM 4613 C CA . GLY D 1 98 ? 39.967 5.167 15.409 1.00 69.25 95 GLY D CA 1
ATOM 4614 C C . GLY D 1 98 ? 38.655 4.845 14.725 1.00 69.63 95 GLY D C 1
ATOM 4615 O O . GLY D 1 98 ? 38.602 4.867 13.496 1.00 70.21 95 GLY D O 1
ATOM 4616 N N . VAL D 1 99 ? 37.603 4.548 15.490 1.00 69.05 96 VAL D N 1
ATOM 4617 C CA . VAL D 1 99 ? 36.305 4.233 14.888 1.00 64.91 96 VAL D CA 1
ATOM 4618 C C . VAL D 1 99 ? 35.851 5.361 13.970 1.00 66.57 96 VAL D C 1
ATOM 4619 O O . VAL D 1 99 ? 35.126 5.136 13.007 1.00 64.87 96 VAL D O 1
ATOM 4623 N N . ASP D 1 100 ? 36.278 6.580 14.264 1.00 70.43 97 ASP D N 1
ATOM 4624 C CA . ASP D 1 100 ? 35.903 7.692 13.414 1.00 75.72 97 ASP D CA 1
ATOM 4625 C C . ASP D 1 100 ? 36.611 7.555 12.081 1.00 75.36 97 ASP D C 1
ATOM 4626 O O . ASP D 1 100 ? 35.966 7.525 11.036 1.00 80.28 97 ASP D O 1
ATOM 4631 N N . GLU D 1 101 ? 37.934 7.449 12.110 1.00 75.62 98 GLU D N 1
ATOM 4632 C CA . GLU D 1 101 ? 38.689 7.317 10.870 1.00 78.65 98 GLU D CA 1
ATOM 4633 C C . GLU D 1 101 ? 38.244 6.142 10.017 1.00 74.98 98 GLU D C 1
ATOM 4634 O O . GLU D 1 101 ? 38.518 6.104 8.821 1.00 75.03 98 GLU D O 1
ATOM 4640 N N . ILE D 1 102 ? 37.550 5.189 10.628 1.00 72.08 99 ILE D N 1
ATOM 4641 C CA . ILE D 1 102 ? 37.064 4.022 9.899 1.00 67.15 99 ILE D CA 1
ATOM 4642 C C . ILE D 1 102 ? 35.949 4.413 8.943 1.00 67.43 99 ILE D C 1
ATOM 4643 O O . ILE D 1 102 ? 35.922 3.966 7.792 1.00 65.22 99 ILE D O 1
ATOM 4648 N N . LEU D 1 103 ? 35.013 5.220 9.441 1.00 67.07 100 LEU D N 1
ATOM 4649 C CA . LEU D 1 103 ? 33.907 5.709 8.621 1.00 67.81 100 LEU D CA 1
ATOM 4650 C C . LEU D 1 103 ? 34.524 6.608 7.559 1.00 71.05 100 LEU D C 1
ATOM 4651 O O . LEU D 1 103 ? 34.156 6.568 6.385 1.00 68.26 100 LEU D O 1
ATOM 4656 N N . ALA D 1 104 ? 35.487 7.412 7.995 1.00 75.78 101 ALA D N 1
ATOM 4657 C CA . ALA D 1 104 ? 36.198 8.315 7.110 1.00 78.00 101 ALA D CA 1
ATOM 4658 C C . ALA D 1 104 ? 36.737 7.522 5.930 1.00 78.02 101 ALA D C 1
ATOM 4659 O O . ALA D 1 104 ? 36.647 7.955 4.784 1.00 78.68 101 ALA D O 1
ATOM 4661 N N . LEU D 1 105 ? 37.293 6.352 6.226 1.00 79.08 102 LEU D N 1
ATOM 4662 C CA . LEU D 1 105 ? 37.860 5.490 5.198 1.00 82.04 102 LEU D CA 1
ATOM 4663 C C . LEU D 1 105 ? 36.824 4.959 4.224 1.00 78.71 102 LEU D C 1
ATOM 4664 O O . LEU D 1 105 ? 37.074 4.926 3.014 1.00 79.86 102 LEU D O 1
ATOM 4669 N N . SER D 1 106 ? 35.671 4.537 4.743 1.00 75.75 103 SER D N 1
ATOM 4670 C CA . SER D 1 106 ? 34.618 4.015 3.877 1.00 71.39 103 SER D CA 1
ATOM 4671 C C . SER D 1 106 ? 34.222 5.110 2.898 1.00 70.14 103 SER D C 1
ATOM 4672 O O . SER D 1 106 ? 33.988 4.835 1.720 1.00 69.84 103 SER D O 1
ATOM 4675 N N . ILE D 1 107 ? 34.154 6.351 3.384 1.00 69.75 104 ILE D N 1
ATOM 4676 C CA . ILE D 1 107 ? 33.808 7.461 2.509 1.00 71.47 104 ILE D CA 1
ATOM 4677 C C . ILE D 1 107 ? 34.883 7.560 1.446 1.00 69.99 104 ILE D C 1
ATOM 4678 O O . ILE D 1 107 ? 34.593 7.370 0.270 1.00 71.53 104 ILE D O 1
ATOM 4683 N N . VAL D 1 108 ? 36.125 7.833 1.850 1.00 69.76 105 VAL D N 1
ATOM 4684 C CA . VAL D 1 108 ? 37.227 7.945 0.889 1.00 68.69 105 VAL D CA 1
ATOM 4685 C C . VAL D 1 108 ? 37.310 6.727 -0.028 1.00 69.62 105 VAL D C 1
ATOM 4686 O O . VAL D 1 108 ? 37.654 6.845 -1.203 1.00 68.18 105 VAL D O 1
ATOM 4690 N N . ASN D 1 109 ? 36.984 5.561 0.513 1.00 69.89 106 ASN D N 1
ATOM 4691 C CA . ASN D 1 109 ? 37.030 4.333 -0.264 1.00 75.78 106 ASN D CA 1
ATOM 4692 C C . ASN D 1 109 ? 35.984 4.272 -1.392 1.00 79.92 106 ASN D C 1
ATOM 4693 O O . ASN D 1 109 ? 36.167 3.554 -2.380 1.00 78.08 106 ASN D O 1
ATOM 4698 N N . VAL D 1 110 ? 34.890 5.016 -1.255 1.00 83.50 107 VAL D N 1
ATOM 4699 C CA . VAL D 1 110 ? 33.852 5.004 -2.285 1.00 85.27 107 VAL D CA 1
ATOM 4700 C C . VAL D 1 110 ? 34.420 5.175 -3.691 1.00 88.33 107 VAL D C 1
ATOM 4701 O O . VAL D 1 110 ? 34.031 4.452 -4.605 1.00 87.76 107 VAL D O 1
ATOM 4705 N N . TYR D 1 111 ? 35.335 6.122 -3.868 1.00 91.95 108 TYR D N 1
ATOM 4706 C CA . TYR D 1 111 ? 35.909 6.346 -5.190 1.00 98.88 108 TYR D CA 1
ATOM 4707 C C . TYR D 1 111 ? 37.220 5.614 -5.459 1.00 96.62 108 TYR D C 1
ATOM 4708 O O . TYR D 1 111 ? 37.888 5.857 -6.472 1.00 99.27 108 TYR D O 1
ATOM 4717 N N . GLY D 1 112 ? 37.576 4.708 -4.550 1.00 94.21 109 GLY D N 1
ATOM 4718 C CA . GLY D 1 112 ? 38.779 3.919 -4.726 1.00 88.14 109 GLY D CA 1
ATOM 4719 C C . GLY D 1 112 ? 40.058 4.332 -4.026 1.00 83.01 109 GLY D C 1
ATOM 4720 O O . GLY D 1 112 ? 40.172 5.412 -3.444 1.00 81.89 109 GLY D O 1
ATOM 4721 N N . SER D 1 113 ? 41.028 3.425 -4.103 1.00 78.73 110 SER D N 1
ATOM 4722 C CA . SER D 1 113 ? 42.360 3.587 -3.529 1.00 77.00 110 SER D CA 1
ATOM 4723 C C . SER D 1 113 ? 43.040 4.940 -3.835 1.00 75.97 110 SER D C 1
ATOM 4724 O O . SER D 1 113 ? 43.646 5.563 -2.961 1.00 76.92 110 SER D O 1
ATOM 4727 N N . ILE D 1 114 ? 42.927 5.374 -5.088 1.00 76.14 111 ILE D N 1
ATOM 4728 C CA . ILE D 1 114 ? 43.514 6.618 -5.577 1.00 75.75 111 ILE D CA 1
ATOM 4729 C C . ILE D 1 114 ? 43.517 7.817 -4.624 1.00 77.58 111 ILE D C 1
ATOM 4730 O O . ILE D 1 114 ? 44.511 8.547 -4.562 1.00 76.30 111 ILE D O 1
ATOM 4735 N N . GLY D 1 115 ? 42.428 8.020 -3.881 1.00 78.65 112 GLY D N 1
ATOM 4736 C CA . GLY D 1 115 ? 42.351 9.161 -2.971 1.00 79.83 112 GLY D CA 1
ATOM 4737 C C . GLY D 1 115 ? 42.671 8.965 -1.487 1.00 80.54 112 GLY D C 1
ATOM 4738 O O . GLY D 1 115 ? 42.245 9.769 -0.641 1.00 78.92 112 GLY D O 1
ATOM 4739 N N . PHE D 1 116 ? 43.424 7.913 -1.163 1.00 80.80 113 PHE D N 1
ATOM 4740 C CA . PHE D 1 116 ? 43.795 7.637 0.223 1.00 80.49 113 PHE D CA 1
ATOM 4741 C C . PHE D 1 116 ? 44.925 8.510 0.751 1.00 78.82 113 PHE D C 1
ATOM 4742 O O . PHE D 1 116 ? 44.775 9.147 1.791 1.00 81.47 113 PHE D O 1
ATOM 4750 N N . THR D 1 117 ? 46.052 8.555 0.048 1.00 76.39 114 THR D N 1
ATOM 4751 C CA . THR D 1 117 ? 47.155 9.397 0.503 1.00 73.75 114 THR D CA 1
ATOM 4752 C C . THR D 1 117 ? 46.618 10.816 0.713 1.00 75.89 114 THR D C 1
ATOM 4753 O O . THR D 1 117 ? 47.118 11.573 1.544 1.00 73.78 114 THR D O 1
ATOM 4757 N N . ASN D 1 118 ? 45.585 11.166 -0.043 1.00 79.20 115 ASN D N 1
ATOM 4758 C CA . ASN D 1 118 ? 44.986 12.485 0.067 1.00 81.75 115 ASN D CA 1
ATOM 4759 C C . ASN D 1 118 ? 44.340 12.711 1.419 1.00 81.03 115 ASN D C 1
ATOM 4760 O O . ASN D 1 118 ? 44.714 13.633 2.151 1.00 81.71 115 ASN D O 1
ATOM 4765 N N . TYR D 1 119 ? 43.359 11.877 1.746 1.00 80.50 116 TYR D N 1
ATOM 4766 C CA . TYR D 1 119 ? 42.666 12.021 3.023 1.00 82.86 116 TYR D CA 1
ATOM 4767 C C . TYR D 1 119 ? 43.626 12.101 4.197 1.00 82.38 116 TYR D C 1
ATOM 4768 O O . TYR D 1 119 ? 43.408 12.874 5.124 1.00 82.73 116 TYR D O 1
ATOM 4777 N N . GLY D 1 120 ? 44.684 11.298 4.146 1.00 83.73 117 GLY D N 1
ATOM 4778 C CA . GLY D 1 120 ? 45.667 11.283 5.211 1.00 85.28 117 GLY D CA 1
ATOM 4779 C C . GLY D 1 120 ? 46.479 12.558 5.325 1.00 86.26 117 GLY D C 1
ATOM 4780 O O . GLY D 1 120 ? 47.029 12.848 6.385 1.00 85.97 117 GLY D O 1
ATOM 4781 N N . TYR D 1 121 ? 46.572 13.324 4.243 1.00 86.60 118 TYR D N 1
ATOM 4782 C CA . TYR D 1 121 ? 47.325 14.570 4.279 1.00 88.82 118 TYR D CA 1
ATOM 4783 C C . TYR D 1 121 ? 46.470 15.676 4.901 1.00 89.73 118 TYR D C 1
ATOM 4784 O O . TYR D 1 121 ? 46.926 16.386 5.794 1.00 88.11 118 TYR D O 1
ATOM 4793 N N . ILE D 1 122 ? 45.232 15.824 4.440 1.00 89.76 119 ILE D N 1
ATOM 4794 C CA . ILE D 1 122 ? 44.365 16.848 5.009 1.00 86.97 119 ILE D CA 1
ATOM 4795 C C . ILE D 1 122 ? 43.814 16.432 6.370 1.00 85.80 119 ILE D C 1
ATOM 4796 O O . ILE D 1 122 ? 43.193 17.241 7.059 1.00 87.83 119 ILE D O 1
ATOM 4801 N N . ASP D 1 123 ? 44.029 15.176 6.755 1.00 85.04 120 ASP D N 1
ATOM 4802 C CA . ASP D 1 123 ? 43.552 14.697 8.053 1.00 86.37 120 ASP D CA 1
ATOM 4803 C C . ASP D 1 123 ? 44.590 15.064 9.110 1.00 84.36 120 ASP D C 1
ATOM 4804 O O . ASP D 1 123 ? 44.278 15.181 10.294 1.00 85.07 120 ASP D O 1
ATOM 4809 N N . LYS D 1 124 ? 45.832 15.237 8.668 1.00 83.91 121 LYS D N 1
ATOM 4810 C CA . LYS D 1 124 ? 46.916 15.622 9.562 1.00 83.06 121 LYS D CA 1
ATOM 4811 C C . LYS D 1 124 ? 46.982 17.142 9.495 1.00 84.96 121 LYS D C 1
ATOM 4812 O O . LYS D 1 124 ? 46.659 17.831 10.458 1.00 82.11 121 LYS D O 1
ATOM 4818 N N . GLN D 1 125 ? 47.393 17.654 8.341 1.00 86.76 122 GLN D N 1
ATOM 4819 C CA . GLN D 1 125 ? 47.489 19.088 8.131 1.00 91.95 122 GLN D CA 1
ATOM 4820 C C . GLN D 1 125 ? 46.226 19.797 8.602 1.00 96.30 122 GLN D C 1
ATOM 4821 O O . GLN D 1 125 ? 46.270 20.599 9.537 1.00 96.05 122 GLN D O 1
ATOM 4827 N N . LYS D 1 126 ? 45.104 19.492 7.957 1.00 99.48 123 LYS D N 1
ATOM 4828 C CA . LYS D 1 126 ? 43.811 20.093 8.294 1.00 103.00 123 LYS D CA 1
ATOM 4829 C C . LYS D 1 126 ? 43.683 21.536 7.809 1.00 105.86 123 LYS D C 1
ATOM 4830 O O . LYS D 1 126 ? 43.700 22.481 8.602 1.00 102.53 123 LYS D O 1
ATOM 4836 N N . PRO D 1 127 ? 43.553 21.719 6.486 1.00 108.95 124 PRO D N 1
ATOM 4837 C CA . PRO D 1 127 ? 43.420 23.046 5.881 1.00 110.06 124 PRO D CA 1
ATOM 4838 C C . PRO D 1 127 ? 41.960 23.497 5.882 1.00 108.67 124 PRO D C 1
ATOM 4839 O O . PRO D 1 127 ? 41.044 22.673 5.972 1.00 108.80 124 PRO D O 1
ATOM 4843 N N . GLY D 1 128 ? 41.749 24.804 5.781 1.00 106.13 125 GLY D N 1
ATOM 4844 C CA . GLY D 1 128 ? 40.396 25.327 5.749 1.00 101.57 125 GLY D CA 1
ATOM 4845 C C . GLY D 1 128 ? 39.542 25.012 6.964 1.00 97.82 125 GLY D C 1
ATOM 4846 O O . GLY D 1 128 ? 40.008 25.098 8.104 1.00 98.03 125 GLY D O 1
ATOM 4847 N N . ILE D 1 129 ? 38.288 24.638 6.715 1.00 93.84 126 ILE D N 1
ATOM 4848 C CA . ILE D 1 129 ? 37.350 24.342 7.788 1.00 89.98 126 ILE D CA 1
ATOM 4849 C C . ILE D 1 129 ? 37.729 23.124 8.636 1.00 92.92 126 ILE D C 1
ATOM 4850 O O . ILE D 1 129 ? 37.240 22.976 9.759 1.00 92.94 126 ILE D O 1
ATOM 4855 N N . LEU D 1 130 ? 38.590 22.252 8.112 1.00 96.17 127 LEU D N 1
ATOM 4856 C CA . LEU D 1 130 ? 39.022 21.081 8.883 1.00 98.57 127 LEU D CA 1
ATOM 4857 C C . LEU D 1 130 ? 39.728 21.617 10.130 1.00 99.08 127 LEU D C 1
ATOM 4858 O O . LEU D 1 130 ? 39.677 21.023 11.210 1.00 98.04 127 LEU D O 1
ATOM 4863 N N . GLN D 1 131 ? 40.381 22.762 9.959 1.00 100.10 128 GLN D N 1
ATOM 4864 C CA . GLN D 1 131 ? 41.095 23.418 11.040 1.00 102.55 128 GLN D CA 1
ATOM 4865 C C . GLN D 1 131 ? 40.081 23.788 12.122 1.00 101.61 128 GLN D C 1
ATOM 4866 O O . GLN D 1 131 ? 40.301 23.535 13.311 1.00 103.13 128 GLN D O 1
ATOM 4872 N N . TYR D 1 132 ? 38.965 24.375 11.696 1.00 101.70 129 TYR D N 1
ATOM 4873 C CA . TYR D 1 132 ? 37.904 24.776 12.614 1.00 102.08 129 TYR D CA 1
ATOM 4874 C C . TYR D 1 132 ? 37.287 23.576 13.321 1.00 98.63 129 TYR D C 1
ATOM 4875 O O . TYR D 1 132 ? 37.211 23.548 14.550 1.00 99.34 129 TYR D O 1
ATOM 4884 N N . LEU D 1 133 ? 36.843 22.597 12.534 1.00 96.37 130 LEU D N 1
ATOM 4885 C CA . LEU D 1 133 ? 36.207 21.394 13.062 1.00 96.33 130 LEU D CA 1
ATOM 4886 C C . LEU D 1 133 ? 37.067 20.597 14.035 1.00 97.39 130 LEU D C 1
ATOM 4887 O O . LEU D 1 133 ? 36.615 19.611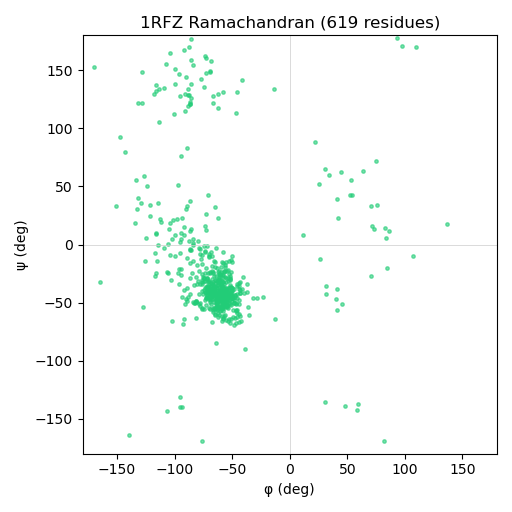 14.611 1.00 95.55 130 LEU D O 1
ATOM 4892 N N . ASN D 1 134 ? 38.319 21.004 14.193 1.00 99.10 131 ASN D N 1
ATOM 4893 C CA . ASN D 1 134 ? 39.192 20.353 15.160 1.00 101.44 131 ASN D CA 1
ATOM 4894 C C . ASN D 1 134 ? 38.938 21.152 16.430 1.00 102.68 131 ASN D C 1
ATOM 4895 O O . ASN D 1 134 ? 39.827 21.370 17.244 1.00 103.23 131 ASN D O 1
ATOM 4900 N N . ASP D 1 135 ? 37.690 21.603 16.554 1.00 105.39 132 ASP D N 1
ATOM 4901 C CA . ASP D 1 135 ? 37.193 22.404 17.677 1.00 111.28 132 ASP D CA 1
ATOM 4902 C C . ASP D 1 135 ? 38.212 23.178 18.511 1.00 111.69 132 ASP D C 1
ATOM 4903 O O . ASP D 1 135 ? 38.717 22.692 19.531 1.00 112.86 132 ASP D O 1
ATOM 4908 N N . LYS D 1 136 ? 38.490 24.403 18.067 1.00 111.10 133 LYS D N 1
ATOM 4909 C CA . LYS D 1 136 ? 39.416 25.297 18.751 1.00 110.17 133 LYS D CA 1
ATOM 4910 C C . LYS D 1 136 ? 38.722 25.738 20.036 1.00 109.20 133 LYS D C 1
ATOM 4911 O O . LYS D 1 136 ? 38.760 26.915 20.426 1.00 107.86 133 LYS D O 1
ATOM 4917 N N . SER D 1 137 ? 38.091 24.754 20.680 1.00 107.57 134 SER D N 1
ATOM 4918 C CA . SER D 1 137 ? 37.339 24.939 21.912 1.00 107.35 134 SER D CA 1
ATOM 4919 C C . SER D 1 137 ? 35.999 25.596 21.622 1.00 107.44 134 SER D C 1
ATOM 4920 O O . SER D 1 137 ? 35.494 26.387 22.419 1.00 107.44 134 SER D O 1
ATOM 4923 N N . THR D 1 138 ? 35.429 25.265 20.467 1.00 107.44 135 THR D N 1
ATOM 4924 C CA . THR D 1 138 ? 34.133 25.802 20.066 1.00 105.12 135 THR D CA 1
ATOM 4925 C C . THR D 1 138 ? 33.083 25.121 20.944 1.00 103.07 135 THR D C 1
ATOM 4926 O O . THR D 1 138 ? 31.879 25.211 20.675 1.00 102.73 135 THR D O 1
ATOM 4930 N N . GLY D 1 139 ? 33.561 24.447 21.995 1.00 100.33 136 GLY D N 1
ATOM 4931 C CA . GLY D 1 139 ? 32.692 23.742 22.927 1.00 98.75 136 GLY D CA 1
ATOM 4932 C C . GLY D 1 139 ? 32.072 22.517 22.280 1.00 98.17 136 GLY D C 1
ATOM 4933 O O . GLY D 1 139 ? 31.739 21.543 22.959 1.00 97.69 136 GLY D O 1
ATOM 4934 N N . LYS D 1 140 ? 31.929 22.584 20.955 1.00 98.39 137 LYS D N 1
ATOM 4935 C CA . LYS D 1 140 ? 31.350 21.524 20.131 1.00 96.75 137 LYS D CA 1
ATOM 4936 C C . LYS D 1 140 ? 32.289 20.320 19.983 1.00 95.27 137 LYS D C 1
ATOM 4937 O O . LYS D 1 140 ? 33.500 20.433 20.182 1.00 94.70 137 LYS D O 1
ATOM 4943 N N . CYS D 1 141 ? 31.716 19.177 19.609 1.00 93.63 138 CYS D N 1
ATOM 4944 C CA . CYS D 1 141 ? 32.476 17.944 19.420 1.00 93.81 138 CYS D CA 1
ATOM 4945 C C . CYS D 1 141 ? 32.445 17.550 17.948 1.00 95.73 138 CYS D C 1
ATOM 4946 O O . CYS D 1 141 ? 31.427 17.065 17.440 1.00 94.10 138 CYS D O 1
ATOM 4949 N N . ASN D 1 142 ? 33.571 17.768 17.274 1.00 95.67 139 ASN D N 1
ATOM 4950 C CA . ASN D 1 142 ? 33.704 17.460 15.857 1.00 93.02 139 ASN D CA 1
ATOM 4951 C C . ASN D 1 142 ? 34.721 16.336 15.638 1.00 91.16 139 ASN D C 1
ATOM 4952 O O . ASN D 1 142 ? 35.466 16.335 14.654 1.00 89.94 139 ASN D O 1
ATOM 4957 N N . THR D 1 143 ? 34.738 15.383 16.566 1.00 89.79 140 THR D N 1
ATOM 4958 C CA . THR D 1 143 ? 35.648 14.245 16.516 1.00 84.87 140 THR D CA 1
ATOM 4959 C C . THR D 1 143 ? 35.461 13.385 15.259 1.00 82.05 140 THR D C 1
ATOM 4960 O O . THR D 1 143 ? 36.442 12.950 14.659 1.00 82.47 140 THR D O 1
ATOM 4964 N N . PHE D 1 144 ? 34.213 13.146 14.858 1.00 81.40 141 PHE D N 1
ATOM 4965 C CA . PHE D 1 144 ? 33.934 12.345 13.652 1.00 81.30 141 PHE D CA 1
ATOM 4966 C C . PHE D 1 144 ? 33.855 13.172 12.353 1.00 86.29 141 PHE D C 1
ATOM 4967 O O . PHE D 1 144 ? 34.460 12.809 11.345 1.00 84.89 141 PHE D O 1
ATOM 4975 N N . LEU D 1 145 ? 33.104 14.273 12.367 1.00 93.01 142 LEU D N 1
ATOM 4976 C CA . LEU D 1 145 ? 32.967 15.066 11.157 1.00 100.34 142 LEU D CA 1
ATOM 4977 C C . LEU D 1 145 ? 34.287 15.543 10.585 1.00 100.70 142 LEU D C 1
ATOM 4978 O O . LEU D 1 145 ? 34.459 15.548 9.364 1.00 103.13 142 LEU D O 1
ATOM 4983 N N . ASP D 1 146 ? 35.223 15.930 11.451 1.00 101.31 143 ASP D N 1
ATOM 4984 C CA . ASP D 1 146 ? 36.536 16.404 10.998 1.00 104.80 143 ASP D CA 1
ATOM 4985 C C . ASP D 1 146 ? 37.209 15.349 10.123 1.00 102.13 143 ASP D C 1
ATOM 4986 O O . ASP D 1 146 ? 38.093 15.648 9.316 1.00 104.09 143 ASP D O 1
ATOM 4991 N N . ASP D 1 147 ? 36.774 14.106 10.306 1.00 99.34 144 ASP D N 1
ATOM 4992 C CA . ASP D 1 147 ? 37.300 12.967 9.565 1.00 95.02 144 ASP D CA 1
ATOM 4993 C C . ASP D 1 147 ? 36.462 12.674 8.331 1.00 91.80 144 ASP D C 1
ATOM 4994 O O . ASP D 1 147 ? 37.007 12.430 7.257 1.00 91.06 144 ASP D O 1
ATOM 4999 N N . ILE D 1 148 ? 35.140 12.676 8.480 1.00 88.08 145 ILE D N 1
ATOM 5000 C CA . ILE D 1 148 ? 34.266 12.404 7.340 1.00 85.64 145 ILE D CA 1
ATOM 5001 C C . ILE D 1 148 ? 34.331 13.550 6.333 1.00 86.22 145 ILE D C 1
ATOM 5002 O O . ILE D 1 148 ? 34.266 13.328 5.122 1.00 84.81 145 ILE D O 1
ATOM 5007 N N . VAL D 1 149 ? 34.471 14.774 6.831 1.00 86.90 146 VAL D N 1
ATOM 5008 C CA . VAL D 1 149 ? 34.562 15.932 5.951 1.00 87.92 146 VAL D CA 1
ATOM 5009 C C . VAL D 1 149 ? 35.766 15.763 5.021 1.00 88.04 146 VAL D C 1
ATOM 5010 O O . VAL D 1 149 ? 35.597 15.614 3.808 1.00 88.21 146 VAL D O 1
ATOM 5014 N N . GLY D 1 150 ? 36.973 15.773 5.591 1.00 88.46 147 GLY D N 1
ATOM 5015 C CA . GLY D 1 150 ? 38.183 15.612 4.794 1.00 87.76 147 GLY D CA 1
ATOM 5016 C C . GLY D 1 150 ? 38.125 14.357 3.940 1.00 86.91 147 GLY D C 1
ATOM 5017 O O . GLY D 1 150 ? 38.684 14.294 2.841 1.00 86.16 147 GLY D O 1
ATOM 5018 N N . ALA D 1 151 ? 37.437 13.345 4.452 1.00 86.02 148 ALA D N 1
ATOM 5019 C CA . ALA D 1 151 ? 37.290 12.098 3.727 1.00 86.38 148 ALA D CA 1
ATOM 5020 C C . ALA D 1 151 ? 36.450 12.335 2.473 1.00 86.85 148 ALA D C 1
ATOM 5021 O O . ALA D 1 151 ? 36.717 11.763 1.418 1.00 84.57 148 ALA D O 1
ATOM 5023 N N . ILE D 1 152 ? 35.431 13.182 2.593 1.00 86.38 149 ILE D N 1
ATOM 5024 C CA . ILE D 1 152 ? 34.573 13.498 1.458 1.00 83.17 149 ILE D CA 1
ATOM 5025 C C . ILE D 1 152 ? 35.360 14.283 0.413 1.00 81.93 149 ILE D C 1
ATOM 5026 O O . ILE D 1 152 ? 35.206 14.063 -0.788 1.00 79.77 149 ILE D O 1
ATOM 5031 N N . ALA D 1 153 ? 36.204 15.196 0.886 1.00 81.80 150 ALA D N 1
ATOM 5032 C CA . ALA D 1 153 ? 37.029 16.019 0.014 1.00 83.69 150 ALA D CA 1
ATOM 5033 C C . ALA D 1 153 ? 37.879 15.144 -0.909 1.00 85.30 150 ALA D C 1
ATOM 5034 O O . ALA D 1 153 ? 37.766 15.213 -2.145 1.00 85.00 150 ALA D O 1
ATOM 5036 N N . ALA D 1 154 ? 38.728 14.325 -0.290 1.00 86.27 151 ALA D N 1
ATOM 5037 C CA . ALA D 1 154 ? 39.621 13.427 -1.011 1.00 85.38 151 ALA D CA 1
ATOM 5038 C C . ALA D 1 154 ? 38.827 12.410 -1.820 1.00 83.96 151 ALA D C 1
ATOM 5039 O O . ALA D 1 154 ? 39.345 11.803 -2.755 1.00 80.64 151 ALA D O 1
ATOM 5041 N N . ALA D 1 155 ? 37.569 12.219 -1.446 1.00 84.03 152 ALA D N 1
ATOM 5042 C CA . ALA D 1 155 ? 36.706 11.286 -2.155 1.00 85.18 152 ALA D CA 1
ATOM 5043 C C . ALA D 1 155 ? 36.385 11.927 -3.488 1.00 86.78 152 ALA D C 1
ATOM 5044 O O . ALA D 1 155 ? 36.265 11.241 -4.508 1.00 83.71 152 ALA D O 1
ATOM 5046 N N . ALA D 1 156 ? 36.246 13.254 -3.453 1.00 88.36 153 ALA D N 1
ATOM 5047 C CA . ALA D 1 156 ? 35.941 14.055 -4.629 1.00 88.15 153 ALA D CA 1
ATOM 5048 C C . ALA D 1 156 ? 37.191 14.207 -5.482 1.00 87.34 153 ALA D C 1
ATOM 5049 O O . ALA D 1 156 ? 37.119 14.156 -6.711 1.00 86.21 153 ALA D O 1
ATOM 5051 N N . SER D 1 157 ? 38.337 14.397 -4.833 1.00 87.70 154 SER D N 1
ATOM 5052 C CA . SER D 1 157 ? 39.597 14.524 -5.561 1.00 92.25 154 SER D CA 1
ATOM 5053 C C . SER D 1 157 ? 39.814 13.283 -6.427 1.00 95.31 154 SER D C 1
ATOM 5054 O O . SER D 1 157 ? 40.330 13.370 -7.544 1.00 96.30 154 SER D O 1
ATOM 5057 N N . SER D 1 158 ? 39.410 12.128 -5.904 1.00 99.36 155 SER D N 1
ATOM 5058 C CA . SER D 1 158 ? 39.557 10.866 -6.621 1.00 103.03 155 SER D CA 1
ATOM 5059 C C . SER D 1 158 ? 38.575 10.778 -7.794 1.00 104.98 155 SER D C 1
ATOM 5060 O O . SER D 1 158 ? 38.849 10.106 -8.789 1.00 104.04 155 SER D O 1
ATOM 5063 N N . ARG D 1 159 ? 37.433 11.453 -7.672 1.00 105.27 156 ARG D N 1
ATOM 5064 C CA . ARG D 1 159 ? 36.437 11.461 -8.741 1.00 105.37 156 ARG D CA 1
ATOM 5065 C C . ARG D 1 159 ? 36.846 12.484 -9.792 1.00 102.65 156 ARG D C 1
ATOM 5066 O O . ARG D 1 159 ? 36.871 12.185 -10.984 1.00 102.52 156 ARG D O 1
ATOM 5074 N N . LEU D 1 160 ? 37.171 13.691 -9.335 1.00 98.14 157 LEU D N 1
ATOM 5075 C CA . LEU D 1 160 ? 37.585 14.770 -10.221 1.00 91.44 157 LEU D CA 1
ATOM 5076 C C . LEU D 1 160 ? 38.576 14.256 -11.267 1.00 91.58 157 LEU D C 1
ATOM 5077 O O . LEU D 1 160 ? 38.556 14.689 -12.424 1.00 90.77 157 LEU D O 1
ATOM 5082 N N . ALA D 1 161 ? 39.426 13.318 -10.859 1.00 92.30 158 ALA D N 1
ATOM 5083 C CA . ALA D 1 161 ? 40.424 12.743 -11.757 1.00 91.75 158 ALA D CA 1
ATOM 5084 C C . ALA D 1 161 ? 39.836 11.643 -12.638 1.00 92.23 158 ALA D C 1
ATOM 5085 O O . ALA D 1 161 ? 40.322 11.406 -13.745 1.00 90.56 158 ALA D O 1
ATOM 5087 N N . HIS D 1 162 ? 38.793 10.979 -12.1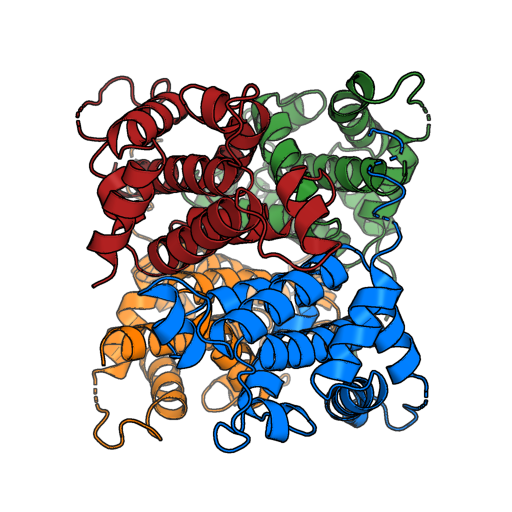40 1.00 94.27 159 HIS D N 1
ATOM 5088 C CA . HIS D 1 162 ? 38.128 9.894 -12.865 1.00 98.06 159 HIS D CA 1
ATOM 5089 C C . HIS D 1 162 ? 37.268 10.367 -14.038 1.00 102.16 159 HIS D C 1
ATOM 5090 O O . HIS D 1 162 ? 36.724 9.545 -14.781 1.00 102.16 159 HIS D O 1
ATOM 5097 N N . ARG D 1 163 ? 37.136 11.683 -14.197 1.00 105.72 160 ARG D N 1
ATOM 5098 C CA . ARG D 1 163 ? 36.344 12.245 -15.293 1.00 110.11 160 ARG D CA 1
ATOM 5099 C C . ARG D 1 163 ? 37.203 13.070 -16.251 1.00 112.37 160 ARG D C 1
ATOM 5100 O O . ARG D 1 163 ? 36.877 13.197 -17.437 1.00 110.45 160 ARG D O 1
ATOM 5108 N N . ALA D 1 164 ? 38.301 13.617 -15.734 1.00 114.39 161 ALA D N 1
ATOM 5109 C CA . ALA D 1 164 ? 39.209 14.429 -16.537 1.00 117.06 161 ALA D CA 1
ATOM 5110 C C . ALA D 1 164 ? 40.197 13.571 -17.334 1.00 119.03 161 ALA D C 1
ATOM 5111 O O . ALA D 1 164 ? 41.412 13.854 -17.232 1.00 115.86 161 ALA D O 1
#

Sequence (634 aa):
SNASEFINNLEQTARRWLEERGVTVEKIAELVYYLQSKYHPDLTEECIENVNRVISKREVQNAILTGIQLDKLAEDGRLDEPLQSIIRRDEGLYGVDEILALSIVNVYGSIGFTNYGYIDKQKPGILQYLNDKSTGKCNTFLDDIVGAIAAAASSRLAHRASNASEFINNLEQTARRWLEERGVTVEKIAELVYYLQSKYHPDLTEECIENVNRVISKREVQNAILTGIQLDKLAEDGRLDEPLQSIIRRRRDEGLYGVDEILALSIVNVYGSIGFTNYGYIDKQKPGILQYLNDKSTGKCNTFLDDIVGAIAAAASSRLAHRASEFINNLEQTARRWLEERGVTVEKIAELVYYLQSKYHPDLTEECIENVNRVISKREVQNAILTGIQLDKLAEDGRLDEPLQSIIRRDEGLYGVDEILALSIVNVYGSIGFTNYGYIDKQKPGILQYLNDKSTGKCNTFLDDIVGAIAAAASSRLAHRAANLEQTARRWLEERGVTVEKIAELVYYLQSKYHPDLTEECIEENVNRVISKREVQNAILTGIQLDKLAEDGRLDEPLQSIIRRDEGLYGVDEILALSIVNVYGSIGFTNYGYIDKQKPGILQYLNDKSTGKCNTFLDDIVGAIAAAASSRLAHRA

Organism: Geobacillus stearothermophilus (NCBI:txid1422)

Foldseek 3Di:
DVVVVVVLPQLVVLQVVCVVQPHDLVLLLVLLCVVCCVVPVVDDVLSSVLLSVLSNDPLLSVLSVVQSVLLVCLLVVVDDPPVSVCQQVLDPVDCVLVVSLVSSLPVLHPVLPVQLVVCCVVVPTCLVVLVDVVVSGRNNNPSSNSSSSSSNSNSVSVVVD/DVVVVVCLPLLVVLQVLCVVVPHHLVLLLVVLCVVPCVPVVVDDVLSSVLLSVLSNDPLLSVLSVVQSVLQVCLLVLNDDPPVSVCQQQVNDVDCPLVVSLVSSLPVQHDQLVVQLVVCLVVLPGCLCVLVVSPVSGGNNNVSSNSSSSSSNSSSVSVVVD/DVVPDWCLVVLQVLQVVQPHHLVQLLVLLCVVCVVVDPCCDVLSSVLLSVLSRDPLLSVLSVVQSVLQVCLLVQNDDPPVSVCQQVLPPVDCVLVVSLVSSQPVQPDQLVVQLVVCLVVLDGCLCVLVVSPVSGGNSNVNSSSSSSSSNSSSVSVVVPD/DQLPVLQVLCPVVPHHLVLLLVLLCVLCCVPCVPDDVLSSVLLSVLSNDCLLSVLSCVQVVVQVCLLVPPDDPPSSVCQQVLDPVDCPLLVSLCSSLPVLHPQLDVQLVVCLVVVPGCLVCLVPPVVSGRSSRVSSSSSSSSSSSNSVSVVVD

B-factor: mean 66.12, std 24.45, range [19.87, 157.41]

InterPro domains:
  IPR007686 YutG/PgpA domain [PF04608] (29-162)
  IPR007686 YutG/PgpA domain [cd06971] (16-162)
  IPR026038 Putative phosphatidylglycerophosphatase [PIRSF019587] (9-168)
  IPR036681 PgpA-like superfamily [SSF101307] (9-166)

CATH classification: 1.10.3760.10

Nearest PDB structures (foldseek):
  1rfz-assembly1_C  TM=9.836E-01  e=5.742E-19  Geobacillus stearothermophilus
  1rfz-assembly1_D  TM=9.923E-01  e=2.210E-18  Geobacillus stearothermophilus
  1y9i-assembly1_D  TM=9.908E-01  e=5.431E-14  Listeria monocytogenes
  1tlq-assembly1_A  TM=9.526E-01  e=6.078E-12  Bacillus subtilis
  1rfz-assembly1_D  TM=9.948E-01  e=2.717E-19  Geobacillus stearothermophilus

Solvent-accessible surface area: 24033 Å² total

Secondary structure (DSSP, 8-state):
----------HHHHHHHHHHTT--HHHHHHHHHHHHTTT-SS---HHHHHHHHHHT-HHHHHHHHHHHHHHHHTTTT-SPTTHHHHHHHT-TT--HHHHHHHHHHHTT-TTHHHHHHHHHHH--THHHHHH-SSSS---TTHHHHHHHHHHHHHHHHHHH-/----------HHHHHHHHHHTT--HHHHHHHHHHHHTTT-TT---HHHHHHHHHHTSHHHHHHHHHHHHHHHHHHTT-SPTTHHHHHHTT-TT--HHHHHHHHHHGGG-SHHHHHHHHHHHH--HHHHHHH-S-SS---HHHHHHHHHHHHHHHHHHHHH-/-TT----HHHHHHHHHTTT--HHHHHHHHHHHHTTTSTT---HHHHHHHHHHTSHHHHHHHHHHHHHHHHHHTT-S-TTHHHHHHTT-TT--HHHHHHHHHHHTT-STHHHHHHHHHHH--THHHHHH-S-SS---HHHHHHHHHHHHHHHHHHHHTT-/-HHHHHHHHHHHHT--HHHHHHHHHHHHTTT--S---HHHHHHHHHHHSHHHHHHHHHHHHHHHHHHTT-PPTTHHHHHHTT-TT--HHHHHHHHHHHTT-GGGHHHHHHHHHS--THHHHTTTSS-SS--TTHHHHHHHHHHHHHHHHHHH-

Radius of gyration: 23.0 Å; Cα contacts (8 Å, |Δi|>4): 1028; chains: 4; bounding box: 57×58×56 Å